Protein 6TJA (pdb70)

B-factor: mean 38.3, std 15.85, range [18.36, 131.69]

Radius of gyration: 24.55 Å; Cα contacts (8 Å, |Δi|>4): 997; chains: 2; bounding box: 53×81×53 Å

Sequence (648 aa):
DLPPIYCPLESAIHPRVHEVEKRAVEWIRRSGMCASEEERAWVIATHSADFFARFAPTAADEDRLLATSLFVYWLFAFDDHRCDNGPLSTRPAQFNALAGRVQRALEAPSAEDNGDRFVPALQDIARRFRSFGTPTQVRRFVHAHRAWLSGVAWQIGNQARGHMPGLDDYLAMRLLSAGGEPTFAMLEIATGAEVPDREMHRPAVRALTEMAIMVAALDNDRHSLTDQNIYSVLMHHRGMSLQEAVEEATKLRDRILLRFLELHDRVRPGAGAELSTYLQGLRHGIRGNAEWGLRDAPLTWAESPSDSSPSPLPGAPSIAWWWDDALLLPPIYCPLESAIHPRVHEVEKRAVEWIRRSGMCASEEERAWVIATHSADFFARFAPTAADEDRLLATSLFVYWLFAFDDTRPAQFNALAGRVQRALEAPSAEDNGDRFVPALQDIARRFRSFGTPTQVRRFVHAHRAWLSGVAWQIGNQARGHMPGLDDYLAMRLLSAGGEPTFAMLEIATGAEVPDREMHRPAVRALTEMAIMVAALDNDRHSLTDQNIYSVLMHHRGMSLQEAVEEATKLRDRILLRFLELHDRVRPGAGAELSTYLQGLRHGIRGNAEWGLRVDAPLTWAESPSDSSPSPLPGAPSIAWWWDDALLG

Solvent-accessible surface area: 24677 Å² total; per-residue (Å²): 144,135,47,66,13,24,2,66,12,77,53,43,64,10,109,103,10,137,76,0,39,153,81,0,28,83,24,1,118,190,22,47,1,12,74,50,101,149,33,49,49,107,0,33,62,18,89,0,0,38,12,0,0,21,3,5,9,123,6,107,57,43,62,39,0,6,0,0,0,0,0,1,0,0,12,50,1,0,50,39,47,41,5,79,97,25,108,29,17,64,132,10,14,48,0,4,3,4,14,7,65,0,6,21,3,2,18,0,56,35,12,120,52,91,82,9,73,0,4,57,3,0,37,37,0,4,130,55,2,90,81,51,9,49,63,5,5,10,24,29,2,0,24,9,0,10,4,2,4,24,0,5,10,3,33,1,0,1,56,50,91,70,67,24,0,24,23,34,29,0,0,4,0,37,2,18,6,26,2,9,13,0,8,3,21,0,5,6,0,0,40,36,24,70,0,42,15,171,16,23,26,82,44,2,0,36,0,0,6,4,0,0,1,0,0,7,2,8,8,41,4,52,105,84,124,149,87,15,21,1,11,20,0,2,76,123,88,137,70,33,56,86,73,98,0,11,87,40,5,28,85,2,13,3,28,0,0,40,9,0,30,96,0,3,85,117,5,123,103,74,17,32,78,70,0,29,53,11,1,102,4,0,31,22,0,0,30,3,4,4,14,39,12,70,131,185,61,134,47,115,60,26,169,76,32,58,28,74,37,105,53,52,10,94,55,1,31,5,0,24,12,0,28,61,70,106,67,37,169,49,74,17,17,2,67,12,79,55,44,62,10,108,110,10,117,59,0,36,139,95,0,35,93,26,1,103,197,18,48,0,8,80,60,101,149,41,54,51,116,0,27,57,14,77,0,0,35,12,0,0,21,5,2,12,122,5,104,56,39,57,43,0,6,0,0,0,0,0,5,0,0,13,54,1,22,99,113,113,146,8,10,72,7,4,1,36,13,6,88,0,6,18,2,3,18,0,56,28,10,122,60,140,64,40,100,28,6,60,2,0,34,39,0,3,131,53,2,85,84,52,11,44,64,18,4,11,28,29,1,1,24,8,0,14,2,2,5,25,0,10,10,4,24,37,0,0,124,41,100,73,72,51,0,24,9,30,28,0,0,5,0,34,2,21,7,22,1,9,11,0,13,2,20,0,4,5,0,0,40,26,25,99,4,45,30,168,28,22,27,71,41,2,0,37,0,0,7,2,0,0,1,0,0,8,1,8,8,43,12,57,86,56,190,112,113,13,24,1,12,25,1,1,72,126,91,113,69,47,58,96,93,100,0,15,102,43,5,30,76,7,12,3,32,0,0,46,12,0,27,94,0,13,92,115,5,90,103,81,14,32,76,68,0,8,50,12,0,76,6,0,32,32,0,0,33,2,7,4,10,32,19,74,95,100,178,66,137,44,110,61,28,168,74,35,62,28,80,32,104,56,57,5,105,42,0,28,2,0,23,13,0,27,63,71,102,63,1,102

Secondary structure (DSSP, 8-state):
--PPPB--S-----TTHHHHHHHHHHHHHHSS--SSHHHHHHHHTT-HHHHHHTTSTT-S-HHHHHHHHHHHHHHHHHIIIIISSSGGGG-HHHHHHHHHHHHHHHH-TT---SS-THHHHHHHHHHHHHHHS-HHHHHHHHHHHHHHHHHHHHHHHHHHHT----HHHHHHHHHHHTSHHHHHTTHHHHH-----HHHHT-HHHHHHHHHHHHHHHHHHHHH-----SHHHHHHHHH---HHHHHHHHHHHHHHHHHHHHHHHHHHTTT--HHHHHHHHHHHHHHHHHHHHHT--PPPP-BSS-S----SPPTT-GGGGGGG-TTT-/-PPPB--S-----TTHHHHHHHHHHHHHHSS--SSHHHHHHHHTT-HHHHHHTTSTT-S-HHHHHHHHHHHHHHHHHH---HHHHHHHHHHHHHHHH-TT---TT-SHHHHHHHHHHHHHHHS-HHHHHHHHHHHHHHHHHHHHHHHHHHHT----HHHHHHHHHHHTSHHHHHTTHHHHH--PPPHHHHT-HHHHHHHHHHHHHHHHHHHT------SHHHHHHHHH---HHHHHHHHHHHHHHHHHHHHHHHHHHTTT--HHHHHHHHHHHHHHHHHHHHHHH--PPPP-BSS-S----SPPTT-GGGGGGG-TTT--

Nearest PDB structures (foldseek):
  6tja-assembly1_A  TM=1.003E+00  e=4.828E-47  Streptomyces sp. CWA1
  6tiv-assembly1_A  TM=1.002E+00  e=1.820E-44  Streptomyces sp. CWA1
  6tja-assembly1_B  TM=9.915E-01  e=2.018E-41  Streptomyces sp. CWA1
  6tjz-assembly1_B  TM=9.871E-01  e=3.786E-41  Streptomyces sp. CWA1
  6thu-assembly1_B  TM=9.904E-01  e=2.735E-40  Streptomyces sp. CWA1

Foldseek 3Di:
DADFAAFPFDWAFAPCLVVLLVVLLVCLVVLLLDPDPVLSVVLSVLSLSRLCRLLARVQVDSLLSNLLSNVSSLVVSCCDDAQCDDPNLQPLVVLVVVLVLQLVLLVDVVRDQPPHSSRSSSSVSSVSLPVQPDPVLSVQLSVLSSQLSVLSSVNSPCLNVLHADAPQNLLSSLLRPVSQSNSLSSLCSSRVLDDDPVLCVPPLNVLLSSLLSSLLSLLVLSLVPSRHHQQVNCCVPVVDDSVVSSLVSLAQSLLSVLLSVVSCVVSQVPDDPSSNSSSSSSSSNSVSSNVSSVPVDDGDHDPDRSYHDLADDPPHPVSRVSSVVVSD/DDFAAFPFDWAFAPCLVVLLVVLLVCLVVQQLDDDPVLSVVLSLLSLSRLQRLLQRVQPDSLLSSLLSNVSSLLVSVVVDALVVLVVVLVLQLVLLVDVPRDCPPPRSRSSSSVSSVSLPVQDDVVLSVQLSVLSSQLSVLLSVLSVCVVVVNQDAPQNLLSSLLRPVSLSNSLSSLCSRNVLDDDPVLCPQVLNVLLSSLLSSLLSLLVLVVPCSCNHQQSNCCVPVVDDSVVRVLVSQQLNLLSVLLNVVSCVVPLPVDDPSSNSSSSSSSSNSCSSNVSVVPSPDDGDHDPDRSHNDLADDPRHVVSRVSSVVVSRD

Structure (mmCIF, N/CA/C/O backbone):
data_6TJA
#
_entry.id   6TJA
#
_cell.length_a   74.754
_cell.length_b   104.928
_cell.length_c   108.694
_cell.angle_alpha   90.000
_cell.angle_beta   90.000
_cell.angle_gamma   90.000
#
_symmetry.space_group_name_H-M   'P 21 21 21'
#
loop_
_entity.id
_entity.type
_entity.pdbx_description
1 polymer SVS_variant_AS1
2 non-polymer DI(HYDROXYETHYL)ETHER
3 water water
#
loop_
_atom_site.group_PDB
_atom_site.id
_atom_site.type_symbol
_atom_site.label_atom_id
_atom_site.label_alt_id
_atom_site.label_comp_id
_atom_site.label_asym_id
_atom_site.label_entity_id
_atom_site.label_seq_id
_atom_site.pdbx_PDB_ins_code
_atom_site.Cartn_x
_atom_site.Cartn_y
_atom_site.Cartn_z
_atom_site.occupancy
_atom_site.B_iso_or_equiv
_atom_site.auth_seq_id
_atom_site.auth_comp_id
_atom_site.auth_asym_id
_atom_site.auth_atom_id
_atom_site.pdbx_PDB_model_num
ATOM 1 N N . ASP A 1 9 ? 24.005 -6.599 -1.281 1.00 82.13 7 ASP A N 1
ATOM 2 C CA . ASP A 1 9 ? 25.446 -7.004 -1.132 1.00 92.62 7 ASP A CA 1
ATOM 3 C C . ASP A 1 9 ? 26.194 -5.950 -0.292 1.00 94.59 7 ASP A C 1
ATOM 4 O O . ASP A 1 9 ? 26.709 -4.972 -0.873 1.00 88.93 7 ASP A O 1
ATOM 9 N N . LEU A 1 10 ? 26.290 -6.192 1.021 1.00 96.64 8 LEU A N 1
ATOM 10 C CA . LEU A 1 10 ? 26.662 -5.215 2.084 1.00 90.20 8 LEU A CA 1
ATOM 11 C C . LEU A 1 10 ? 27.880 -5.746 2.844 1.00 80.07 8 LEU A C 1
ATOM 12 O O . LEU A 1 10 ? 27.748 -6.663 3.656 1.00 70.85 8 LEU A O 1
ATOM 17 N N . PRO A 1 11 ? 29.102 -5.193 2.647 1.00 79.84 9 PRO A N 1
ATOM 18 C CA . PRO A 1 11 ? 30.283 -5.704 3.352 1.00 78.24 9 PRO A CA 1
ATOM 19 C C . PRO A 1 11 ? 30.180 -5.420 4.854 1.00 68.32 9 PRO A C 1
ATOM 20 O O . PRO A 1 11 ? 29.522 -4.459 5.256 1.00 57.80 9 PRO A O 1
ATOM 24 N N . PRO A 1 12 ? 30.803 -6.231 5.744 1.00 63.82 10 PRO A N 1
ATOM 25 C CA . PRO A 1 12 ? 30.743 -5.964 7.182 1.00 62.26 10 PRO A CA 1
ATOM 26 C C . PRO A 1 12 ? 31.559 -4.695 7.494 1.00 50.86 10 PRO A C 1
ATOM 27 O O . PRO A 1 12 ? 32.406 -4.330 6.705 1.00 50.24 10 PRO A O 1
ATOM 31 N N . ILE A 1 13 ? 31.244 -4.029 8.604 1.00 45.43 11 ILE A N 1
ATOM 32 C CA . ILE A 1 13 ? 31.826 -2.716 9.004 1.00 40.79 11 ILE A CA 1
ATOM 33 C C . ILE A 1 13 ? 33.215 -2.939 9.619 1.00 38.19 11 ILE A C 1
ATOM 34 O O . ILE A 1 13 ? 33.322 -3.827 10.509 1.00 38.53 11 ILE A O 1
ATOM 39 N N . TYR A 1 14 ? 34.230 -2.188 9.158 1.00 32.00 12 TYR A N 1
ATOM 40 C CA . TYR A 1 14 ? 35.558 -2.032 9.816 1.00 31.13 12 TYR A CA 1
ATOM 41 C C . TYR A 1 14 ? 35.366 -1.125 11.040 1.00 28.84 12 TYR A C 1
ATOM 42 O O . TYR A 1 14 ? 35.010 0.040 10.873 1.00 28.88 12 TYR A O 1
ATOM 51 N N . CYS A 1 15 ? 35.493 -1.647 12.254 1.00 28.79 13 CYS A N 1
ATOM 52 C CA . CYS A 1 15 ? 35.348 -0.818 13.477 1.00 30.35 13 CYS A CA 1
ATOM 53 C C . CYS A 1 15 ? 36.074 -1.450 14.655 1.00 32.05 13 CYS A C 1
ATOM 54 O O . CYS A 1 15 ? 35.433 -1.897 15.613 1.00 33.74 13 CYS A O 1
ATOM 57 N N . PRO A 1 16 ? 37.387 -1.416 14.619 1.00 32.18 14 PRO A N 1
ATOM 58 C CA . PRO A 1 16 ? 38.167 -1.984 15.703 1.00 34.45 14 PRO A CA 1
ATOM 59 C C . PRO A 1 16 ? 38.268 -1.014 16.861 1.00 32.52 14 PRO A C 1
ATOM 60 O O . PRO A 1 16 ? 39.325 -0.599 17.173 1.00 37.16 14 PRO A O 1
ATOM 64 N N . LEU A 1 17 ? 37.155 -0.691 17.473 1.00 31.80 15 LEU A N 1
ATOM 65 C CA . LEU A 1 17 ? 37.089 0.223 18.566 1.00 30.91 15 LEU A CA 1
ATOM 66 C C . LEU A 1 17 ? 36.368 -0.407 19.756 1.00 31.76 15 LEU A C 1
ATOM 67 O O . LEU A 1 17 ? 35.667 -1.356 19.632 1.00 33.90 15 LEU A O 1
ATOM 72 N N . GLU A 1 18 ? 36.560 0.166 20.910 1.00 31.99 16 GLU A N 1
ATOM 73 C CA . GLU A 1 18 ? 35.984 -0.302 22.144 1.00 31.67 16 GLU A CA 1
ATOM 74 C C . GLU A 1 18 ? 34.466 -0.260 22.214 1.00 30.92 16 GLU A C 1
ATOM 75 O O . GLU A 1 18 ? 33.870 0.764 22.146 1.00 34.41 16 GLU A O 1
ATOM 81 N N . SER A 1 19 ? 33.861 -1.409 22.346 1.00 27.83 17 SER A N 1
ATOM 82 C CA . SER A 1 19 ? 32.393 -1.511 22.477 1.00 29.08 17 SER A CA 1
ATOM 83 C C . SER A 1 19 ? 32.065 -1.641 23.961 1.00 27.24 17 SER A C 1
ATOM 84 O O . SER A 1 19 ? 32.527 -2.593 24.573 1.00 31.10 17 SER A O 1
ATOM 87 N N . ALA A 1 20 ? 31.298 -0.720 24.530 1.00 26.89 18 ALA A N 1
ATOM 88 C CA . ALA A 1 20 ? 30.873 -0.829 25.942 1.00 27.12 18 ALA A CA 1
ATOM 89 C C . ALA A 1 20 ? 29.565 -0.082 26.131 1.00 28.39 18 ALA A C 1
ATOM 90 O O . ALA A 1 20 ? 29.294 0.880 25.364 1.00 28.58 18 ALA A O 1
ATOM 92 N N . ILE A 1 21 ? 28.821 -0.474 27.160 1.00 28.92 19 ILE A N 1
ATOM 93 C CA . ILE A 1 21 ? 27.500 0.126 27.468 1.00 29.34 19 ILE A CA 1
ATOM 94 C C . ILE A 1 21 ? 27.373 0.370 28.971 1.00 31.75 19 ILE A C 1
ATOM 95 O O . ILE A 1 21 ? 27.899 -0.435 29.764 1.00 30.03 19 ILE A O 1
ATOM 100 N N . HIS A 1 22 ? 26.729 1.479 29.333 1.00 30.01 20 HIS A N 1
ATOM 101 C CA . HIS A 1 22 ? 26.589 1.891 30.746 1.00 29.19 20 HIS A CA 1
ATOM 102 C C . HIS A 1 22 ? 25.914 0.768 31.539 1.00 30.78 20 HIS A C 1
ATOM 103 O O . HIS A 1 22 ? 24.891 0.236 31.121 1.00 28.56 20 HIS A O 1
ATOM 110 N N . PRO A 1 23 ? 26.455 0.351 32.708 1.00 31.67 21 PRO A N 1
ATOM 111 C CA . PRO A 1 23 ? 25.802 -0.686 33.517 1.00 29.82 21 PRO A CA 1
ATOM 112 C C . PRO A 1 23 ? 24.386 -0.332 34.000 1.00 32.33 21 PRO A C 1
ATOM 113 O O . PRO A 1 23 ? 23.665 -1.214 34.332 1.00 30.70 21 PRO A O 1
ATOM 117 N N . ARG A 1 24 ? 23.999 0.944 33.996 1.00 33.17 22 ARG A N 1
ATOM 118 C CA . ARG A 1 24 ? 22.651 1.379 34.435 1.00 32.57 22 ARG A CA 1
ATOM 119 C C . ARG A 1 24 ? 21.785 1.735 33.230 1.00 29.67 22 ARG A C 1
ATOM 120 O O . ARG A 1 24 ? 20.808 2.477 33.409 1.00 31.79 22 ARG A O 1
ATOM 128 N N . VAL A 1 25 ? 22.089 1.206 32.046 1.00 31.18 23 VAL A N 1
ATOM 129 C CA . VAL A 1 25 ? 21.339 1.565 30.806 1.00 33.83 23 VAL A CA 1
ATOM 130 C C . VAL A 1 25 ? 19.832 1.350 31.030 1.00 34.61 23 VAL A C 1
ATOM 131 O O . VAL A 1 25 ? 19.065 2.272 30.711 1.00 32.35 23 VAL A O 1
ATOM 135 N N . HIS A 1 26 ? 19.411 0.203 31.578 1.00 37.77 24 HIS A N 1
ATOM 136 C CA . HIS A 1 26 ? 17.970 -0.174 31.728 1.00 38.08 24 HIS A CA 1
ATOM 137 C C . HIS A 1 26 ? 17.281 0.786 32.704 1.00 35.96 24 HIS A C 1
ATOM 138 O O . HIS A 1 26 ? 16.159 1.160 32.444 1.00 38.82 24 HIS A O 1
ATOM 145 N N . GLU A 1 27 ? 17.938 1.189 33.781 1.00 37.61 25 GLU A N 1
ATOM 146 C CA . GLU A 1 27 ? 17.373 2.148 34.763 1.00 39.98 25 GLU A CA 1
ATOM 147 C C . GLU A 1 27 ? 17.159 3.497 34.058 1.00 43.12 25 GLU A C 1
ATOM 148 O O . GLU A 1 27 ? 16.116 4.137 34.299 1.00 47.96 25 GLU A O 1
ATOM 154 N N . VAL A 1 28 ? 18.116 3.927 33.230 1.00 37.38 26 VAL A N 1
ATOM 155 C CA . VAL A 1 28 ? 18.027 5.234 32.520 1.00 36.08 26 VAL A CA 1
ATOM 156 C C . VAL A 1 28 ? 16.941 5.137 31.448 1.00 33.35 26 VAL A C 1
ATOM 157 O O . VAL A 1 28 ? 16.170 6.062 31.345 1.00 31.96 26 VAL A O 1
ATOM 161 N N . GLU A 1 29 ? 16.860 4.042 30.706 1.00 36.99 27 GLU A N 1
ATOM 162 C CA . GLU A 1 29 ? 15.824 3.871 29.654 1.00 41.41 27 GLU A CA 1
ATOM 163 C C . GLU A 1 29 ? 14.419 3.986 30.274 1.00 45.64 27 GLU A C 1
ATOM 164 O O . GLU A 1 29 ? 13.509 4.526 29.610 1.00 39.51 27 GLU A O 1
ATOM 170 N N . LYS A 1 30 ? 14.220 3.488 31.494 1.00 44.45 28 LYS A N 1
ATOM 171 C CA . LYS A 1 30 ? 12.881 3.470 32.132 1.00 45.87 28 LYS A CA 1
ATOM 172 C C . LYS A 1 30 ? 12.482 4.930 32.354 1.00 42.75 28 LYS A C 1
ATOM 173 O O . LYS A 1 30 ? 11.406 5.329 31.913 1.00 42.21 28 LYS A O 1
ATOM 179 N N . ARG A 1 31 ? 13.363 5.704 32.980 1.00 38.02 29 ARG A N 1
ATOM 180 C CA . ARG A 1 31 ? 13.147 7.153 33.223 1.00 38.26 29 ARG A CA 1
ATOM 181 C C . ARG A 1 31 ? 12.920 7.867 31.887 1.00 37.76 29 ARG A C 1
ATOM 182 O O . ARG A 1 31 ? 12.041 8.756 31.842 1.00 38.31 29 ARG A O 1
ATOM 190 N N . ALA A 1 32 ? 13.647 7.474 30.828 1.00 39.54 30 ALA A N 1
ATOM 191 C CA . ALA A 1 32 ? 13.561 8.099 29.485 1.00 40.63 30 ALA A CA 1
ATOM 192 C C . ALA A 1 32 ? 12.165 7.851 28.903 1.00 42.66 30 ALA A C 1
ATOM 193 O O . ALA A 1 32 ? 11.545 8.800 28.405 1.00 43.05 30 ALA A O 1
ATOM 195 N N . VAL A 1 33 ? 11.670 6.645 29.060 1.00 51.55 31 VAL A N 1
ATOM 196 C CA . VAL A 1 33 ? 10.371 6.265 28.595 1.00 47.89 31 VAL A CA 1
ATOM 197 C C . VAL A 1 33 ? 9.306 7.035 29.335 1.00 46.82 31 VAL A C 1
ATOM 198 O O . VAL A 1 33 ? 8.360 7.441 28.736 1.00 43.35 31 VAL A O 1
ATOM 202 N N . GLU A 1 34 ? 9.466 7.265 30.622 1.00 46.41 32 GLU A N 1
ATOM 203 C CA . GLU A 1 34 ? 8.455 8.039 31.303 1.00 49.42 32 GLU A CA 1
ATOM 204 C C . GLU A 1 34 ? 8.480 9.494 30.912 1.00 45.31 32 GLU A C 1
ATOM 205 O O . GLU A 1 34 ? 7.460 10.072 30.726 1.00 49.23 32 GLU A O 1
ATOM 211 N N . TRP A 1 35 ? 9.652 10.075 30.775 1.00 44.23 33 TRP A N 1
ATOM 212 C CA . TRP A 1 35 ? 9.787 11.493 30.319 1.00 40.07 33 TRP A CA 1
ATOM 213 C C . TRP A 1 35 ? 9.088 11.683 28.971 1.00 41.76 33 TRP A C 1
ATOM 214 O O . TRP A 1 35 ? 8.412 12.729 28.803 1.00 40.45 33 TRP A O 1
ATOM 225 N N . ILE A 1 36 ? 9.299 10.733 28.055 1.00 38.73 34 ILE A N 1
ATOM 226 C CA . ILE A 1 36 ? 8.768 10.759 26.663 1.00 45.59 34 ILE A CA 1
ATOM 227 C C . ILE A 1 36 ? 7.243 10.856 26.727 1.00 48.78 34 ILE A C 1
ATOM 228 O O . ILE A 1 36 ? 6.707 11.715 26.015 1.00 48.55 34 ILE A O 1
ATOM 233 N N . ARG A 1 37 ? 6.591 10.011 27.539 1.00 53.34 35 ARG A N 1
ATOM 234 C CA . ARG A 1 37 ? 5.108 9.957 27.707 1.00 58.12 35 ARG A CA 1
ATOM 235 C C . ARG A 1 37 ? 4.593 11.305 28.244 1.00 56.57 35 ARG A C 1
ATOM 236 O O . ARG A 1 37 ? 3.556 11.776 27.744 1.00 58.88 35 ARG A O 1
ATOM 244 N N . ARG A 1 38 ? 5.325 11.947 29.154 1.00 50.59 36 ARG A N 1
ATOM 245 C CA . ARG A 1 38 ? 4.930 13.237 29.773 1.00 55.57 36 ARG A CA 1
ATOM 246 C C . ARG A 1 38 ? 5.380 14.446 28.935 1.00 54.00 36 ARG A C 1
ATOM 247 O O . ARG A 1 38 ? 4.943 15.560 29.252 1.00 52.96 36 ARG A O 1
ATOM 255 N N . SER A 1 39 ? 6.252 14.271 27.936 1.00 55.65 37 SER A N 1
ATOM 256 C CA . SER A 1 39 ? 7.032 15.387 27.325 1.00 52.02 37 SER A CA 1
ATOM 257 C C . SER A 1 39 ? 6.107 16.349 26.570 1.00 54.49 37 SER A C 1
ATOM 258 O O . SER A 1 39 ? 6.474 17.560 26.477 1.00 49.49 37 SER A O 1
ATOM 261 N N . GLY A 1 40 ? 5.002 15.821 26.020 1.00 48.36 38 GLY A N 1
ATOM 262 C CA . GLY A 1 40 ? 4.133 16.537 25.067 1.00 45.89 38 GLY A CA 1
ATOM 263 C C . GLY A 1 40 ? 4.742 16.517 23.681 1.00 45.52 38 GLY A C 1
ATOM 264 O O . GLY A 1 40 ? 4.167 17.090 22.767 1.00 43.65 38 GLY A O 1
ATOM 265 N N . MET A 1 41 ? 5.895 15.873 23.526 1.00 49.14 39 MET A N 1
ATOM 266 C CA . MET A 1 41 ? 6.657 15.820 22.255 1.00 48.50 39 MET A CA 1
ATOM 267 C C . MET A 1 41 ? 5.884 14.984 21.229 1.00 48.35 39 MET A C 1
ATOM 268 O O . MET A 1 41 ? 6.048 15.201 20.017 1.00 46.95 39 MET A O 1
ATOM 273 N N . CYS A 1 42 ? 5.069 14.045 21.701 1.00 53.90 40 CYS A N 1
ATOM 274 C CA . CYS A 1 42 ? 4.349 13.061 20.854 1.00 57.63 40 CYS A CA 1
ATOM 275 C C . CYS A 1 42 ? 2.843 13.381 20.829 1.00 64.29 40 CYS A C 1
ATOM 276 O O . CYS A 1 42 ? 2.225 13.512 21.930 1.00 52.92 40 CYS A O 1
ATOM 279 N N . ALA A 1 43 ? 2.290 13.505 19.612 1.00 71.71 41 ALA A N 1
ATOM 280 C CA . ALA A 1 43 ? 0.868 13.802 19.309 1.00 74.31 41 ALA A CA 1
ATOM 281 C C . ALA A 1 43 ? -0.025 12.572 19.561 1.00 75.91 41 ALA A C 1
ATOM 282 O O . ALA A 1 43 ? -1.133 12.765 20.111 1.00 77.32 41 ALA A O 1
ATOM 284 N N . SER A 1 44 ? 0.431 11.366 19.180 1.00 70.79 42 SER A N 1
ATOM 285 C CA . SER A 1 44 ? -0.338 10.089 19.235 1.00 67.62 42 SER A CA 1
ATOM 286 C C . SER A 1 44 ? 0.477 8.962 19.902 1.00 67.66 42 SER A C 1
ATOM 287 O O . SER A 1 44 ? 1.701 9.108 20.045 1.00 69.79 42 SER A O 1
ATOM 290 N N . GLU A 1 45 ? -0.182 7.865 20.287 1.00 64.89 43 GLU A N 1
ATOM 291 C CA . GLU A 1 45 ? 0.453 6.640 20.848 1.00 66.30 43 GLU A CA 1
ATOM 292 C C . GLU A 1 45 ? 1.402 6.012 19.811 1.00 56.95 43 GLU A C 1
ATOM 293 O O . GLU A 1 45 ? 2.478 5.553 20.211 1.00 48.53 43 GLU A O 1
ATOM 299 N N . GLU A 1 46 ? 1.039 5.994 18.529 1.00 56.14 44 GLU A N 1
ATOM 300 C CA . GLU A 1 46 ? 1.907 5.449 17.450 1.00 64.49 44 GLU A CA 1
ATOM 301 C C . GLU A 1 46 ? 3.269 6.176 17.442 1.00 62.42 44 GLU A C 1
ATOM 302 O O . GLU A 1 46 ? 4.285 5.503 17.196 1.00 54.52 44 GLU A O 1
ATOM 308 N N . GLU A 1 47 ? 3.293 7.494 17.687 1.00 62.01 45 GLU A N 1
ATOM 309 C CA . GLU A 1 47 ? 4.525 8.334 17.716 1.00 64.87 45 GLU A CA 1
ATOM 310 C C . GLU A 1 47 ? 5.370 8.009 18.957 1.00 57.32 45 GLU A C 1
ATOM 311 O O . GLU A 1 47 ? 6.563 7.754 18.784 1.00 53.29 45 GLU A O 1
ATOM 317 N N . ARG A 1 48 ? 4.773 8.035 20.153 1.00 55.03 46 ARG A N 1
ATOM 318 C CA . ARG A 1 48 ? 5.405 7.597 21.428 1.00 54.88 46 ARG A CA 1
ATOM 319 C C . ARG A 1 48 ? 6.130 6.259 21.220 1.00 51.45 46 ARG A C 1
ATOM 320 O O . ARG A 1 48 ? 7.300 6.150 21.587 1.00 53.58 46 ARG A O 1
ATOM 328 N N . ALA A 1 49 ? 5.463 5.258 20.662 1.00 47.14 47 ALA A N 1
ATOM 329 C CA . ALA A 1 49 ? 6.052 3.918 20.463 1.00 47.50 47 ALA A CA 1
ATOM 330 C C . ALA A 1 49 ? 7.202 4.015 19.451 1.00 44.72 47 ALA A C 1
ATOM 331 O O . ALA A 1 49 ? 8.221 3.320 19.648 1.00 44.43 47 ALA A O 1
ATOM 333 N N . TRP A 1 50 ? 7.047 4.827 18.402 1.00 43.52 48 TRP A N 1
ATOM 334 C CA . TRP A 1 50 ? 8.126 5.051 17.398 1.00 47.73 48 TRP A CA 1
ATOM 335 C C . TRP A 1 50 ? 9.373 5.597 18.116 1.00 45.22 48 TRP A C 1
ATOM 336 O O . TRP A 1 50 ? 10.466 5.028 17.928 1.00 40.26 48 TRP A O 1
ATOM 347 N N . VAL A 1 51 ? 9.207 6.620 18.957 1.00 40.91 49 VAL A N 1
ATOM 348 C CA . VAL A 1 51 ? 10.348 7.292 19.642 1.00 44.07 49 VAL A CA 1
ATOM 349 C C . VAL A 1 51 ? 10.988 6.313 20.648 1.00 43.76 49 VAL A C 1
ATOM 350 O O . VAL A 1 51 ? 12.228 6.176 20.653 1.00 39.27 49 VAL A O 1
ATOM 354 N N . ILE A 1 52 ? 10.178 5.626 21.457 1.00 46.62 50 ILE A N 1
ATOM 355 C CA . ILE A 1 52 ? 10.650 4.590 22.429 1.00 43.35 50 ILE A CA 1
ATOM 356 C C . ILE A 1 52 ? 11.507 3.557 21.672 1.00 40.28 50 ILE A C 1
ATOM 357 O O . ILE A 1 52 ? 12.627 3.244 22.116 1.00 39.35 50 ILE A O 1
ATOM 362 N N . ALA A 1 53 ? 11.027 3.115 20.519 1.00 37.28 51 ALA A N 1
ATOM 363 C CA . ALA A 1 53 ? 11.624 2.046 19.694 1.00 37.25 51 ALA A CA 1
ATOM 364 C C . ALA A 1 53 ? 12.943 2.500 19.052 1.00 37.65 51 ALA A C 1
ATOM 365 O O . ALA A 1 53 ? 13.658 1.634 18.520 1.00 33.39 51 ALA A O 1
ATOM 367 N N . THR A 1 54 ? 13.291 3.794 19.055 1.00 40.78 52 THR A N 1
ATOM 368 C CA . THR A 1 54 ? 14.677 4.206 18.680 1.00 39.20 52 THR A CA 1
ATOM 369 C C . THR A 1 54 ? 15.689 3.575 19.653 1.00 36.34 52 THR A C 1
ATOM 370 O O . THR A 1 54 ? 16.804 3.333 19.197 1.00 38.70 52 THR A O 1
ATOM 374 N N . HIS A 1 55 ? 15.298 3.291 20.904 1.00 32.63 53 HIS A N 1
ATOM 375 C CA . HIS A 1 55 ? 16.185 2.865 22.019 1.00 35.86 53 HIS A CA 1
ATOM 376 C C . HIS A 1 55 ? 17.345 3.849 22.112 1.00 34.46 53 HIS A C 1
ATOM 377 O O . HIS A 1 55 ? 18.501 3.425 22.002 1.00 34.04 53 HIS A O 1
ATOM 384 N N . SER A 1 56 ? 17.047 5.133 22.266 1.00 31.57 54 SER A N 1
ATOM 385 C CA . SER A 1 56 ? 18.104 6.161 22.268 1.00 29.60 54 SER A CA 1
ATOM 386 C C . SER A 1 56 ? 18.911 6.071 23.569 1.00 29.21 54 SER A C 1
ATOM 387 O O . SER A 1 56 ? 20.066 6.496 23.562 1.00 29.46 54 SER A O 1
ATOM 390 N N . ALA A 1 57 ? 18.369 5.493 24.640 1.00 29.98 55 ALA A N 1
ATOM 391 C CA . ALA A 1 57 ? 19.106 5.337 25.919 1.00 31.07 55 ALA A CA 1
ATOM 392 C C . ALA A 1 57 ? 20.178 4.262 25.733 1.00 28.50 55 ALA A C 1
ATOM 393 O O . ALA A 1 57 ? 21.310 4.486 26.123 1.00 31.26 55 ALA A O 1
ATOM 395 N N . ASP A 1 58 ? 19.863 3.202 25.009 1.00 31.69 56 ASP A N 1
ATOM 396 C CA . ASP A 1 58 ? 20.849 2.166 24.610 1.00 34.87 56 ASP A CA 1
ATOM 397 C C . ASP A 1 58 ? 21.952 2.852 23.789 1.00 33.49 56 ASP A C 1
ATOM 398 O O . ASP A 1 58 ? 23.148 2.605 24.029 1.00 26.94 56 ASP A O 1
ATOM 403 N N . PHE A 1 59 ? 21.543 3.671 22.821 1.00 31.46 57 PHE A N 1
ATOM 404 C CA . PHE A 1 59 ? 22.455 4.407 21.914 1.00 28.05 57 PHE A CA 1
ATOM 405 C C . PHE A 1 59 ? 23.450 5.208 22.763 1.00 25.51 57 PHE A C 1
ATOM 406 O O . PHE A 1 59 ? 24.635 4.956 22.624 1.00 23.25 57 PHE A O 1
ATOM 414 N N . PHE A 1 60 ? 23.013 6.147 23.601 1.00 25.21 58 PHE A N 1
ATOM 415 C CA . PHE A 1 60 ? 23.958 7.103 24.215 1.00 24.79 58 PHE A CA 1
ATOM 416 C C . PHE A 1 60 ? 24.659 6.484 25.433 1.00 26.73 58 PHE A C 1
ATOM 417 O O . PHE A 1 60 ? 25.743 6.979 25.761 1.00 26.20 58 PHE A O 1
ATOM 425 N N . ALA A 1 61 ? 24.105 5.417 26.023 1.00 24.55 59 ALA A N 1
ATOM 426 C CA . ALA A 1 61 ? 24.748 4.616 27.087 1.00 26.17 59 ALA A CA 1
ATOM 427 C C . ALA A 1 61 ? 26.036 3.969 26.556 1.00 25.64 59 ALA A C 1
ATOM 428 O O . ALA A 1 61 ? 26.917 3.585 27.363 1.00 26.33 59 ALA A O 1
ATOM 430 N N . ARG A 1 62 ? 26.128 3.810 25.239 1.00 26.09 60 ARG A N 1
ATOM 431 C CA . ARG A 1 62 ? 27.343 3.348 24.524 1.00 27.27 60 ARG A CA 1
ATOM 432 C C . ARG A 1 62 ? 28.350 4.485 24.288 1.00 28.44 60 ARG A C 1
ATOM 433 O O . ARG A 1 62 ? 29.545 4.176 24.102 1.00 30.02 60 ARG A O 1
ATOM 441 N N . PHE A 1 63 ? 27.917 5.725 24.318 1.00 27.91 61 PHE A N 1
ATOM 442 C CA . PHE A 1 63 ? 28.802 6.858 24.137 1.00 27.13 61 PHE A CA 1
ATOM 443 C C . PHE A 1 63 ? 29.483 7.226 25.439 1.00 27.45 61 PHE A C 1
ATOM 444 O O . PHE A 1 63 ? 30.596 7.600 25.441 1.00 30.45 61 PHE A O 1
ATOM 452 N N . ALA A 1 64 ? 28.783 7.066 26.546 1.00 27.38 62 ALA A N 1
ATOM 453 C CA . ALA A 1 64 ? 29.294 7.412 27.855 1.00 25.51 62 ALA A CA 1
ATOM 454 C C . ALA A 1 64 ? 29.041 6.268 28.829 1.00 25.53 62 ALA A C 1
ATOM 455 O O . ALA A 1 64 ? 28.269 6.379 29.738 1.00 23.53 62 ALA A O 1
ATOM 457 N N . PRO A 1 65 ? 29.721 5.166 28.624 1.00 25.20 63 PRO A N 1
ATOM 458 C CA . PRO A 1 65 ? 29.438 4.001 29.438 1.00 25.60 63 PRO A CA 1
ATOM 459 C C . PRO A 1 65 ? 29.927 3.996 30.886 1.00 27.12 63 PRO A C 1
ATOM 460 O O . PRO A 1 65 ? 29.638 3.059 31.525 1.00 25.17 63 PRO A O 1
ATOM 464 N N . THR A 1 66 ? 30.657 4.993 31.362 1.00 23.99 64 THR A N 1
ATOM 465 C CA . THR A 1 66 ? 31.102 5.042 32.778 1.00 27.51 64 THR A CA 1
ATOM 466 C C . THR A 1 66 ? 30.633 6.342 33.430 1.00 28.91 64 THR A C 1
ATOM 467 O O . THR A 1 66 ? 31.117 6.646 34.524 1.00 31.44 64 THR A O 1
ATOM 471 N N . ALA A 1 67 ? 29.682 7.044 32.806 1.00 27.92 65 ALA A N 1
ATOM 472 C CA . ALA A 1 67 ? 29.044 8.261 33.356 1.00 30.89 65 ALA A CA 1
ATOM 473 C C . ALA A 1 67 ? 28.674 8.008 34.820 1.00 32.02 65 ALA A C 1
ATOM 474 O O . ALA A 1 67 ? 27.870 7.069 35.076 1.00 29.71 65 ALA A O 1
ATOM 476 N N . ALA A 1 68 ? 29.230 8.806 35.737 1.00 32.99 66 ALA A N 1
ATOM 477 C CA . ALA A 1 68 ? 29.138 8.572 37.199 1.00 34.42 66 ALA A CA 1
ATOM 478 C C . ALA A 1 68 ? 27.735 8.944 37.682 1.00 35.76 66 ALA A C 1
ATOM 479 O O . ALA A 1 68 ? 27.226 8.268 38.592 1.00 40.80 66 ALA A O 1
ATOM 481 N N . ASP A 1 69 ? 27.118 9.939 37.059 1.00 37.38 67 ASP A N 1
ATOM 482 C CA . ASP A 1 69 ? 25.808 10.475 37.394 1.00 35.74 67 ASP A CA 1
ATOM 483 C C . ASP A 1 69 ? 24.737 10.105 36.391 1.00 37.39 67 ASP A C 1
ATOM 484 O O . ASP A 1 69 ? 24.723 10.589 35.299 1.00 32.36 67 ASP A O 1
ATOM 489 N N . GLU A 1 70 ? 23.805 9.296 36.839 1.00 37.87 68 GLU A N 1
ATOM 490 C CA . GLU A 1 70 ? 22.714 8.833 36.036 1.00 40.65 68 GLU A CA 1
ATOM 491 C C . GLU A 1 70 ? 21.830 9.925 35.487 1.00 36.28 68 GLU A C 1
ATOM 492 O O . GLU A 1 70 ? 21.213 9.765 34.478 1.00 32.10 68 GLU A O 1
ATOM 498 N N . ASP A 1 71 ? 21.743 11.019 36.195 1.00 32.92 69 ASP A N 1
ATOM 499 C CA . ASP A 1 71 ? 20.925 12.079 35.714 1.00 36.98 69 ASP A CA 1
ATOM 500 C C . ASP A 1 71 ? 21.565 12.730 34.517 1.00 35.61 69 ASP A C 1
ATOM 501 O O . ASP A 1 71 ? 20.894 13.248 33.695 1.00 34.29 69 ASP A O 1
ATOM 506 N N . ARG A 1 72 ? 22.874 12.707 34.439 1.00 32.78 70 ARG A N 1
ATOM 507 C CA . ARG A 1 72 ? 23.586 13.320 33.283 1.00 31.37 70 ARG A CA 1
ATOM 508 C C . ARG A 1 72 ? 23.401 12.429 32.057 1.00 29.81 70 ARG A C 1
ATOM 509 O O . ARG A 1 72 ? 23.170 12.972 30.978 1.00 28.06 70 ARG A O 1
ATOM 517 N N . LEU A 1 73 ? 23.467 11.105 32.228 1.00 29.29 71 LEU A N 1
ATOM 518 C CA . LEU A 1 73 ? 23.264 10.151 31.115 1.00 29.43 71 LEU A CA 1
ATOM 519 C C . LEU A 1 73 ? 21.803 10.229 30.684 1.00 31.57 71 LEU A C 1
ATOM 520 O O . LEU A 1 73 ? 21.531 10.045 29.480 1.00 31.63 71 LEU A O 1
ATOM 525 N N . LEU A 1 74 ? 20.887 10.463 31.631 1.00 31.11 72 LEU A N 1
ATOM 526 C CA . LEU A 1 74 ? 19.452 10.584 31.284 1.00 31.82 72 LEU A CA 1
ATOM 527 C C . LEU A 1 74 ? 19.259 11.821 30.405 1.00 26.48 72 LEU A C 1
ATOM 528 O O . LEU A 1 74 ? 18.648 11.688 29.348 1.00 27.39 72 LEU A O 1
ATOM 533 N N . ALA A 1 75 ? 19.739 12.978 30.847 1.00 25.45 73 ALA A N 1
ATOM 534 C CA . ALA A 1 75 ? 19.493 14.267 30.165 1.00 26.97 73 ALA A CA 1
ATOM 535 C C . ALA A 1 75 ? 20.036 14.190 28.729 1.00 28.08 73 ALA A C 1
ATOM 536 O O . ALA A 1 75 ? 19.297 14.518 27.780 1.00 27.65 73 ALA A O 1
ATOM 538 N N . THR A 1 76 ? 21.264 13.709 28.556 1.00 27.83 74 THR A N 1
ATOM 539 C CA . THR A 1 76 ? 21.890 13.589 27.212 1.00 28.26 74 THR A CA 1
ATOM 540 C C . THR A 1 76 ? 21.109 12.543 26.404 1.00 27.79 74 THR A C 1
ATOM 541 O O . THR A 1 76 ? 20.810 12.829 25.244 1.00 26.96 74 THR A O 1
ATOM 545 N N . SER A 1 77 ? 20.709 11.414 27.005 1.00 26.78 75 SER A N 1
ATOM 546 C CA . SER A 1 77 ? 19.867 10.399 26.309 1.00 28.78 75 SER A CA 1
ATOM 547 C C . SER A 1 77 ? 18.548 11.025 25.823 1.00 28.91 75 SER A C 1
ATOM 548 O O . SER A 1 77 ? 18.152 10.752 24.705 1.00 27.22 75 SER A O 1
ATOM 551 N N . LEU A 1 78 ? 17.889 11.862 26.620 1.00 29.27 76 LEU A N 1
ATOM 552 C CA . LEU A 1 78 ? 16.631 12.549 26.194 1.00 29.62 76 LEU A CA 1
ATOM 553 C C . LEU A 1 78 ? 16.853 13.317 24.886 1.00 29.69 76 LEU A C 1
ATOM 554 O O . LEU A 1 78 ? 16.017 13.204 23.963 1.00 28.03 76 LEU A O 1
ATOM 559 N N . PHE A 1 79 ? 17.932 14.088 24.783 1.00 28.60 77 PHE A N 1
ATOM 560 C CA . PHE A 1 79 ? 18.187 14.864 23.546 1.00 27.85 77 PHE A CA 1
ATOM 561 C C . PHE A 1 79 ? 18.332 13.907 22.373 1.00 26.58 77 PHE A C 1
ATOM 562 O O . PHE A 1 79 ? 18.044 14.323 21.263 1.00 27.17 77 PHE A O 1
ATOM 570 N N . VAL A 1 80 ? 18.826 12.689 22.576 1.00 30.04 78 VAL A N 1
ATOM 571 C CA . VAL A 1 80 ? 18.961 11.755 21.416 1.00 29.07 78 VAL A CA 1
ATOM 572 C C . VAL A 1 80 ? 17.556 11.333 20.966 1.00 29.79 78 VAL A C 1
ATOM 573 O O . VAL A 1 80 ? 17.360 11.247 19.716 1.00 25.65 78 VAL A O 1
ATOM 577 N N . TYR A 1 81 ? 16.623 11.105 21.909 1.00 25.20 79 TYR A N 1
ATOM 578 C CA . TYR A 1 81 ? 15.196 10.811 21.579 1.00 27.15 79 TYR A CA 1
ATOM 579 C C . TYR A 1 81 ? 14.617 11.999 20.792 1.00 27.87 79 TYR A C 1
ATOM 580 O O . TYR A 1 81 ? 14.009 11.833 19.688 1.00 28.98 79 TYR A O 1
ATOM 589 N N . TRP A 1 82 ? 14.767 13.177 21.379 1.00 25.46 80 TRP A N 1
ATOM 590 C CA . TRP A 1 82 ? 14.288 14.459 20.822 1.00 27.54 80 TRP A CA 1
ATOM 591 C C . TRP A 1 82 ? 14.781 14.599 19.394 1.00 28.05 80 TRP A C 1
ATOM 592 O O . TRP A 1 82 ? 13.978 14.918 18.546 1.00 29.91 80 TRP A O 1
ATOM 603 N N . LEU A 1 83 ? 16.071 14.375 19.174 1.00 30.98 81 LEU A N 1
ATOM 604 C CA . LEU A 1 83 ? 16.718 14.531 17.860 1.00 33.12 81 LEU A CA 1
ATOM 605 C C . LEU A 1 83 ? 16.061 13.580 16.869 1.00 33.94 81 LEU A C 1
ATOM 606 O O . LEU A 1 83 ? 15.711 14.048 15.779 1.00 34.22 81 LEU A O 1
ATOM 611 N N . PHE A 1 84 ? 15.904 12.303 17.202 1.00 35.30 82 PHE A N 1
ATOM 612 C CA . PHE A 1 84 ? 15.289 11.330 16.257 1.00 39.49 82 PHE A CA 1
ATOM 613 C C . PHE A 1 84 ? 13.865 11.799 15.930 1.00 36.25 82 PHE A C 1
ATOM 614 O O . PHE A 1 84 ? 13.466 11.808 14.762 1.00 30.27 82 PHE A O 1
ATOM 622 N N . ALA A 1 85 ? 13.135 12.237 16.949 1.00 34.78 83 ALA A N 1
ATOM 623 C CA . ALA A 1 85 ? 11.729 12.663 16.827 1.00 33.55 83 ALA A CA 1
ATOM 624 C C . ALA A 1 85 ? 11.651 13.942 15.965 1.00 36.86 83 ALA A C 1
ATOM 625 O O . ALA A 1 85 ? 10.823 14.003 15.022 1.00 36.47 83 ALA A O 1
ATOM 627 N N . PHE A 1 86 ? 12.493 14.934 16.236 1.00 35.06 84 PHE A N 1
ATOM 628 C CA . PHE A 1 86 ? 12.503 16.213 15.482 1.00 34.08 84 PHE A CA 1
ATOM 629 C C . PHE A 1 86 ? 12.949 15.941 14.038 1.00 36.10 84 PHE A C 1
ATOM 630 O O . PHE A 1 86 ? 12.334 16.442 13.082 1.00 36.35 84 PHE A O 1
ATOM 638 N N . ASP A 1 87 ? 13.983 15.129 13.857 1.00 36.01 85 ASP A N 1
ATOM 639 C CA . ASP A 1 87 ? 14.444 14.778 12.499 1.00 37.81 85 ASP A CA 1
ATOM 640 C C . ASP A 1 87 ? 13.255 14.199 11.723 1.00 39.84 85 ASP A C 1
ATOM 641 O O . ASP A 1 87 ? 12.984 14.698 10.626 1.00 38.37 85 ASP A O 1
ATOM 646 N N . ASP A 1 88 ? 12.537 13.224 12.293 1.00 41.49 86 ASP A N 1
ATOM 647 C CA . ASP A 1 88 ? 11.531 12.404 11.558 1.00 46.20 86 ASP A CA 1
ATOM 648 C C . ASP A 1 88 ? 10.224 13.187 11.298 1.00 47.99 86 ASP A C 1
ATOM 649 O O . ASP A 1 88 ? 9.613 12.917 10.263 1.00 47.26 86 ASP A O 1
ATOM 654 N N . HIS A 1 89 ? 9.844 14.119 12.151 1.00 48.05 87 HIS A N 1
ATOM 655 C CA . HIS A 1 89 ? 8.635 14.884 11.968 1.00 48.43 87 HIS A CA 1
ATOM 656 C C . HIS A 1 89 ? 8.801 16.274 11.362 1.00 46.30 87 HIS A C 1
ATOM 657 O O . HIS A 1 89 ? 7.860 16.810 10.870 1.00 45.24 87 HIS A O 1
ATOM 664 N N . ARG A 1 90 ? 9.979 16.863 11.410 1.00 40.75 88 ARG A N 1
ATOM 665 C CA . ARG A 1 90 ? 10.143 18.219 10.920 1.00 39.58 88 ARG A CA 1
ATOM 666 C C . ARG A 1 90 ? 11.235 18.461 9.941 1.00 38.26 88 ARG A C 1
ATOM 667 O O . ARG A 1 90 ? 11.273 19.471 9.329 1.00 45.39 88 ARG A O 1
ATOM 675 N N . CYS A 1 91 ? 12.125 17.524 9.805 1.00 40.20 89 CYS A N 1
ATOM 676 C CA . CYS A 1 91 ? 13.337 17.685 8.971 1.00 37.07 89 CYS A CA 1
ATOM 677 C C . CYS A 1 91 ? 13.198 16.789 7.749 1.00 37.45 89 CYS A C 1
ATOM 678 O O . CYS A 1 91 ? 13.346 17.296 6.647 1.00 39.15 89 CYS A O 1
ATOM 681 N N . ASP A 1 92 ? 12.882 15.510 7.947 1.00 45.30 90 ASP A N 1
ATOM 682 C CA . ASP A 1 92 ? 13.020 14.449 6.907 1.00 48.12 90 ASP A CA 1
ATOM 683 C C . ASP A 1 92 ? 11.684 14.186 6.175 1.00 46.61 90 ASP A C 1
ATOM 684 O O . ASP A 1 92 ? 11.767 13.766 5.023 1.00 43.41 90 ASP A O 1
ATOM 689 N N . ASN A 1 93 ? 10.539 14.363 6.810 1.00 49.19 91 ASN A N 1
ATOM 690 C CA . ASN A 1 93 ? 9.306 13.921 6.207 1.00 52.84 91 ASN A CA 1
ATOM 691 C C . ASN A 1 93 ? 8.097 14.776 5.970 1.00 62.52 91 ASN A C 1
ATOM 692 O O . ASN A 1 93 ? 7.413 14.565 4.959 1.00 76.63 91 ASN A O 1
ATOM 697 N N . GLY A 1 94 ? 7.821 15.751 6.819 1.00 60.09 92 GLY A N 1
ATOM 698 C CA . GLY A 1 94 ? 6.607 16.542 6.685 1.00 51.76 92 GLY A CA 1
ATOM 699 C C . GLY A 1 94 ? 6.611 17.646 5.657 1.00 47.71 92 GLY A C 1
ATOM 700 O O . GLY A 1 94 ? 7.399 17.657 4.770 1.00 42.52 92 GLY A O 1
ATOM 701 N N . PRO A 1 95 ? 5.703 18.604 5.778 1.00 50.72 93 PRO A N 1
ATOM 702 C CA . PRO A 1 95 ? 5.664 19.681 4.794 1.00 47.95 93 PRO A CA 1
ATOM 703 C C . PRO A 1 95 ? 6.971 20.472 4.714 1.00 53.91 93 PRO A C 1
ATOM 704 O O . PRO A 1 95 ? 7.314 20.866 3.636 1.00 53.96 93 PRO A O 1
ATOM 708 N N . LEU A 1 96 ? 7.673 20.693 5.815 1.00 49.32 94 LEU A N 1
ATOM 709 C CA . LEU A 1 96 ? 8.911 21.429 5.808 1.00 47.61 94 LEU A CA 1
ATOM 710 C C . LEU A 1 96 ? 10.144 20.848 5.139 1.00 41.27 94 LEU A C 1
ATOM 711 O O . LEU A 1 96 ? 11.063 21.584 4.867 1.00 35.25 94 LEU A O 1
ATOM 716 N N . SER A 1 97 ? 10.126 19.557 4.847 1.00 35.10 95 SER A N 1
ATOM 717 C CA . SER A 1 97 ? 11.277 18.797 4.277 1.00 36.53 95 SER A CA 1
ATOM 718 C C . SER A 1 97 ? 11.618 19.231 2.847 1.00 35.18 95 SER A C 1
ATOM 719 O O . SER A 1 97 ? 12.635 18.761 2.324 1.00 35.66 95 SER A O 1
ATOM 722 N N . THR A 1 98 ? 10.795 20.059 2.209 1.00 31.75 96 THR A N 1
ATOM 723 C CA . THR A 1 98 ? 11.083 20.586 0.854 1.00 32.90 96 THR A CA 1
ATOM 724 C C . THR A 1 98 ? 10.705 22.058 0.829 1.00 31.62 96 THR A C 1
ATOM 725 O O . THR A 1 98 ? 10.479 22.591 -0.277 1.00 28.80 96 THR A O 1
ATOM 729 N N . ARG A 1 99 ? 10.634 22.676 2.011 1.00 32.45 97 ARG A N 1
ATOM 730 C CA . ARG A 1 99 ? 10.181 24.084 2.186 1.00 31.79 97 ARG A CA 1
ATOM 731 C C . ARG A 1 99 ? 11.243 24.817 3.004 1.00 28.83 97 ARG A C 1
ATOM 732 O O . ARG A 1 99 ? 11.044 25.133 4.185 1.00 25.74 97 ARG A O 1
ATOM 740 N N . PRO A 1 100 ? 12.409 25.111 2.379 1.00 26.46 98 PRO A N 1
ATOM 741 C CA . PRO A 1 100 ? 13.530 25.710 3.085 1.00 27.82 98 PRO A CA 1
ATOM 742 C C . PRO A 1 100 ? 13.124 27.015 3.767 1.00 27.97 98 PRO A C 1
ATOM 743 O O . PRO A 1 100 ? 13.577 27.226 4.881 1.00 29.97 98 PRO A O 1
ATOM 747 N N . ALA A 1 101 ? 12.311 27.846 3.108 1.00 29.71 99 ALA A N 1
ATOM 748 C CA . ALA A 1 101 ? 11.921 29.182 3.642 1.00 27.97 99 ALA A CA 1
ATOM 749 C C . ALA A 1 101 ? 11.225 29.010 5.000 1.00 26.31 99 ALA A C 1
ATOM 750 O O . ALA A 1 101 ? 11.606 29.689 5.945 1.00 26.72 99 ALA A O 1
ATOM 752 N N . GLN A 1 102 ? 10.303 28.070 5.119 1.00 25.74 100 GLN A N 1
ATOM 753 C CA . GLN A 1 102 ? 9.612 27.804 6.401 1.00 26.39 100 GLN A CA 1
ATOM 754 C C . GLN A 1 102 ? 10.571 27.119 7.364 1.00 27.80 100 GLN A C 1
ATOM 755 O O . GLN A 1 102 ? 10.504 27.427 8.544 1.00 28.55 100 GLN A O 1
ATOM 761 N N . PHE A 1 103 ? 11.466 26.252 6.887 1.00 30.26 101 PHE A N 1
ATOM 762 C CA . PHE A 1 103 ? 12.416 25.558 7.787 1.00 28.23 101 PHE A CA 1
ATOM 763 C C . PHE A 1 103 ? 13.387 26.562 8.423 1.00 26.52 101 PHE A C 1
ATOM 764 O O . PHE A 1 103 ? 13.657 26.463 9.628 1.00 25.73 101 PHE A O 1
ATOM 772 N N . ASN A 1 104 ? 13.873 27.523 7.651 1.00 25.87 102 ASN A N 1
ATOM 773 C CA . ASN A 1 104 ? 14.835 28.523 8.156 1.00 27.16 102 ASN A CA 1
ATOM 774 C C . ASN A 1 104 ? 14.210 29.223 9.374 1.00 29.48 102 ASN A C 1
ATOM 775 O O . ASN A 1 104 ? 14.945 29.531 10.317 1.00 27.84 102 ASN A O 1
ATOM 780 N N . ALA A 1 105 ? 12.904 29.463 9.368 1.00 26.99 103 ALA A N 1
ATOM 781 C CA . ALA A 1 105 ? 12.217 30.156 10.473 1.00 28.64 103 ALA A CA 1
ATOM 782 C C . ALA A 1 105 ? 12.099 29.197 11.660 1.00 29.22 103 ALA A C 1
ATOM 783 O O . ALA A 1 105 ? 12.407 29.617 12.809 1.00 25.86 103 ALA A O 1
ATOM 785 N N . LEU A 1 106 ? 11.693 27.953 11.419 1.00 26.93 104 LEU A N 1
ATOM 786 C CA . LEU A 1 106 ? 11.654 26.942 12.508 1.00 30.67 104 LEU A CA 1
ATOM 787 C C . LEU A 1 106 ? 13.045 26.796 13.143 1.00 26.97 104 LEU A C 1
ATOM 788 O O . LEU A 1 106 ? 13.134 26.815 14.364 1.00 25.66 104 LEU A O 1
ATOM 793 N N . ALA A 1 107 ? 1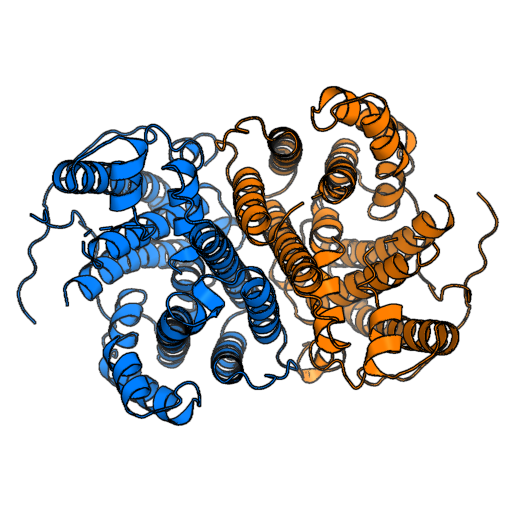4.099 26.626 12.344 1.00 29.07 105 ALA A N 1
ATOM 794 C CA . ALA A 1 107 ? 15.488 26.440 12.833 1.00 25.88 105 ALA A CA 1
ATOM 795 C C . ALA A 1 107 ? 15.840 27.609 13.753 1.00 27.85 105 ALA A C 1
ATOM 796 O O . ALA A 1 107 ? 16.509 27.407 14.799 1.00 25.49 105 ALA A O 1
ATOM 798 N N . GLY A 1 108 ? 15.391 28.795 13.377 1.00 25.64 106 GLY A N 1
ATOM 799 C CA . GLY A 1 108 ? 15.654 30.016 14.154 1.00 27.99 106 GLY A CA 1
ATOM 800 C C . GLY A 1 108 ? 14.881 30.010 15.453 1.00 25.02 106 GLY A C 1
ATOM 801 O O . GLY A 1 108 ? 15.486 30.338 16.486 1.00 25.44 106 GLY A O 1
ATOM 802 N N . ARG A 1 109 ? 13.603 29.641 15.415 1.00 27.56 107 ARG A N 1
ATOM 803 C CA . ARG A 1 109 ? 12.728 29.623 16.626 1.00 31.38 107 ARG A CA 1
ATOM 804 C C . ARG A 1 109 ? 13.243 28.544 17.595 1.00 30.74 107 ARG A C 1
ATOM 805 O O . ARG A 1 109 ? 13.386 28.844 18.768 1.00 30.72 107 ARG A O 1
ATOM 813 N N . VAL A 1 110 ? 13.560 27.340 17.117 1.00 29.85 108 VAL A N 1
ATOM 814 C CA . VAL A 1 110 ? 14.028 26.225 17.991 1.00 29.64 108 VAL A CA 1
ATOM 815 C C . VAL A 1 110 ? 15.391 26.596 18.604 1.00 30.01 108 VAL A C 1
ATOM 816 O O . VAL A 1 110 ? 15.561 26.457 19.838 1.00 26.51 108 VAL A O 1
ATOM 820 N N . GLN A 1 111 ? 16.323 27.067 17.778 1.00 25.92 109 GLN A N 1
ATOM 821 C CA . GLN A 1 111 ? 17.658 27.452 18.272 1.00 26.93 109 GLN A CA 1
ATOM 822 C C . GLN A 1 111 ? 17.480 28.528 19.374 1.00 26.46 109 GLN A C 1
ATOM 823 O O . GLN A 1 111 ? 18.048 28.355 20.452 1.00 24.06 109 GLN A O 1
ATOM 829 N N . ARG A 1 112 ? 16.646 29.542 19.167 1.00 26.77 110 ARG A N 1
ATOM 830 C CA . ARG A 1 112 ? 16.443 30.624 20.160 1.00 26.77 110 ARG A CA 1
ATOM 831 C C . ARG A 1 112 ? 15.901 30.047 21.476 1.00 26.32 110 ARG A C 1
ATOM 832 O O . ARG A 1 112 ? 16.434 30.412 22.532 1.00 25.71 110 ARG A O 1
ATOM 840 N N . ALA A 1 113 ? 14.937 29.136 21.415 1.00 28.41 111 ALA A N 1
ATOM 841 C CA . ALA A 1 113 ? 14.350 28.433 22.585 1.00 28.24 111 ALA A CA 1
ATOM 842 C C . ALA A 1 113 ? 15.431 27.716 23.397 1.00 30.21 111 ALA A C 1
ATOM 843 O O . ALA A 1 113 ? 15.320 27.684 24.653 1.00 28.70 111 ALA A O 1
ATOM 845 N N . LEU A 1 114 ? 16.422 27.135 22.711 1.00 29.45 112 LEU A N 1
ATOM 846 C CA . LEU A 1 114 ? 17.550 26.402 23.350 1.00 30.19 112 LEU A CA 1
ATOM 847 C C . LEU A 1 114 ? 18.421 27.388 24.143 1.00 30.73 112 LEU A C 1
ATOM 848 O O . LEU A 1 114 ? 18.918 26.986 25.188 1.00 29.50 112 LEU A O 1
ATOM 853 N N . GLU A 1 115 ? 18.579 28.619 23.646 1.00 28.30 113 GLU A N 1
ATOM 854 C CA . GLU A 1 115 ? 19.498 29.643 24.198 1.00 31.10 113 GLU A CA 1
ATOM 855 C C . GLU A 1 115 ? 18.781 30.570 25.190 1.00 31.31 113 GLU A C 1
ATOM 856 O O . GLU A 1 115 ? 19.475 31.166 26.003 1.00 34.81 113 GLU A O 1
ATOM 862 N N . ALA A 1 116 ? 17.476 30.661 25.109 1.00 30.62 114 ALA A N 1
ATOM 863 C CA . ALA A 1 116 ? 16.694 31.533 25.945 1.00 34.50 114 ALA A CA 1
ATOM 864 C C . ALA A 1 116 ? 15.548 30.815 26.602 1.00 34.42 114 ALA A C 1
ATOM 865 O O . ALA A 1 116 ? 14.613 30.479 25.970 1.00 38.43 114 ALA A O 1
ATOM 867 N N . PRO A 1 117 ? 15.633 30.603 27.895 1.00 38.97 115 PRO A N 1
ATOM 868 C CA . PRO A 1 117 ? 14.626 29.924 28.703 1.00 40.78 115 PRO A CA 1
ATOM 869 C C . PRO A 1 117 ? 13.308 30.660 28.766 1.00 37.95 115 PRO A C 1
ATOM 870 O O . PRO A 1 117 ? 12.320 30.031 28.969 1.00 36.30 115 PRO A O 1
ATOM 874 N N . SER A 1 118 ? 13.318 31.963 28.571 1.00 36.58 116 SER A N 1
ATOM 875 C CA . SER A 1 118 ? 12.075 32.785 28.588 1.00 37.57 116 SER A CA 1
ATOM 876 C C . SER A 1 118 ? 11.291 32.614 27.275 1.00 38.18 116 SER A C 1
ATOM 877 O O . SER A 1 118 ? 10.097 32.963 27.232 1.00 39.59 116 SER A O 1
ATOM 880 N N . ALA A 1 119 ? 11.921 32.058 26.247 1.00 38.62 117 ALA A N 1
ATOM 881 C CA . ALA A 1 119 ? 11.292 31.802 24.937 1.00 41.49 117 ALA A CA 1
ATOM 882 C C . ALA A 1 119 ? 9.991 31.012 25.140 1.00 43.63 117 ALA A C 1
ATOM 883 O O . ALA A 1 119 ? 9.976 30.101 26.019 1.00 39.20 117 ALA A O 1
ATOM 885 N N . GLU A 1 120 ? 8.992 31.342 24.336 1.00 42.89 118 GLU A N 1
ATOM 886 C CA . GLU A 1 120 ? 7.693 30.719 24.311 1.00 49.81 118 GLU A CA 1
ATOM 887 C C . GLU A 1 120 ? 7.606 29.823 23.095 1.00 47.30 118 GLU A C 1
ATOM 888 O O . GLU A 1 120 ? 8.251 30.063 22.133 1.00 54.08 118 GLU A O 1
ATOM 894 N N . ASP A 1 121 ? 6.857 28.750 23.181 1.00 47.64 119 ASP A N 1
ATOM 895 C CA . ASP A 1 121 ? 6.750 27.772 22.123 1.00 47.47 119 ASP A CA 1
ATOM 896 C C . ASP A 1 121 ? 6.111 28.078 20.793 1.00 53.90 119 ASP A C 1
ATOM 897 O O . ASP A 1 121 ? 6.540 27.560 19.793 1.00 54.44 119 ASP A O 1
ATOM 902 N N . ASN A 1 122 ? 5.057 28.880 20.821 1.00 61.47 120 ASN A N 1
ATOM 903 C CA . ASN A 1 122 ? 4.204 29.200 19.692 1.00 62.48 120 ASN A CA 1
ATOM 904 C C . ASN A 1 122 ? 3.657 28.007 18.876 1.00 55.84 120 ASN A C 1
ATOM 905 O O . ASN A 1 122 ? 3.878 27.879 17.696 1.00 54.99 120 ASN A O 1
ATOM 910 N N . GLY A 1 123 ? 2.933 27.145 19.569 1.00 54.18 121 GLY A N 1
ATOM 911 C CA . GLY A 1 123 ? 2.248 25.997 19.012 1.00 58.71 121 GLY A CA 1
ATOM 912 C C . GLY A 1 123 ? 3.183 24.871 18.614 1.00 54.31 121 GLY A C 1
ATOM 913 O O . GLY A 1 123 ? 2.777 23.957 17.896 1.00 54.48 121 GLY A O 1
ATOM 914 N N . ASP A 1 124 ? 4.433 24.922 19.071 1.00 51.89 122 ASP A N 1
ATOM 915 C CA . ASP A 1 124 ? 5.363 23.884 18.728 1.00 44.34 122 ASP A CA 1
ATOM 916 C C . ASP A 1 124 ? 5.590 22.897 19.843 1.00 41.57 122 ASP A C 1
ATOM 917 O O . ASP A 1 124 ? 6.123 23.245 20.854 1.00 40.27 122 ASP A O 1
ATOM 922 N N . ARG A 1 125 ? 5.262 21.640 19.626 1.00 43.43 123 ARG A N 1
ATOM 923 C CA . ARG A 1 125 ? 5.327 20.672 20.753 1.00 45.11 123 ARG A CA 1
ATOM 924 C C . ARG A 1 125 ? 6.778 20.200 20.969 1.00 42.32 123 ARG A C 1
ATOM 925 O O . ARG A 1 125 ? 7.074 19.663 22.068 1.00 41.69 123 ARG A O 1
ATOM 933 N N . PHE A 1 126 ? 7.668 20.389 19.983 1.00 36.26 124 PHE A N 1
ATOM 934 C CA . PHE A 1 126 ? 9.098 20.030 20.127 1.00 33.52 124 PHE A CA 1
ATOM 935 C C . PHE A 1 126 ? 9.783 21.014 21.080 1.00 33.54 124 PHE A C 1
ATOM 936 O O . PHE A 1 126 ? 10.756 20.607 21.712 1.00 32.65 124 PHE A O 1
ATOM 944 N N . VAL A 1 127 ? 9.282 22.251 21.204 1.00 29.64 125 VAL A N 1
ATOM 945 C CA . VAL A 1 127 ? 10.055 23.340 21.871 1.00 31.10 125 VAL A CA 1
ATOM 946 C C . VAL A 1 127 ? 10.075 23.123 23.385 1.00 32.36 125 VAL A C 1
ATOM 947 O O . VAL A 1 127 ? 11.165 23.120 23.948 1.00 32.15 125 VAL A O 1
ATOM 951 N N . PRO A 1 128 ? 8.940 22.935 24.100 1.00 32.75 126 PRO A N 1
ATOM 952 C CA . PRO A 1 128 ? 8.979 22.757 25.554 1.00 36.09 126 PRO A CA 1
ATOM 953 C C . PRO A 1 128 ? 9.853 21.559 25.973 1.00 33.82 126 PRO A C 1
ATOM 954 O O . PRO A 1 128 ? 10.631 21.701 26.895 1.00 33.57 126 PRO A O 1
ATOM 958 N N . ALA A 1 129 ? 9.766 20.446 25.248 1.00 31.70 127 ALA A N 1
ATOM 959 C CA . ALA A 1 129 ? 10.637 19.260 25.433 1.00 33.85 127 ALA A CA 1
ATOM 960 C C . ALA A 1 129 ? 12.132 19.650 25.373 1.00 35.16 127 ALA A C 1
ATOM 961 O O . ALA A 1 129 ? 12.894 19.254 26.304 1.00 31.38 127 ALA A O 1
ATOM 963 N N . LEU A 1 130 ? 12.544 20.389 24.329 1.00 30.46 128 LEU A N 1
ATOM 964 C CA . LEU A 1 130 ? 13.948 20.841 24.164 1.00 27.91 128 LEU A CA 1
ATOM 965 C C . LEU A 1 130 ? 14.316 21.718 25.350 1.00 26.78 128 LEU A C 1
ATOM 966 O O . LEU A 1 130 ? 15.462 21.639 25.804 1.00 28.26 128 LEU A O 1
ATOM 971 N N . GLN A 1 131 ? 13.394 22.560 25.812 1.00 28.86 129 GLN A N 1
ATOM 972 C CA . GLN A 1 131 ? 13.692 23.543 26.888 1.00 29.15 129 GLN A CA 1
ATOM 973 C C . GLN A 1 131 ? 13.923 22.810 28.215 1.00 28.31 129 GLN A C 1
ATOM 974 O O . GLN A 1 131 ? 14.719 23.326 29.037 1.00 30.84 129 GLN A O 1
ATOM 980 N N . ASP A 1 132 ? 13.235 21.688 28.420 1.00 29.01 130 ASP A N 1
ATOM 981 C CA . ASP A 1 132 ? 13.378 20.827 29.616 1.00 32.36 130 ASP A CA 1
ATOM 982 C C . ASP A 1 132 ? 14.771 20.191 29.584 1.00 32.40 130 ASP A C 1
ATOM 983 O O . ASP A 1 132 ? 15.499 20.273 30.585 1.00 30.31 130 ASP A O 1
ATOM 988 N N . ILE A 1 133 ? 15.141 19.619 28.433 1.00 32.32 131 ILE A N 1
ATOM 989 C CA . ILE A 1 133 ? 16.507 19.086 28.211 1.00 29.00 131 ILE A CA 1
ATOM 990 C C . ILE A 1 133 ? 17.487 20.208 28.526 1.00 27.62 131 ILE A C 1
ATOM 991 O O . ILE A 1 133 ? 18.377 19.970 29.329 1.00 26.49 131 ILE A O 1
ATOM 996 N N . ALA A 1 134 ? 17.310 21.392 27.941 1.00 28.30 132 ALA A N 1
ATOM 997 C CA . ALA A 1 134 ? 18.238 22.531 28.142 1.00 29.32 132 ALA A CA 1
ATOM 998 C C . ALA A 1 134 ? 18.356 22.867 29.632 1.00 28.94 132 ALA A C 1
ATOM 999 O O . ALA A 1 134 ? 19.476 23.161 30.069 1.00 29.88 132 ALA A O 1
ATOM 1001 N N . ARG A 1 135 ? 17.239 22.855 30.367 1.00 32.88 133 ARG A N 1
ATOM 1002 C CA . ARG A 1 135 ? 17.198 23.205 31.811 1.00 35.60 133 ARG A CA 1
ATOM 1003 C C . ARG A 1 135 ? 18.069 22.182 32.558 1.00 31.80 133 ARG A C 1
ATOM 1004 O O . ARG A 1 135 ? 18.934 22.581 33.384 1.00 30.96 133 ARG A O 1
ATOM 1012 N N . ARG A 1 136 ? 17.904 20.906 32.222 1.00 30.27 134 ARG A N 1
ATOM 1013 C CA . ARG A 1 136 ? 18.760 19.827 32.772 1.00 32.93 134 ARG A CA 1
ATOM 1014 C C . ARG A 1 136 ? 20.236 20.161 32.511 1.00 30.29 134 ARG A C 1
ATOM 1015 O O . ARG A 1 136 ? 21.027 20.100 33.461 1.00 30.13 134 ARG A O 1
ATOM 1023 N N . PHE A 1 137 ? 20.609 20.504 31.277 1.00 27.63 135 PHE A N 1
ATOM 1024 C CA . PHE A 1 137 ? 22.028 20.723 30.889 1.00 25.67 135 PHE A CA 1
ATOM 1025 C C . PHE A 1 137 ? 22.583 21.864 31.722 1.00 26.05 135 PHE A C 1
ATOM 1026 O O . PHE A 1 137 ? 23.726 21.770 32.127 1.00 30.76 135 PHE A O 1
ATOM 1034 N N . ARG A 1 138 ? 21.785 22.892 31.985 1.00 27.15 136 ARG A N 1
ATOM 1035 C CA . ARG A 1 138 ? 22.239 24.080 32.754 1.00 30.30 136 ARG A CA 1
ATOM 1036 C C . ARG A 1 138 ? 22.307 23.743 34.251 1.00 30.96 136 ARG A C 1
ATOM 1037 O O . ARG A 1 138 ? 23.060 24.410 34.928 1.00 29.10 136 ARG A O 1
ATOM 1045 N N . SER A 1 139 ? 21.546 22.760 34.737 1.00 35.95 137 SER A N 1
ATOM 1046 C CA . SER A 1 139 ? 21.522 22.369 36.178 1.00 43.39 137 SER A CA 1
ATOM 1047 C C . SER A 1 139 ? 22.877 21.776 36.583 1.00 45.26 137 SER A C 1
ATOM 1048 O O . SER A 1 139 ? 23.279 22.050 37.708 1.00 45.35 137 SER A O 1
ATOM 1051 N N . PHE A 1 140 ? 23.595 21.065 35.701 1.00 46.95 138 PHE A N 1
ATOM 1052 C CA . PHE A 1 140 ? 24.865 20.400 36.112 1.00 45.84 138 PHE A CA 1
ATOM 1053 C C . PHE A 1 140 ? 26.028 20.586 35.127 1.00 41.62 138 PHE A C 1
ATOM 1054 O O . PHE A 1 140 ? 27.154 20.271 35.538 1.00 40.13 138 PHE A O 1
ATOM 1062 N N . GLY A 1 141 ? 25.821 21.081 33.909 1.00 37.30 139 GLY A N 1
ATOM 1063 C CA . GLY A 1 141 ? 26.949 21.427 33.025 1.00 32.75 139 GLY A CA 1
ATOM 1064 C C . GLY A 1 141 ? 27.429 22.837 33.312 1.00 31.92 139 GLY A C 1
ATOM 1065 O O . GLY A 1 141 ? 26.618 23.644 33.784 1.00 31.63 139 GLY A O 1
ATOM 1066 N N . THR A 1 142 ? 28.676 23.174 32.994 1.00 30.46 140 THR A N 1
ATOM 1067 C CA . THR A 1 142 ? 29.123 24.592 33.058 1.00 31.45 140 THR A CA 1
ATOM 1068 C C . THR A 1 142 ? 28.518 25.398 31.893 1.00 31.28 140 THR A C 1
ATOM 1069 O O . THR A 1 142 ? 28.164 24.865 30.833 1.00 29.59 140 THR A O 1
ATOM 1073 N N . PRO A 1 143 ? 28.322 26.722 32.085 1.00 27.15 141 PRO A N 1
ATOM 1074 C CA . PRO A 1 143 ? 27.945 27.604 30.985 1.00 26.19 141 PRO A CA 1
ATOM 1075 C C . PRO A 1 143 ? 28.815 27.352 29.734 1.00 27.41 141 PRO A C 1
ATOM 1076 O O . PRO A 1 143 ? 28.279 27.385 28.642 1.00 24.42 141 PRO A O 1
ATOM 1080 N N . THR A 1 144 ? 30.111 27.077 29.909 1.00 27.07 142 THR A N 1
ATOM 1081 C CA . THR A 1 144 ? 31.038 26.760 28.791 1.00 28.87 142 THR A CA 1
ATOM 1082 C C . THR A 1 144 ? 30.541 25.517 28.050 1.00 28.54 142 THR A C 1
ATOM 1083 O O . THR A 1 144 ? 30.444 25.555 26.821 1.00 27.09 142 THR A O 1
ATOM 1087 N N . GLN A 1 145 ? 30.213 24.450 28.769 1.00 28.09 143 GLN A N 1
ATOM 1088 C CA . GLN A 1 145 ? 29.805 23.179 28.119 1.00 29.03 143 GLN A CA 1
ATOM 1089 C C . GLN A 1 145 ? 28.449 23.380 27.442 1.00 27.75 143 GLN A C 1
ATOM 1090 O O . GLN A 1 145 ? 28.277 22.867 26.323 1.00 24.91 143 GLN A O 1
ATOM 1096 N N . VAL A 1 146 ? 27.532 24.094 28.097 1.00 26.92 144 VAL A N 1
ATOM 1097 C CA . VAL A 1 146 ? 26.205 24.440 27.510 1.00 26.32 144 VAL A CA 1
ATOM 1098 C C . VAL A 1 146 ? 26.424 25.204 26.186 1.00 27.23 144 VAL A C 1
ATOM 1099 O O . VAL A 1 146 ? 25.757 24.858 25.194 1.00 26.22 144 VAL A O 1
ATOM 1103 N N . ARG A 1 147 ? 27.367 26.139 26.118 1.00 27.72 145 ARG A N 1
ATOM 1104 C CA . ARG A 1 147 ? 27.572 26.912 24.873 1.00 28.85 145 ARG A CA 1
ATOM 1105 C C . ARG A 1 147 ? 28.153 25.992 23.803 1.00 26.73 145 ARG A C 1
ATOM 1106 O O . ARG A 1 147 ? 27.775 26.144 22.644 1.00 28.91 145 ARG A O 1
ATOM 1114 N N . ARG A 1 148 ? 29.042 25.081 24.176 1.00 26.14 146 ARG A N 1
ATOM 1115 C CA . ARG A 1 148 ? 29.595 24.092 23.227 1.00 27.08 146 ARG A CA 1
ATOM 1116 C C . ARG A 1 148 ? 28.415 23.320 22.629 1.00 26.06 146 ARG A C 1
ATOM 1117 O O . ARG A 1 148 ? 28.425 23.141 21.398 1.00 23.94 146 ARG A O 1
ATOM 1125 N N . PHE A 1 149 ? 27.408 22.966 23.441 1.00 24.23 147 PHE A N 1
ATOM 1126 C CA . PHE A 1 149 ? 26.236 22.176 22.970 1.00 25.52 147 PHE A CA 1
ATOM 1127 C C . PHE A 1 149 ? 25.355 23.042 22.045 1.00 25.95 147 PHE A C 1
ATOM 1128 O O . PHE A 1 149 ? 24.971 22.583 20.927 1.00 23.08 147 PHE A O 1
ATOM 1136 N N . VAL A 1 150 ? 25.080 24.272 22.491 1.00 22.98 148 VAL A N 1
ATOM 1137 C CA . VAL A 1 150 ? 24.232 25.249 21.767 1.00 24.70 148 VAL A CA 1
ATOM 1138 C C . VAL A 1 150 ? 24.817 25.429 20.363 1.00 23.02 148 VAL A C 1
ATOM 1139 O O . VAL A 1 150 ? 24.047 25.448 19.387 1.00 23.60 148 VAL A O 1
ATOM 1143 N N . HIS A 1 151 ? 26.127 25.606 20.265 1.00 22.51 149 HIS A N 1
ATOM 1144 C CA . HIS A 1 151 ? 26.817 25.916 18.984 1.00 23.18 149 HIS A CA 1
ATOM 1145 C C . HIS A 1 151 ? 26.804 24.674 18.075 1.00 22.69 149 HIS A C 1
ATOM 1146 O O . HIS A 1 151 ? 26.696 24.827 16.856 1.00 23.36 149 HIS A O 1
ATOM 1153 N N . ALA A 1 152 ? 26.959 23.488 18.644 1.00 21.72 150 ALA A N 1
ATOM 1154 C CA . ALA A 1 152 ? 26.912 22.205 17.906 1.00 23.99 150 ALA A CA 1
ATOM 1155 C C . ALA A 1 152 ? 25.508 22.042 17.307 1.00 24.40 150 ALA A C 1
ATOM 1156 O O . ALA A 1 152 ? 25.400 21.611 16.119 1.00 23.18 150 ALA A O 1
ATOM 1158 N N . HIS A 1 153 ? 24.510 22.429 18.086 1.00 21.68 151 HIS A N 1
ATOM 1159 C CA . HIS A 1 153 ? 23.120 22.397 17.739 1.00 24.89 151 HIS A CA 1
ATOM 1160 C C . HIS A 1 153 ? 22.773 23.283 16.550 1.00 24.69 151 HIS A C 1
ATOM 1161 O O . HIS A 1 153 ? 22.089 22.868 15.680 1.00 25.21 151 HIS A O 1
ATOM 1168 N N . ARG A 1 154 ? 23.266 24.504 16.537 1.00 25.10 152 ARG A N 1
ATOM 1169 C CA . ARG A 1 154 ? 23.026 25.366 15.424 1.00 24.24 152 ARG A CA 1
ATOM 1170 C C . ARG A 1 154 ? 23.741 24.812 14.207 1.00 25.91 152 ARG A C 1
ATOM 1171 O O . ARG A 1 154 ? 23.244 24.910 13.151 1.00 26.08 152 ARG A O 1
ATOM 1179 N N . ALA A 1 155 ? 24.895 24.207 14.399 1.00 24.19 153 ALA A N 1
ATOM 1180 C CA . ALA A 1 155 ? 25.673 23.642 13.272 1.00 24.92 153 ALA A CA 1
ATOM 1181 C C . ALA A 1 155 ? 24.840 22.542 12.593 1.00 26.48 153 ALA A C 1
ATOM 1182 O O . ALA A 1 155 ? 24.730 22.584 11.358 1.00 24.19 153 ALA A O 1
ATOM 1184 N N . TRP A 1 156 ? 24.194 21.667 13.388 1.00 23.78 154 TRP A N 1
ATOM 1185 C CA . TRP A 1 156 ? 23.332 20.573 12.877 1.00 24.14 154 TRP A CA 1
ATOM 1186 C C . TRP A 1 156 ? 22.124 21.151 12.123 1.00 24.71 154 TRP A C 1
ATOM 1187 O O . TRP A 1 156 ? 21.824 20.672 10.987 1.00 23.34 154 TRP A O 1
ATOM 1198 N N . LEU A 1 157 ? 21.447 22.153 12.689 1.00 23.87 155 LEU A N 1
ATOM 1199 C CA . LEU A 1 157 ? 20.300 22.806 12.021 1.00 22.76 155 LEU A CA 1
ATOM 1200 C C . LEU A 1 157 ? 20.729 23.413 10.676 1.00 23.06 155 LEU A C 1
ATOM 1201 O O . LEU A 1 157 ? 19.957 23.220 9.749 1.00 22.67 155 LEU A O 1
ATOM 1206 N N . SER A 1 158 ? 21.886 24.080 10.567 1.00 23.97 156 SER A N 1
ATOM 1207 C CA . SER A 1 158 ? 22.439 24.624 9.289 1.00 26.40 156 SER A CA 1
ATOM 1208 C C . SER A 1 158 ? 22.662 23.519 8.254 1.00 24.70 156 SER A C 1
ATOM 1209 O O . SER A 1 158 ? 22.553 23.791 7.063 1.00 24.33 156 SER A O 1
ATOM 1212 N N . GLY A 1 159 ? 23.076 22.340 8.685 1.00 23.45 157 GLY A N 1
ATOM 1213 C CA . GLY A 1 159 ? 23.234 21.199 7.769 1.00 22.73 157 GLY A CA 1
ATOM 1214 C C . GLY A 1 159 ? 21.886 20.781 7.224 1.00 23.39 157 GLY A C 1
ATOM 1215 O O . GLY A 1 159 ? 21.800 20.527 6.013 1.00 25.74 157 GLY A O 1
ATOM 1216 N N . VAL A 1 160 ? 20.881 20.671 8.103 1.00 25.69 158 VAL A N 1
ATOM 1217 C CA . VAL A 1 160 ? 19.498 20.254 7.739 1.00 28.70 158 VAL A CA 1
ATOM 1218 C C . VAL A 1 160 ? 18.929 21.291 6.758 1.00 27.46 158 VAL A C 1
ATOM 1219 O O . VAL A 1 160 ? 18.343 20.876 5.767 1.00 30.35 158 VAL A O 1
ATOM 1223 N N . ALA A 1 161 ? 19.110 22.574 7.031 1.00 23.41 159 ALA A N 1
ATOM 1224 C CA . ALA A 1 161 ? 18.632 23.687 6.185 1.00 23.92 159 ALA A CA 1
ATOM 1225 C C . ALA A 1 161 ? 19.233 23.554 4.786 1.00 22.57 159 ALA A C 1
ATOM 1226 O O . ALA A 1 161 ? 18.479 23.684 3.830 1.00 24.43 159 ALA A O 1
ATOM 1228 N N . TRP A 1 162 ? 20.535 23.281 4.690 1.00 22.97 160 TRP A N 1
ATOM 1229 C CA . TRP A 1 162 ? 21.268 22.983 3.427 1.00 25.87 160 TRP A CA 1
ATOM 1230 C C . TRP A 1 162 ? 20.631 21.777 2.726 1.00 26.22 160 TRP A C 1
ATOM 1231 O O . TRP A 1 162 ? 20.283 21.868 1.529 1.00 21.77 160 TRP A O 1
ATOM 1242 N N . GLN A 1 163 ? 20.486 20.678 3.455 1.00 28.31 161 GLN A N 1
ATOM 1243 C CA . GLN A 1 163 ? 19.874 19.442 2.918 1.00 30.86 161 GLN A CA 1
ATOM 1244 C C . GLN A 1 163 ? 18.485 19.731 2.325 1.00 28.04 161 GLN A C 1
ATOM 1245 O O . GLN A 1 163 ? 18.266 19.372 1.156 1.00 28.70 161 GLN A O 1
ATOM 1251 N N . ILE A 1 164 ? 17.578 20.314 3.103 1.00 25.35 162 ILE A N 1
ATOM 1252 C CA . ILE A 1 164 ? 16.183 20.665 2.696 1.00 26.61 162 ILE A CA 1
ATOM 1253 C C . ILE A 1 164 ? 16.200 21.591 1.459 1.00 28.33 162 ILE A C 1
ATOM 1254 O O . ILE A 1 164 ? 15.318 21.438 0.578 1.00 26.37 162 ILE A O 1
ATOM 1259 N N . GLY A 1 165 ? 17.140 22.547 1.414 1.00 27.13 163 GLY A N 1
ATOM 1260 C CA . GLY A 1 165 ? 17.383 23.425 0.261 1.00 27.86 163 GLY A CA 1
ATOM 1261 C C . GLY A 1 165 ? 17.683 22.594 -0.976 1.00 30.05 163 GLY A C 1
ATOM 1262 O O . GLY A 1 165 ? 17.055 22.869 -2.040 1.00 29.62 163 GLY A O 1
ATOM 1263 N N . ASN A 1 166 ? 18.586 21.612 -0.848 1.00 29.29 164 ASN A N 1
ATOM 1264 C CA . ASN A 1 166 ? 18.970 20.697 -1.962 1.00 30.96 164 ASN A CA 1
ATOM 1265 C C . ASN A 1 166 ? 17.730 19.930 -2.448 1.00 30.17 164 ASN A C 1
ATOM 1266 O O . ASN A 1 166 ? 17.509 19.873 -3.686 1.00 29.82 164 ASN A O 1
ATOM 1271 N N . GLN A 1 167 ? 16.917 19.442 -1.510 1.00 28.84 165 GLN A N 1
ATOM 1272 C CA . GLN A 1 167 ? 15.700 18.630 -1.785 1.00 34.50 165 GLN A CA 1
ATOM 1273 C C . GLN A 1 167 ? 14.672 19.463 -2.555 1.00 31.68 165 GLN A C 1
ATOM 1274 O O . GLN A 1 167 ? 14.221 18.987 -3.581 1.00 32.66 165 GLN A O 1
ATOM 1280 N N . ALA A 1 168 ? 14.341 20.670 -2.095 1.00 30.15 166 ALA A N 1
ATOM 1281 C CA . ALA A 1 168 ? 13.354 21.541 -2.765 1.00 30.55 166 ALA A CA 1
ATOM 1282 C C . ALA A 1 168 ? 13.753 21.658 -4.238 1.00 32.70 166 ALA A C 1
ATOM 1283 O O . ALA A 1 168 ? 12.841 21.588 -5.086 1.00 38.18 166 ALA A O 1
ATOM 1285 N N . ARG A 1 169 ? 15.057 21.811 -4.518 1.00 33.40 167 ARG A N 1
ATOM 1286 C CA . ARG A 1 169 ? 15.596 22.046 -5.889 1.00 35.42 167 ARG A CA 1
ATOM 1287 C C . ARG A 1 169 ? 15.800 20.723 -6.652 1.00 34.65 167 ARG A C 1
ATOM 1288 O O . ARG A 1 169 ? 16.066 20.796 -7.836 1.00 33.43 167 ARG A O 1
ATOM 1296 N N . GLY A 1 170 ? 15.761 19.559 -5.994 1.00 36.03 168 GLY A N 1
ATOM 1297 C CA . GLY A 1 170 ? 16.190 18.281 -6.605 1.00 34.54 168 GLY A CA 1
ATOM 1298 C C . GLY A 1 170 ? 17.650 18.343 -7.008 1.00 37.91 168 GLY A C 1
ATOM 1299 O O . GLY A 1 170 ? 18.021 17.747 -8.042 1.00 38.12 168 GLY A O 1
ATOM 1300 N N . HIS A 1 171 ? 18.461 19.074 -6.235 1.00 36.84 169 HIS A N 1
ATOM 1301 C CA . HIS A 1 171 ? 19.926 19.162 -6.453 1.00 33.51 169 HIS A CA 1
ATOM 1302 C C . HIS A 1 171 ? 20.637 18.057 -5.672 1.00 32.85 169 HIS A C 1
ATOM 1303 O O . HIS A 1 171 ? 20.499 17.997 -4.431 1.00 34.19 169 HIS A O 1
ATOM 1310 N N . MET A 1 172 ? 21.423 17.257 -6.379 1.00 29.52 170 MET A N 1
ATOM 1311 C CA . MET A 1 172 ? 22.254 16.186 -5.798 1.00 31.74 170 MET A CA 1
ATOM 1312 C C . MET A 1 172 ? 23.664 16.754 -5.605 1.00 28.72 170 MET A C 1
ATOM 1313 O O . MET A 1 172 ? 24.391 16.963 -6.569 1.00 30.95 170 MET A O 1
ATOM 1318 N N . PRO A 1 173 ? 24.106 17.017 -4.348 1.00 27.19 171 PRO A N 1
ATOM 1319 C CA . PRO A 1 173 ? 25.402 17.654 -4.123 1.00 23.42 171 PRO A CA 1
ATOM 1320 C C . PRO A 1 173 ? 26.497 16.710 -4.635 1.00 23.47 171 PRO A C 1
ATOM 1321 O O . PRO A 1 173 ? 26.263 15.504 -4.673 1.00 23.48 171 PRO A O 1
ATOM 1325 N N . GLY A 1 174 ? 27.617 17.268 -5.096 1.00 23.27 172 GLY A N 1
ATOM 1326 C CA . GLY A 1 174 ? 28.854 16.514 -5.351 1.00 24.09 172 GLY A CA 1
ATOM 1327 C C . GLY A 1 174 ? 29.429 15.958 -4.048 1.00 26.84 172 GLY A C 1
ATOM 1328 O O . GLY A 1 174 ? 28.844 16.208 -2.950 1.00 26.40 172 GLY A O 1
ATOM 1329 N N . LEU A 1 175 ? 30.513 15.193 -4.136 1.00 25.66 173 LEU A N 1
ATOM 1330 C CA . LEU A 1 175 ? 31.118 14.557 -2.947 1.00 26.88 173 LEU A CA 1
ATOM 1331 C C . LEU A 1 175 ? 31.508 15.614 -1.902 1.00 25.58 173 LEU A C 1
ATOM 1332 O O . LEU A 1 175 ? 31.227 15.417 -0.700 1.00 29.52 173 LEU A O 1
ATOM 1337 N N . ASP A 1 176 ? 32.165 16.681 -2.326 1.00 23.70 174 ASP A N 1
ATOM 1338 C CA . ASP A 1 176 ? 32.713 17.710 -1.405 1.00 25.57 174 ASP A CA 1
ATOM 1339 C C . ASP A 1 176 ? 31.581 18.349 -0.593 1.00 24.78 174 ASP A C 1
ATOM 1340 O O . ASP A 1 176 ? 31.728 18.389 0.648 1.00 26.37 174 ASP A O 1
ATOM 1345 N N . ASP A 1 177 ? 30.546 18.863 -1.261 1.00 24.44 175 ASP A N 1
ATOM 1346 C CA . ASP A 1 177 ? 29.344 19.479 -0.627 1.00 25.78 175 ASP A CA 1
ATOM 1347 C C . ASP A 1 177 ? 28.593 18.442 0.241 1.00 26.65 175 ASP A C 1
ATOM 1348 O O . ASP A 1 177 ? 28.142 18.823 1.344 1.00 27.78 175 ASP A O 1
ATOM 1353 N N . TYR A 1 178 ? 28.414 17.203 -0.235 1.00 22.69 176 TYR A N 1
ATOM 1354 C CA . TYR A 1 178 ? 27.687 16.153 0.502 1.00 23.47 176 TYR A CA 1
ATOM 1355 C C . TYR A 1 178 ? 28.367 15.880 1.855 1.00 24.49 176 TYR A C 1
ATOM 1356 O O . TYR A 1 178 ? 27.624 15.766 2.867 1.00 23.41 176 TYR A O 1
ATOM 1365 N N . LEU A 1 179 ? 29.686 15.712 1.871 1.00 23.44 177 LEU A N 1
ATOM 1366 C CA . LEU A 1 179 ? 30.443 15.390 3.111 1.00 25.68 177 LEU A CA 1
ATOM 1367 C C . LEU A 1 179 ? 30.399 16.610 4.032 1.00 26.64 177 LEU A C 1
ATOM 1368 O O . LEU A 1 179 ? 30.126 16.433 5.237 1.00 20.68 177 LEU A O 1
ATOM 1373 N N . ALA A 1 180 ? 30.580 17.812 3.482 1.00 24.18 178 ALA A N 1
ATOM 1374 C CA . ALA A 1 180 ? 30.453 19.059 4.278 1.00 26.51 178 ALA A CA 1
ATOM 1375 C C . ALA A 1 180 ? 29.054 19.126 4.908 1.00 25.25 178 ALA A C 1
ATOM 1376 O O . ALA A 1 180 ? 28.942 19.407 6.110 1.00 25.77 178 ALA A O 1
ATOM 1378 N N . MET A 1 181 ? 28.013 18.854 4.123 1.00 24.64 179 MET A N 1
ATOM 1379 C CA . MET A 1 181 ? 26.604 19.021 4.535 1.00 23.75 179 MET A CA 1
ATOM 1380 C C . MET A 1 181 ? 26.266 17.976 5.609 1.00 23.96 179 MET A C 1
ATOM 1381 O O . MET A 1 181 ? 25.707 18.319 6.666 1.00 27.12 179 MET A O 1
ATOM 1386 N N . ARG A 1 182 ? 26.605 16.737 5.326 1.00 22.76 180 ARG A N 1
ATOM 1387 C CA . ARG A 1 182 ? 26.234 15.552 6.111 1.00 25.00 180 ARG A CA 1
ATOM 1388 C C . ARG A 1 182 ? 27.011 15.541 7.433 1.00 24.62 180 ARG A C 1
ATOM 1389 O O . ARG A 1 182 ? 26.499 15.011 8.426 1.00 28.31 180 ARG A O 1
ATOM 1397 N N . LEU A 1 183 ? 28.205 16.114 7.448 1.00 25.37 181 LEU A N 1
ATOM 1398 C CA . LEU A 1 183 ? 28.981 16.332 8.684 1.00 28.11 181 LEU A CA 1
ATOM 1399 C C . LEU A 1 183 ? 28.053 17.031 9.679 1.00 26.46 181 LEU A C 1
ATOM 1400 O O . LEU A 1 183 ? 28.103 16.720 10.853 1.00 28.01 181 LEU A O 1
ATOM 1405 N N . LEU A 1 184 ? 27.194 17.909 9.184 1.00 22.88 182 LEU A N 1
ATOM 1406 C CA . LEU A 1 184 ? 26.272 18.711 10.014 1.00 22.30 182 LEU A CA 1
ATOM 1407 C C . LEU A 1 184 ? 24.901 18.030 10.157 1.00 22.35 182 LEU A C 1
ATOM 1408 O O . LEU A 1 184 ? 24.389 17.985 11.289 1.00 21.15 182 LEU A O 1
ATOM 1413 N N . SER A 1 185 ? 24.278 17.613 9.041 1.00 23.29 183 SER A N 1
ATOM 1414 C CA . SER A 1 185 ? 22.831 17.282 8.941 1.00 23.53 183 SER A CA 1
ATOM 1415 C C . SER A 1 185 ? 22.515 15.959 9.644 1.00 25.91 183 SER A C 1
ATOM 1416 O O . SER A 1 185 ? 21.348 15.743 10.018 1.00 26.63 183 SER A O 1
ATOM 1419 N N . ALA A 1 186 ? 23.504 15.092 9.822 1.00 29.40 184 ALA A N 1
ATOM 1420 C CA . ALA A 1 186 ? 23.296 13.774 10.475 1.00 31.17 184 ALA A CA 1
ATOM 1421 C C . ALA A 1 186 ? 23.252 13.895 12.002 1.00 27.57 184 ALA A C 1
ATOM 1422 O O . ALA A 1 186 ? 22.952 12.901 12.584 1.00 31.75 184 ALA A O 1
ATOM 1424 N N . GLY A 1 187 ? 23.487 15.056 12.625 1.00 28.18 185 GLY A N 1
ATOM 1425 C CA . GLY A 1 187 ? 23.273 15.253 14.078 1.00 28.74 185 GLY A CA 1
ATOM 1426 C C . GLY A 1 187 ? 24.434 14.838 14.998 1.00 29.51 185 GLY A C 1
ATOM 1427 O O . GLY A 1 187 ? 24.223 14.780 16.259 1.00 26.36 185 GLY A O 1
ATOM 1428 N N . GLY A 1 188 ? 25.624 14.630 14.428 1.00 27.05 186 GLY A N 1
ATOM 1429 C CA . GLY A 1 188 ? 26.827 14.171 15.132 1.00 27.35 186 GLY A CA 1
ATOM 1430 C C . GLY A 1 188 ? 27.449 15.275 15.972 1.00 28.85 186 GLY A C 1
ATOM 1431 O O . GLY A 1 188 ? 28.060 14.934 16.981 1.00 24.02 186 GLY A O 1
ATOM 1432 N N . GLU A 1 189 ? 27.359 16.542 15.551 1.00 24.49 187 GLU A N 1
ATOM 1433 C CA . GLU A 1 189 ? 27.977 17.655 16.312 1.00 26.29 187 GLU A CA 1
ATOM 1434 C C . GLU A 1 189 ? 27.363 17.720 17.699 1.00 25.05 187 GLU A C 1
ATOM 1435 O O . GLU A 1 189 ? 28.099 17.635 18.672 1.00 27.76 187 GLU A O 1
ATOM 1441 N N . PRO A 1 190 ? 26.036 17.938 17.840 1.00 24.82 188 PRO A N 1
ATOM 1442 C CA . PRO A 1 190 ? 25.411 18.018 19.158 1.00 23.42 188 PRO A CA 1
ATOM 1443 C C . PRO A 1 190 ? 25.402 16.679 19.910 1.00 23.80 188 PRO A C 1
ATOM 1444 O O . PRO A 1 190 ? 25.392 16.730 21.107 1.00 25.85 188 PRO A O 1
ATOM 1448 N N . THR A 1 191 ? 25.416 15.532 19.217 1.00 23.20 189 THR A N 1
ATOM 1449 C CA . THR A 1 191 ? 25.545 14.197 19.857 1.00 25.28 189 THR A CA 1
ATOM 1450 C C . THR A 1 191 ? 26.889 14.096 20.612 1.00 26.32 189 THR A C 1
ATOM 1451 O O . THR A 1 191 ? 26.904 13.751 21.829 1.00 27.17 189 THR A O 1
ATOM 1455 N N . PHE A 1 192 ? 27.988 14.388 19.926 1.00 25.96 190 PHE A N 1
ATOM 1456 C CA . PHE A 1 192 ? 29.363 14.268 20.454 1.00 26.25 190 PHE A CA 1
ATOM 1457 C C . PHE A 1 192 ? 29.611 15.371 21.494 1.00 26.82 190 PHE A C 1
ATOM 1458 O O . PHE A 1 192 ? 30.360 15.136 22.485 1.00 24.15 190 PHE A O 1
ATOM 1466 N N . ALA A 1 193 ? 28.966 16.526 21.333 1.00 25.96 191 ALA A N 1
ATOM 1467 C CA . ALA A 1 193 ? 29.149 17.683 22.245 1.00 28.34 191 ALA A CA 1
ATOM 1468 C C . ALA A 1 193 ? 28.456 17.393 23.585 1.00 27.45 191 ALA A C 1
ATOM 1469 O O . ALA A 1 193 ? 28.652 18.186 24.483 1.00 29.86 191 ALA A O 1
ATOM 1471 N N . MET A 1 194 ? 27.643 16.336 23.702 1.00 26.50 192 MET A N 1
ATOM 1472 C CA . MET A 1 194 ? 27.035 15.917 24.997 1.00 26.70 192 MET A CA 1
ATOM 1473 C C . MET A 1 194 ? 27.944 14.961 25.791 1.00 25.91 192 MET A C 1
ATOM 1474 O O . MET A 1 194 ? 27.579 14.664 26.928 1.00 28.18 192 MET A O 1
ATOM 1479 N N . LEU A 1 195 ? 29.073 14.508 25.278 1.00 25.73 193 LEU A N 1
ATOM 1480 C CA . LEU A 1 195 ? 29.963 13.616 26.012 1.00 24.15 193 LEU A CA 1
ATOM 1481 C C . LEU A 1 195 ? 30.418 14.186 27.351 1.00 27.57 193 LEU A C 1
ATOM 1482 O O . LEU A 1 195 ? 30.308 13.564 28.342 1.00 28.60 193 LEU A O 1
ATOM 1487 N N . GLU A 1 196 ? 30.898 15.404 27.318 1.00 29.65 194 GLU A N 1
ATOM 1488 C CA . GLU A 1 196 ? 31.367 16.156 28.441 1.00 32.79 194 GLU A CA 1
ATOM 1489 C C . GLU A 1 196 ? 30.312 16.327 29.502 1.00 30.68 194 GLU A C 1
ATOM 1490 O O . GLU A 1 196 ? 30.585 16.317 30.655 1.00 31.49 194 GLU A O 1
ATOM 1496 N N . ILE A 1 197 ? 29.106 16.558 29.044 1.00 28.83 195 ILE A N 1
ATOM 1497 C CA . ILE A 1 197 ? 27.905 16.783 29.895 1.00 28.81 195 ILE A CA 1
ATOM 1498 C C . ILE A 1 197 ? 27.548 15.459 30.584 1.00 28.42 195 ILE A C 1
ATOM 1499 O O . ILE A 1 197 ? 27.244 15.483 31.781 1.00 27.82 195 ILE A O 1
ATOM 1504 N N . ALA A 1 198 ? 27.568 14.347 29.899 1.00 26.65 196 ALA A N 1
ATOM 1505 C CA . ALA A 1 198 ? 27.208 13.100 30.516 1.00 29.06 196 ALA A CA 1
ATOM 1506 C C . ALA A 1 198 ? 28.205 12.673 31.587 1.00 32.03 196 ALA A C 1
ATOM 1507 O O . ALA A 1 198 ? 27.871 12.294 32.656 1.00 28.73 196 ALA A O 1
ATOM 1509 N N . THR A 1 199 ? 29.444 12.851 31.220 1.00 30.56 197 THR A N 1
ATOM 1510 C CA . THR A 1 199 ? 30.643 12.490 31.903 1.00 29.82 197 THR A CA 1
ATOM 1511 C C . THR A 1 199 ? 31.103 13.414 33.044 1.00 31.95 197 THR A C 1
ATOM 1512 O O . THR A 1 199 ? 31.618 12.970 34.000 1.00 32.64 197 THR A O 1
ATOM 1516 N N . GLY A 1 200 ? 30.881 14.705 32.924 1.00 33.42 198 GLY A N 1
ATOM 1517 C CA . GLY A 1 200 ? 31.295 15.657 33.918 1.00 36.32 198 GLY A CA 1
ATOM 1518 C C . GLY A 1 200 ? 32.719 16.133 33.801 1.00 37.75 198 GLY A C 1
ATOM 1519 O O . GLY A 1 200 ? 33.128 17.023 34.465 1.00 41.12 198 GLY A O 1
ATOM 1520 N N . ALA A 1 201 ? 33.469 15.506 32.931 1.00 40.89 199 ALA A N 1
ATOM 1521 C CA . ALA A 1 201 ? 34.894 15.807 32.698 1.00 43.45 199 ALA A CA 1
ATOM 1522 C C . ALA A 1 201 ? 35.005 17.061 31.796 1.00 37.77 199 ALA A C 1
ATOM 1523 O O . ALA A 1 201 ? 35.136 16.879 30.588 1.00 44.54 199 ALA A O 1
ATOM 1525 N N . GLU A 1 202 ? 34.996 18.281 32.359 1.00 37.44 200 GLU A N 1
ATOM 1526 C CA . GLU A 1 202 ? 35.121 19.558 31.582 1.00 38.19 200 GLU A CA 1
ATOM 1527 C C . GLU A 1 202 ? 36.484 19.674 30.861 1.00 33.89 200 GLU A C 1
ATOM 1528 O O . GLU A 1 202 ? 37.528 19.885 31.531 1.00 37.65 200 GLU A O 1
ATOM 1534 N N . VAL A 1 203 ? 36.496 19.641 29.523 1.00 29.45 201 VAL A N 1
ATOM 1535 C CA . VAL A 1 203 ? 37.760 19.776 28.729 1.00 28.75 201 VAL A CA 1
ATOM 1536 C C . VAL A 1 203 ? 38.108 21.260 28.642 1.00 28.05 201 VAL A C 1
ATOM 1537 O O . VAL A 1 203 ? 37.283 22.043 28.189 1.00 27.22 201 VAL A O 1
ATOM 1541 N N . PRO A 1 204 ? 39.299 21.661 29.032 1.00 27.45 202 PRO A N 1
ATOM 1542 C CA . PRO A 1 204 ? 39.663 23.066 28.922 1.00 29.28 202 PRO A CA 1
ATOM 1543 C C . PRO A 1 204 ? 39.669 23.563 27.477 1.00 27.30 202 PRO A C 1
ATOM 1544 O O . PRO A 1 204 ? 39.999 22.832 26.608 1.00 31.75 202 PRO A O 1
ATOM 1548 N N . ASP A 1 205 ? 39.275 24.797 27.253 1.00 30.28 203 ASP A N 1
ATOM 1549 C CA . ASP A 1 205 ? 39.242 25.416 25.920 1.00 32.80 203 ASP A CA 1
ATOM 1550 C C . ASP A 1 205 ? 40.501 25.148 25.081 1.00 34.77 203 ASP A C 1
ATOM 1551 O O . ASP A 1 205 ? 40.411 24.766 23.970 1.00 37.39 203 ASP A O 1
ATOM 1556 N N . ARG A 1 206 ? 41.663 25.361 25.656 1.00 34.58 204 ARG A N 1
ATOM 1557 C CA . ARG A 1 206 ? 42.910 25.177 24.987 1.00 40.41 204 ARG A CA 1
ATOM 1558 C C . ARG A 1 206 ? 43.130 23.766 24.480 1.00 33.07 204 ARG A C 1
ATOM 1559 O O . ARG A 1 206 ? 43.817 23.564 23.543 1.00 31.68 204 ARG A O 1
ATOM 1567 N N . GLU A 1 207 ? 42.488 22.808 25.087 1.00 32.71 205 GLU A N 1
ATOM 1568 C CA . GLU A 1 207 ? 42.587 21.396 24.647 1.00 32.87 205 GLU A CA 1
ATOM 1569 C C . GLU A 1 207 ? 41.437 21.138 23.686 1.00 28.49 205 GLU A C 1
ATOM 1570 O O . GLU A 1 207 ? 41.664 20.532 22.659 1.00 29.35 205 GLU A O 1
ATOM 1576 N N . MET A 1 208 ? 40.247 21.560 24.023 1.00 30.42 206 MET A N 1
ATOM 1577 C CA . MET A 1 208 ? 39.110 21.317 23.183 1.00 31.54 206 MET A CA 1
ATOM 1578 C C . MET A 1 208 ? 39.212 21.926 21.809 1.00 29.49 206 MET A C 1
ATOM 1579 O O . MET A 1 208 ? 38.845 21.302 20.877 1.00 26.19 206 MET A O 1
ATOM 1584 N N . HIS A 1 209 ? 39.741 23.134 21.722 1.00 28.43 207 HIS A N 1
ATOM 1585 C CA . HIS A 1 209 ? 39.842 23.852 20.465 1.00 28.71 207 HIS A CA 1
ATOM 1586 C C . HIS A 1 209 ? 41.070 23.640 19.581 1.00 25.92 207 HIS A C 1
ATOM 1587 O O . HIS A 1 209 ? 41.164 24.209 18.563 1.00 25.21 207 HIS A O 1
ATOM 1594 N N . ARG A 1 210 ? 42.016 22.874 20.075 1.00 26.67 208 ARG A N 1
ATOM 1595 C CA . ARG A 1 210 ? 43.177 22.360 19.309 1.00 27.20 208 ARG A CA 1
ATOM 1596 C C . ARG A 1 210 ? 42.690 21.827 17.961 1.00 25.57 208 ARG A C 1
ATOM 1597 O O . ARG A 1 210 ? 41.805 20.959 17.903 1.00 24.38 208 ARG A O 1
ATOM 1605 N N . PRO A 1 211 ? 43.238 22.357 16.842 1.00 22.34 209 PRO A N 1
ATOM 1606 C CA . PRO A 1 211 ? 42.899 21.846 15.514 1.00 23.82 209 PRO A CA 1
ATOM 1607 C C . PRO A 1 211 ? 42.864 20.301 15.469 1.00 23.35 209 PRO A C 1
ATOM 1608 O O . PRO A 1 211 ? 41.927 19.766 14.905 1.00 24.69 209 PRO A O 1
ATOM 1612 N N . ALA A 1 212 ? 43.796 19.623 16.147 1.00 21.87 210 ALA A N 1
ATOM 1613 C CA . ALA A 1 212 ? 43.932 18.152 16.128 1.00 22.96 210 ALA A CA 1
ATOM 1614 C C . ALA A 1 212 ? 42.682 17.496 16.703 1.00 23.24 210 ALA A C 1
ATOM 1615 O O . ALA A 1 212 ? 42.222 16.533 16.140 1.00 26.20 210 ALA A O 1
ATOM 1617 N N . VAL A 1 213 ? 42.154 18.048 17.788 1.00 25.67 211 VAL A N 1
ATOM 1618 C CA . VAL A 1 213 ? 40.970 17.531 18.517 1.00 25.07 211 VAL A CA 1
ATOM 1619 C C . VAL A 1 213 ? 39.704 17.874 17.724 1.00 25.63 211 VAL A C 1
ATOM 1620 O O . VAL A 1 213 ? 38.776 17.050 17.675 1.00 23.45 211 VAL A O 1
ATOM 1624 N N . ARG A 1 214 ? 39.647 19.074 17.158 1.00 24.54 212 ARG A N 1
ATOM 1625 C CA . ARG A 1 214 ? 38.567 19.450 16.230 1.00 22.93 212 ARG A CA 1
ATOM 1626 C C . ARG A 1 214 ? 38.520 18.425 15.085 1.00 23.20 212 ARG A C 1
ATOM 1627 O O . ARG A 1 214 ? 37.412 17.950 14.718 1.00 24.74 212 ARG A O 1
ATOM 1635 N N . ALA A 1 215 ? 39.659 18.094 14.488 1.00 22.52 213 ALA A N 1
ATOM 1636 C CA . ALA A 1 215 ? 39.710 17.142 13.349 1.00 23.41 213 ALA A CA 1
ATOM 1637 C C . ALA A 1 215 ? 39.303 15.739 13.812 1.00 23.87 213 ALA A C 1
ATOM 1638 O O . ALA A 1 215 ? 38.583 15.050 13.072 1.00 25.42 213 ALA A O 1
ATOM 1640 N N . LEU A 1 216 ? 39.707 15.319 15.000 1.00 23.20 214 LEU A N 1
ATOM 1641 C CA . LEU A 1 216 ? 39.320 13.969 15.514 1.00 24.21 214 LEU A CA 1
ATOM 1642 C C . LEU A 1 216 ? 37.810 13.967 15.700 1.00 22.80 214 LEU A C 1
ATOM 1643 O O . LEU A 1 216 ? 37.194 12.961 15.418 1.00 23.53 214 LEU A O 1
ATOM 1648 N N . THR A 1 217 ? 37.239 15.089 16.131 1.00 22.22 215 THR A N 1
ATOM 1649 C CA . THR A 1 217 ? 35.790 15.198 16.391 1.00 22.47 215 THR A CA 1
ATOM 1650 C C . THR A 1 217 ? 35.048 15.113 15.042 1.00 24.43 215 THR A C 1
ATOM 1651 O O . THR A 1 217 ? 34.074 14.313 14.908 1.00 24.26 215 THR A O 1
ATOM 1655 N N . GLU A 1 218 ? 35.489 15.903 14.063 1.00 24.26 216 GLU A N 1
ATOM 1656 C CA . GLU A 1 218 ? 34.888 15.883 12.712 1.00 22.73 216 GLU A CA 1
ATOM 1657 C C . GLU A 1 218 ? 34.982 14.459 12.146 1.00 22.40 216 GLU A C 1
ATOM 1658 O O . GLU A 1 218 ? 33.987 13.980 11.604 1.00 20.31 216 GLU A O 1
ATOM 1664 N N . MET A 1 219 ? 36.103 13.770 12.345 1.00 22.70 217 MET A N 1
ATOM 1665 C CA . MET A 1 219 ? 36.308 12.440 11.741 1.00 24.35 217 MET A CA 1
ATOM 1666 C C . MET A 1 219 ? 35.345 11.472 12.404 1.00 24.56 217 MET A C 1
ATOM 1667 O O . MET A 1 219 ? 34.704 10.654 11.678 1.00 24.92 217 MET A O 1
ATOM 1672 N N . ALA A 1 220 ? 35.225 11.565 13.724 1.00 22.47 218 ALA A N 1
ATOM 1673 C CA . ALA A 1 220 ? 34.304 10.697 14.471 1.00 22.16 218 ALA A CA 1
ATOM 1674 C C . ALA A 1 220 ? 32.908 10.904 13.894 1.00 23.06 218 ALA A C 1
ATOM 1675 O O . ALA A 1 220 ? 32.187 9.905 13.668 1.00 22.48 218 ALA A O 1
ATOM 1677 N N . ILE A 1 221 ? 32.536 12.172 13.679 1.00 25.27 219 ILE A N 1
ATOM 1678 C CA . ILE A 1 221 ? 31.184 12.577 13.202 1.00 23.58 219 ILE A CA 1
ATOM 1679 C C . ILE A 1 221 ? 30.974 12.048 11.785 1.00 21.98 219 ILE A C 1
ATOM 1680 O O . ILE A 1 221 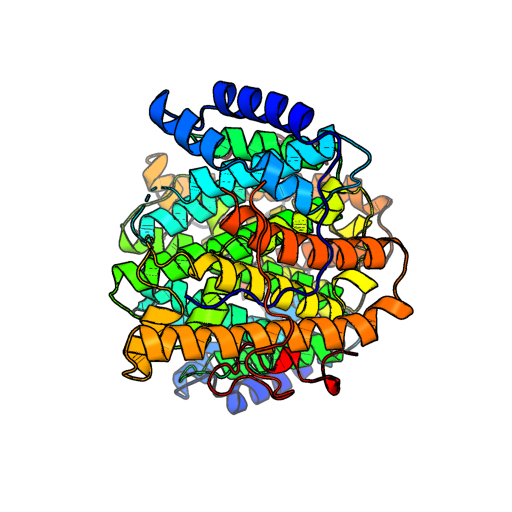? 29.899 11.515 11.526 1.00 21.51 219 ILE A O 1
ATOM 1685 N N . MET A 1 222 ? 31.986 12.138 10.931 1.00 24.52 220 MET A N 1
ATOM 1686 C CA . MET A 1 222 ? 31.898 11.777 9.503 1.00 23.58 220 MET A CA 1
ATOM 1687 C C . MET A 1 222 ? 31.771 10.262 9.385 1.00 25.07 220 MET A C 1
ATOM 1688 O O . MET A 1 222 ? 30.992 9.815 8.554 1.00 27.59 220 MET A O 1
ATOM 1693 N N . VAL A 1 223 ? 32.461 9.484 10.216 1.00 26.80 221 VAL A N 1
ATOM 1694 C CA . VAL A 1 223 ? 32.356 7.998 10.164 1.00 25.74 221 VAL A CA 1
ATOM 1695 C C . VAL A 1 223 ? 30.952 7.603 10.626 1.00 26.93 221 VAL A C 1
ATOM 1696 O O . VAL A 1 223 ? 30.322 6.788 9.920 1.00 26.23 221 VAL A O 1
ATOM 1700 N N . ALA A 1 224 ? 30.466 8.188 11.729 1.00 26.41 222 ALA A N 1
ATOM 1701 C CA . ALA A 1 224 ? 29.114 7.923 12.282 1.00 27.50 222 ALA A CA 1
ATOM 1702 C C . ALA A 1 224 ? 28.046 8.268 11.239 1.00 26.48 222 ALA A C 1
ATOM 1703 O O . ALA A 1 224 ? 27.068 7.510 11.122 1.00 27.48 222 ALA A O 1
ATOM 1705 N N . ALA A 1 225 ? 28.186 9.414 10.574 1.00 24.69 223 ALA A N 1
ATOM 1706 C CA . ALA A 1 225 ? 27.294 9.856 9.479 1.00 25.39 223 ALA A CA 1
ATOM 1707 C C . ALA A 1 225 ? 27.259 8.804 8.363 1.00 23.96 223 ALA A C 1
ATOM 1708 O O . ALA A 1 225 ? 26.195 8.480 7.886 1.00 27.24 223 ALA A O 1
ATOM 1710 N N . LEU A 1 226 ? 28.404 8.338 7.906 1.00 26.63 224 LEU A N 1
ATOM 1711 C CA . LEU A 1 226 ? 28.501 7.401 6.754 1.00 25.77 224 LEU A CA 1
ATOM 1712 C C . LEU A 1 226 ? 28.057 6.012 7.221 1.00 28.58 224 LEU A C 1
ATOM 1713 O O . LEU A 1 226 ? 27.488 5.265 6.419 1.00 28.86 224 LEU A O 1
ATOM 1718 N N . ASP A 1 227 ? 28.296 5.668 8.487 1.00 29.17 225 ASP A N 1
ATOM 1719 C CA . ASP A 1 227 ? 27.694 4.445 9.080 1.00 31.63 225 ASP A CA 1
ATOM 1720 C C . ASP A 1 227 ? 26.170 4.615 9.063 1.00 30.10 225 ASP A C 1
ATOM 1721 O O . ASP A 1 227 ? 25.490 3.657 8.688 1.00 29.54 225 ASP A O 1
ATOM 1726 N N . ASN A 1 228 ? 25.639 5.800 9.372 1.00 31.56 226 ASN A N 1
ATOM 1727 C CA . ASN A 1 228 ? 24.171 6.036 9.308 1.00 32.30 226 ASN A CA 1
ATOM 1728 C C . ASN A 1 228 ? 23.692 5.945 7.842 1.00 34.06 226 ASN A C 1
ATOM 1729 O O . ASN A 1 228 ? 22.633 5.336 7.632 1.00 32.67 226 ASN A O 1
ATOM 1734 N N . ASP A 1 229 ? 24.432 6.433 6.833 1.00 34.01 227 ASP A N 1
ATOM 1735 C CA . ASP A 1 229 ? 23.977 6.277 5.420 1.00 32.93 227 ASP A CA 1
ATOM 1736 C C . ASP A 1 229 ? 23.882 4.777 5.083 1.00 34.18 227 ASP A C 1
ATOM 1737 O O . ASP A 1 229 ? 23.016 4.397 4.283 1.00 34.30 227 ASP A O 1
ATOM 1742 N N . ARG A 1 230 ? 24.783 3.961 5.620 1.00 35.51 228 ARG A N 1
ATOM 1743 C CA . ARG A 1 230 ? 24.832 2.504 5.350 1.00 40.01 228 ARG A CA 1
ATOM 1744 C C . ARG A 1 230 ? 23.564 1.879 5.945 1.00 46.35 228 ARG A C 1
ATOM 1745 O O . ARG A 1 230 ? 22.829 1.223 5.181 1.00 45.71 228 ARG A O 1
ATOM 1753 N N . HIS A 1 231 ? 23.292 2.144 7.231 1.00 50.28 229 HIS A N 1
ATOM 1754 C CA . HIS A 1 231 ? 22.102 1.677 8.002 1.00 54.90 229 HIS A CA 1
ATOM 1755 C C . HIS A 1 231 ? 20.821 1.900 7.176 1.00 50.79 229 HIS A C 1
ATOM 1756 O O . HIS A 1 231 ? 19.980 0.991 7.176 1.00 51.35 229 HIS A O 1
ATOM 1763 N N . SER A 1 232 ? 20.697 3.028 6.465 1.00 49.53 230 SER A N 1
ATOM 1764 C CA . SER A 1 232 ? 19.558 3.367 5.560 1.00 54.72 230 SER A CA 1
ATOM 1765 C C . SER A 1 232 ? 19.763 2.797 4.151 1.00 52.97 230 SER A C 1
ATOM 1766 O O . SER A 1 232 ? 19.794 3.602 3.210 1.00 71.78 230 SER A O 1
ATOM 1769 N N . LEU A 1 233 ? 19.904 1.488 3.969 1.00 63.25 231 LEU A N 1
ATOM 1770 C CA . LEU A 1 233 ? 20.135 0.902 2.614 1.00 62.66 231 LEU A CA 1
ATOM 1771 C C . LEU A 1 233 ? 19.840 -0.604 2.626 1.00 63.22 231 LEU A C 1
ATOM 1772 O O . LEU A 1 233 ? 18.733 -0.959 3.058 1.00 70.77 231 LEU A O 1
ATOM 1777 N N . THR A 1 242 ? 17.708 9.905 -5.842 1.00 55.12 240 THR A N 1
ATOM 1778 C CA . THR A 1 242 ? 16.808 11.015 -5.396 1.00 62.88 240 THR A CA 1
ATOM 1779 C C . THR A 1 242 ? 17.163 11.481 -3.969 1.00 56.86 240 THR A C 1
ATOM 1780 O O . THR A 1 242 ? 17.287 12.705 -3.757 1.00 50.29 240 THR A O 1
ATOM 1784 N N . ASP A 1 243 ? 17.239 10.541 -3.018 1.00 52.55 241 ASP A N 1
ATOM 1785 C CA . ASP A 1 243 ? 17.587 10.789 -1.595 1.00 49.74 241 ASP A CA 1
ATOM 1786 C C . ASP A 1 243 ? 19.062 11.231 -1.524 1.00 42.18 241 ASP A C 1
ATOM 1787 O O . ASP A 1 243 ? 19.902 10.705 -2.278 1.00 39.91 241 ASP A O 1
ATOM 1792 N N . GLN A 1 244 ? 19.375 12.218 -0.691 1.00 34.32 242 GLN A N 1
ATOM 1793 C CA . GLN A 1 244 ? 20.771 12.710 -0.552 1.00 36.10 242 GLN A CA 1
ATOM 1794 C C . GLN A 1 244 ? 21.468 11.782 0.449 1.00 30.92 242 GLN A C 1
ATOM 1795 O O . GLN A 1 244 ? 21.174 11.892 1.629 1.00 30.73 242 GLN A O 1
ATOM 1801 N N . ASN A 1 245 ? 22.248 10.829 -0.046 1.00 27.25 243 ASN A N 1
ATOM 1802 C CA . ASN A 1 245 ? 23.069 9.903 0.776 1.00 29.72 243 ASN A CA 1
ATOM 1803 C C . ASN A 1 245 ? 24.322 9.636 -0.060 1.00 27.80 243 ASN A C 1
ATOM 1804 O O . ASN A 1 245 ? 24.307 9.974 -1.260 1.00 29.40 243 ASN A O 1
ATOM 1809 N N . ILE A 1 246 ? 25.357 9.056 0.530 1.00 28.97 244 ILE A N 1
ATOM 1810 C CA . ILE A 1 246 ? 26.680 8.861 -0.141 1.00 29.36 244 ILE A CA 1
ATOM 1811 C C . ILE A 1 246 ? 26.490 8.061 -1.434 1.00 28.85 244 ILE A C 1
ATOM 1812 O O . ILE A 1 246 ? 27.134 8.392 -2.473 1.00 27.65 244 ILE A O 1
ATOM 1817 N N . TYR A 1 247 ? 25.604 7.071 -1.389 1.00 28.94 245 TYR A N 1
ATOM 1818 C CA . TYR A 1 247 ? 25.351 6.146 -2.526 1.00 30.46 245 TYR A CA 1
ATOM 1819 C C . TYR A 1 247 ? 24.771 6.929 -3.708 1.00 27.67 245 TYR A C 1
ATOM 1820 O O . TYR A 1 247 ? 25.363 6.850 -4.783 1.00 27.41 245 TYR A O 1
ATOM 1829 N N . SER A 1 248 ? 23.716 7.715 -3.512 1.00 28.55 246 SER A N 1
ATOM 1830 C CA . SER A 1 248 ? 23.083 8.493 -4.613 1.00 31.36 246 SER A CA 1
ATOM 1831 C C . SER A 1 248 ? 24.100 9.498 -5.150 1.00 32.75 246 SER A C 1
ATOM 1832 O O . SER A 1 248 ? 24.049 9.773 -6.349 1.00 31.63 246 SER A O 1
ATOM 1835 N N . VAL A 1 249 ? 24.961 10.050 -4.279 1.00 29.58 247 VAL A N 1
ATOM 1836 C CA . VAL A 1 249 ? 25.955 11.081 -4.684 1.00 28.59 247 VAL A CA 1
ATOM 1837 C C . VAL A 1 249 ? 26.967 10.437 -5.638 1.00 27.43 247 VAL A C 1
ATOM 1838 O O . VAL A 1 249 ? 27.218 11.025 -6.697 1.00 26.68 247 VAL A O 1
ATOM 1842 N N . LEU A 1 250 ? 27.538 9.289 -5.281 1.00 28.23 248 LEU A N 1
ATOM 1843 C CA . LEU A 1 250 ? 28.541 8.592 -6.130 1.00 29.19 248 LEU A CA 1
ATOM 1844 C C . LEU A 1 250 ? 27.882 8.078 -7.420 1.00 33.26 248 LEU A C 1
ATOM 1845 O O . LEU A 1 250 ? 28.520 8.194 -8.492 1.00 33.57 248 LEU A O 1
ATOM 1850 N N . MET A 1 251 ? 26.663 7.545 -7.352 1.00 33.84 249 MET A N 1
ATOM 1851 C CA . MET A 1 251 ? 25.930 7.070 -8.558 1.00 36.41 249 MET A CA 1
ATOM 1852 C C . MET A 1 251 ? 25.743 8.231 -9.537 1.00 37.51 249 MET A C 1
ATOM 1853 O O . MET A 1 251 ? 26.085 8.042 -10.719 1.00 35.65 249 MET A O 1
ATOM 1858 N N . HIS A 1 252 ? 25.291 9.393 -9.059 1.00 33.61 250 HIS A N 1
ATOM 1859 C CA . HIS A 1 252 ? 25.038 10.588 -9.903 1.00 32.54 250 HIS A CA 1
ATOM 1860 C C . HIS A 1 252 ? 26.360 11.173 -10.414 1.00 34.05 250 HIS A C 1
ATOM 1861 O O . HIS A 1 252 ? 26.444 11.427 -11.625 1.00 34.04 250 HIS A O 1
ATOM 1868 N N . HIS A 1 253 ? 27.364 11.405 -9.550 1.00 32.97 251 HIS A N 1
ATOM 1869 C CA . HIS A 1 253 ? 28.546 12.234 -9.919 1.00 34.35 251 HIS A CA 1
ATOM 1870 C C . HIS A 1 253 ? 29.658 11.392 -10.580 1.00 38.83 251 HIS A C 1
ATOM 1871 O O . HIS A 1 253 ? 30.414 11.973 -11.368 1.00 35.23 251 HIS A O 1
ATOM 1878 N N . ARG A 1 254 ? 29.726 10.082 -10.330 1.00 38.26 252 ARG A N 1
ATOM 1879 C CA . ARG A 1 254 ? 30.764 9.197 -10.917 1.00 40.26 252 ARG A CA 1
ATOM 1880 C C . ARG A 1 254 ? 30.121 8.187 -11.884 1.00 39.43 252 ARG A C 1
ATOM 1881 O O . ARG A 1 254 ? 30.843 7.316 -12.362 1.00 46.63 252 ARG A O 1
ATOM 1889 N N . GLY A 1 255 ? 28.818 8.283 -12.169 1.00 42.43 253 GLY A N 1
ATOM 1890 C CA . GLY A 1 255 ? 28.088 7.298 -12.996 1.00 43.35 253 GLY A CA 1
ATOM 1891 C C . GLY A 1 255 ? 28.337 5.858 -12.549 1.00 47.78 253 GLY A C 1
ATOM 1892 O O . GLY A 1 255 ? 28.513 4.976 -13.405 1.00 46.09 253 GLY A O 1
ATOM 1893 N N . MET A 1 256 ? 28.323 5.598 -11.245 1.00 44.62 254 MET A N 1
ATOM 1894 C CA . MET A 1 256 ? 28.518 4.228 -10.714 1.00 42.88 254 MET A CA 1
ATOM 1895 C C . MET A 1 256 ? 27.165 3.517 -10.609 1.00 40.68 254 MET A C 1
ATOM 1896 O O . MET A 1 256 ? 26.152 4.186 -10.334 1.00 35.90 254 MET A O 1
ATOM 1901 N N . SER A 1 257 ? 27.176 2.189 -10.759 1.00 38.74 255 SER A N 1
ATOM 1902 C CA . SER A 1 257 ? 26.112 1.293 -10.256 1.00 36.96 255 SER A CA 1
ATOM 1903 C C . SER A 1 257 ? 26.017 1.454 -8.731 1.00 38.49 255 SER A C 1
ATOM 1904 O O . SER A 1 257 ? 26.972 1.998 -8.100 1.00 30.35 255 SER A O 1
ATOM 1907 N N . LEU A 1 258 ? 24.878 1.050 -8.170 1.00 35.50 256 LEU A N 1
ATOM 1908 C CA . LEU A 1 258 ? 24.677 1.009 -6.716 1.00 39.36 256 LEU A CA 1
ATOM 1909 C C . LEU A 1 258 ? 25.803 0.161 -6.131 1.00 39.78 256 LEU A C 1
ATOM 1910 O O . LEU A 1 258 ? 26.446 0.625 -5.177 1.00 37.12 256 LEU A O 1
ATOM 1915 N N . GLN A 1 259 ? 26.075 -1.006 -6.719 1.00 42.39 257 GLN A N 1
ATOM 1916 C CA . GLN A 1 259 ? 27.103 -1.938 -6.184 1.00 42.85 257 GLN A CA 1
ATOM 1917 C C . GLN A 1 259 ? 28.474 -1.255 -6.163 1.00 40.85 257 GLN A C 1
ATOM 1918 O O . GLN A 1 259 ? 29.137 -1.386 -5.138 1.00 35.46 257 GLN A O 1
ATOM 1924 N N . GLU A 1 260 ? 28.892 -0.582 -7.246 1.00 36.78 258 GLU A N 1
ATOM 1925 C CA . GLU A 1 260 ? 30.190 0.160 -7.294 1.00 36.83 258 GLU A CA 1
ATOM 1926 C C . GLU A 1 260 ? 30.186 1.288 -6.238 1.00 34.78 258 GLU A C 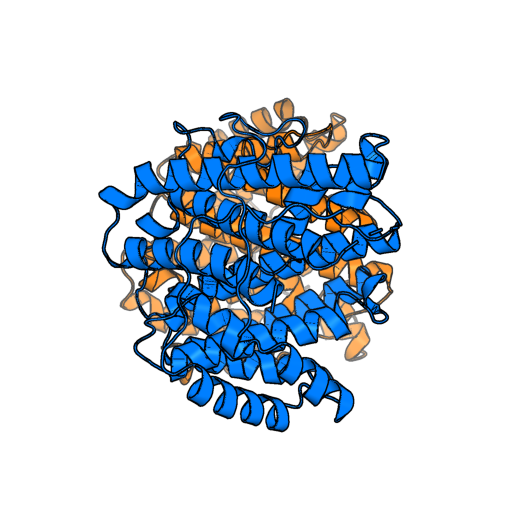1
ATOM 1927 O O . GLU A 1 260 ? 31.172 1.417 -5.508 1.00 34.12 258 GLU A O 1
ATOM 1933 N N . ALA A 1 261 ? 29.102 2.052 -6.120 1.00 33.00 259 ALA A N 1
ATOM 1934 C CA . ALA A 1 261 ? 28.949 3.128 -5.112 1.00 36.59 259 ALA A CA 1
ATOM 1935 C C . ALA A 1 261 ? 29.072 2.535 -3.699 1.00 35.00 259 ALA A C 1
ATOM 1936 O O . ALA A 1 261 ? 29.792 3.143 -2.884 1.00 38.89 259 ALA A O 1
ATOM 1938 N N . VAL A 1 262 ? 28.441 1.397 -3.409 1.00 33.87 260 VAL A N 1
ATOM 1939 C CA . VAL A 1 262 ? 28.513 0.770 -2.047 1.00 35.52 260 VAL A CA 1
ATOM 1940 C C . VAL A 1 262 ? 29.990 0.486 -1.707 1.00 34.83 260 VAL A C 1
ATOM 1941 O O . VAL A 1 262 ? 30.408 0.748 -0.550 1.00 31.78 260 VAL A O 1
ATOM 1945 N N . GLU A 1 263 ? 30.748 -0.038 -2.673 1.00 34.67 261 GLU A N 1
ATOM 1946 C CA . GLU A 1 263 ? 32.191 -0.367 -2.534 1.00 35.92 261 GLU A CA 1
ATOM 1947 C C . GLU A 1 263 ? 33.022 0.917 -2.413 1.00 31.21 261 GLU A C 1
ATOM 1948 O O . GLU A 1 263 ? 33.892 0.960 -1.542 1.00 28.91 261 GLU A O 1
ATOM 1954 N N . GLU A 1 264 ? 32.806 1.898 -3.290 1.00 27.45 262 GLU A N 1
ATOM 1955 C CA . GLU A 1 264 ? 33.491 3.205 -3.200 1.00 29.15 262 GLU A CA 1
ATOM 1956 C C . GLU A 1 264 ? 33.216 3.829 -1.823 1.00 28.10 262 GLU A C 1
ATOM 1957 O O . GLU A 1 264 ? 34.157 4.360 -1.194 1.00 30.50 262 GLU A O 1
ATOM 1963 N N . ALA A 1 265 ? 31.980 3.777 -1.353 1.00 26.43 263 ALA A N 1
ATOM 1964 C CA . ALA A 1 265 ? 31.589 4.429 -0.084 1.00 29.59 263 ALA A CA 1
ATOM 1965 C C . ALA A 1 265 ? 32.348 3.786 1.080 1.00 29.69 263 ALA A C 1
ATOM 1966 O O . ALA A 1 265 ? 32.800 4.536 1.977 1.00 25.61 263 ALA A O 1
ATOM 1968 N N . THR A 1 266 ? 32.464 2.453 1.093 1.00 29.17 264 THR A N 1
ATOM 1969 C CA . THR A 1 266 ? 33.105 1.715 2.205 1.00 30.98 264 THR A CA 1
ATOM 1970 C C . THR A 1 266 ? 34.580 2.114 2.224 1.00 30.88 264 THR A C 1
ATOM 1971 O O . THR A 1 266 ? 35.150 2.315 3.345 1.00 25.49 264 THR A O 1
ATOM 1975 N N . LYS A 1 267 ? 35.146 2.251 1.041 1.00 29.34 265 LYS A N 1
ATOM 1976 C CA . LYS A 1 267 ? 36.510 2.639 0.870 1.00 30.78 265 LYS A CA 1
ATOM 1977 C C . LYS A 1 267 ? 36.813 4.003 1.464 1.00 28.26 265 LYS A C 1
ATOM 1978 O O . LYS A 1 267 ? 37.671 4.137 2.263 1.00 25.61 265 LYS A O 1
ATOM 1984 N N . LEU A 1 268 ? 36.072 5.005 1.075 1.00 28.61 266 LEU A N 1
ATOM 1985 C CA . LEU A 1 268 ? 36.332 6.306 1.591 1.00 31.19 266 LEU A CA 1
ATOM 1986 C C . LEU A 1 268 ? 36.047 6.461 3.096 1.00 28.27 266 LEU A C 1
ATOM 1987 O O . LEU A 1 268 ? 36.730 7.158 3.755 1.00 27.73 266 LEU A O 1
ATOM 1992 N N . ARG A 1 269 ? 35.069 5.748 3.602 1.00 26.92 267 ARG A N 1
ATOM 1993 C CA . ARG A 1 269 ? 34.662 5.771 5.036 1.00 28.45 267 ARG A CA 1
ATOM 1994 C C . ARG A 1 269 ? 35.799 5.145 5.844 1.00 27.13 267 ARG A C 1
ATOM 1995 O O . ARG A 1 269 ? 36.224 5.730 6.859 1.00 29.87 267 ARG A O 1
ATOM 2003 N N . ASP A 1 270 ? 36.320 4.024 5.353 1.00 26.20 268 ASP A N 1
ATOM 2004 C CA . ASP A 1 270 ? 37.441 3.295 5.981 1.00 27.43 268 ASP A CA 1
ATOM 2005 C C . ASP A 1 270 ? 38.706 4.171 5.958 1.00 28.74 268 ASP A C 1
ATOM 2006 O O . ASP A 1 270 ? 39.427 4.206 6.957 1.00 26.57 268 ASP A O 1
ATOM 2011 N N . ARG A 1 271 ? 38.949 4.896 4.873 1.00 29.85 269 ARG A N 1
ATOM 2012 C CA . ARG A 1 271 ? 40.112 5.804 4.795 1.00 30.90 269 ARG A CA 1
ATOM 2013 C C . ARG A 1 271 ? 39.992 6.836 5.932 1.00 28.79 269 ARG A C 1
ATOM 2014 O O . ARG A 1 271 ? 40.998 7.094 6.606 1.00 27.34 269 ARG A O 1
ATOM 2022 N N . ILE A 1 272 ? 38.800 7.394 6.168 1.00 27.25 270 ILE A N 1
ATOM 2023 C CA . ILE A 1 272 ? 38.586 8.445 7.202 1.00 25.78 270 ILE A CA 1
ATOM 2024 C C . ILE A 1 272 ? 38.782 7.817 8.591 1.00 26.55 270 ILE A C 1
ATOM 2025 O O . ILE A 1 272 ? 39.435 8.454 9.431 1.00 25.21 270 ILE A O 1
ATOM 2030 N N . LEU A 1 273 ? 38.292 6.600 8.830 1.00 28.65 271 LEU A N 1
ATOM 2031 C CA . LEU A 1 273 ? 38.489 5.948 10.153 1.00 28.66 271 LEU A CA 1
ATOM 2032 C C . LEU A 1 273 ? 39.981 5.678 10.394 1.00 29.21 271 LEU A C 1
ATOM 2033 O O . LEU A 1 273 ? 40.429 5.925 11.493 1.00 26.04 271 LEU A O 1
ATOM 2038 N N . LEU A 1 274 ? 40.734 5.255 9.386 1.00 32.39 272 LEU A N 1
ATOM 2039 C CA . LEU A 1 274 ? 42.209 5.058 9.500 1.00 34.98 272 LEU A CA 1
ATOM 2040 C C . LEU A 1 274 ? 42.921 6.372 9.859 1.00 31.35 272 LEU A C 1
ATOM 2041 O O . LEU A 1 274 ? 43.826 6.352 10.710 1.00 29.80 272 LEU A O 1
ATOM 2046 N N . ARG A 1 275 ? 42.565 7.480 9.220 1.00 25.80 273 ARG A N 1
ATOM 2047 C CA . ARG A 1 275 ? 43.183 8.758 9.597 1.00 27.38 273 ARG A CA 1
ATOM 2048 C C . ARG A 1 275 ? 42.770 9.090 11.042 1.00 24.99 273 ARG A C 1
ATOM 2049 O O . ARG A 1 275 ? 43.629 9.500 11.799 1.00 24.27 273 ARG A O 1
ATOM 2057 N N . PHE A 1 276 ? 41.545 8.832 11.430 1.00 24.99 274 PHE A N 1
ATOM 2058 C CA . PHE A 1 276 ? 41.137 9.088 12.790 1.00 25.98 274 PHE A CA 1
ATOM 2059 C C . PHE A 1 276 ? 41.983 8.276 13.789 1.00 25.78 274 PHE A C 1
ATOM 2060 O O . PHE A 1 276 ? 42.416 8.791 14.745 1.00 25.28 274 PHE A O 1
ATOM 2068 N N . LEU A 1 277 ? 42.217 7.012 13.516 1.00 26.10 275 LEU A N 1
ATOM 2069 C CA . LEU A 1 277 ? 43.003 6.179 14.383 1.00 29.95 275 LEU A CA 1
ATOM 2070 C C . LEU A 1 277 ? 44.443 6.653 14.456 1.00 30.40 275 LEU A C 1
ATOM 2071 O O . LEU A 1 277 ? 45.031 6.665 15.503 1.00 26.48 275 LEU A O 1
ATOM 2076 N N . GLU A 1 278 ? 44.977 7.031 13.314 1.00 28.73 276 GLU A N 1
ATOM 2077 C CA . GLU A 1 278 ? 46.320 7.531 13.239 1.00 30.99 276 GLU A CA 1
ATOM 2078 C C . GLU A 1 278 ? 46.460 8.825 14.034 1.00 28.13 276 GLU A C 1
ATOM 2079 O O . GLU A 1 278 ? 47.292 8.902 14.879 1.00 28.47 276 GLU A O 1
ATOM 2085 N N . LEU A 1 279 ? 45.604 9.806 13.809 1.00 28.20 277 LEU A N 1
ATOM 2086 C CA . LEU A 1 279 ? 45.704 11.080 14.587 1.00 26.64 277 LEU A CA 1
ATOM 2087 C C . LEU A 1 279 ? 45.456 10.808 16.081 1.00 27.47 277 LEU A C 1
ATOM 2088 O O . LEU A 1 279 ? 46.082 11.444 16.940 1.00 29.69 277 LEU A O 1
ATOM 2093 N N . HIS A 1 280 ? 44.551 9.896 16.403 1.00 29.13 278 HIS A N 1
ATOM 2094 C CA . HIS A 1 280 ? 44.194 9.596 17.810 1.00 31.60 278 HIS A CA 1
ATOM 2095 C C . HIS A 1 280 ? 45.460 9.121 18.535 1.00 30.10 278 HIS A C 1
ATOM 2096 O O . HIS A 1 280 ? 45.729 9.600 19.647 1.00 27.12 278 HIS A O 1
ATOM 2103 N N . ASP A 1 281 ? 46.231 8.243 17.900 1.00 31.02 279 ASP A N 1
ATOM 2104 C CA . ASP A 1 281 ? 47.430 7.603 18.506 1.00 34.07 279 ASP A CA 1
ATOM 2105 C C . ASP A 1 281 ? 48.517 8.661 18.730 1.00 35.59 279 ASP A C 1
ATOM 2106 O O . ASP A 1 281 ? 49.285 8.502 19.672 1.00 37.90 279 ASP A O 1
ATOM 2111 N N . ARG A 1 282 ? 48.545 9.737 17.943 1.00 38.16 280 ARG A N 1
ATOM 2112 C CA . ARG A 1 282 ? 49.557 10.821 18.081 1.00 34.95 280 ARG A CA 1
ATOM 2113 C C . ARG A 1 282 ? 49.137 11.763 19.217 1.00 34.20 280 ARG A C 1
ATOM 2114 O O . ARG A 1 282 ? 49.998 12.256 19.950 1.00 36.33 280 ARG A O 1
ATOM 2122 N N . VAL A 1 283 ? 47.843 11.967 19.409 1.00 30.43 281 VAL A N 1
ATOM 2123 C CA . VAL A 1 283 ? 47.294 12.979 20.359 1.00 27.80 281 VAL A CA 1
ATOM 2124 C C . VAL A 1 283 ? 47.127 12.357 21.749 1.00 26.39 281 VAL A C 1
ATOM 2125 O O . VAL A 1 283 ? 47.288 13.081 22.742 1.00 27.71 281 VAL A O 1
ATOM 2129 N N . ARG A 1 284 ? 46.757 11.086 21.826 1.00 28.85 282 ARG A N 1
ATOM 2130 C CA . ARG A 1 284 ? 46.278 10.482 23.100 1.00 32.82 282 ARG A CA 1
ATOM 2131 C C . ARG A 1 284 ? 47.395 10.492 24.153 1.00 31.55 282 ARG A C 1
ATOM 2132 O O . ARG A 1 284 ? 47.136 10.836 25.289 1.00 29.71 282 ARG A O 1
ATOM 2140 N N . PRO A 1 285 ? 48.647 10.109 23.840 1.00 32.54 283 PRO A N 1
ATOM 2141 C CA . PRO A 1 285 ? 49.697 9.987 24.862 1.00 33.41 283 PRO A CA 1
ATOM 2142 C C . PRO A 1 285 ? 49.890 11.239 25.726 1.00 33.55 283 PRO A C 1
ATOM 2143 O O . PRO A 1 285 ? 50.002 11.093 26.926 1.00 33.63 283 PRO A O 1
ATOM 2147 N N . GLY A 1 286 ? 49.820 12.424 25.113 1.00 36.28 284 GLY A N 1
ATOM 2148 C CA . GLY A 1 286 ? 50.033 13.721 25.788 1.00 35.94 284 GLY A CA 1
ATOM 2149 C C . GLY A 1 286 ? 48.770 14.288 26.422 1.00 35.88 284 GLY A C 1
ATOM 2150 O O . GLY A 1 286 ? 48.886 15.189 27.253 1.00 37.76 284 GLY A O 1
ATOM 2151 N N . ALA A 1 287 ? 47.594 13.786 26.049 1.00 34.30 285 ALA A N 1
ATOM 2152 C CA . ALA A 1 287 ? 46.286 14.279 26.533 1.00 34.70 285 ALA A CA 1
ATOM 2153 C C . ALA A 1 287 ? 46.210 14.255 28.068 1.00 34.12 285 ALA A C 1
ATOM 2154 O O . ALA A 1 287 ? 46.548 13.211 28.687 1.00 32.28 285 ALA A O 1
ATOM 2156 N N . GLY A 1 288 ? 45.703 15.331 28.660 1.00 30.94 286 GLY A N 1
ATOM 2157 C CA . GLY A 1 288 ? 45.276 15.306 30.074 1.00 32.99 286 GLY A CA 1
ATOM 2158 C C . GLY A 1 288 ? 44.037 14.444 30.269 1.00 33.46 286 GLY A C 1
ATOM 2159 O O . GLY A 1 288 ? 43.483 13.960 29.271 1.00 34.27 286 GLY A O 1
ATOM 2160 N N . ALA A 1 289 ? 43.600 14.289 31.518 1.00 31.59 287 ALA A N 1
ATOM 2161 C CA . ALA A 1 289 ? 42.585 13.307 31.973 1.00 34.08 287 ALA A CA 1
ATOM 2162 C C . ALA A 1 289 ? 41.214 13.593 31.317 1.00 31.91 287 ALA A C 1
ATOM 2163 O O . ALA A 1 289 ? 40.522 12.644 30.895 1.00 30.84 287 ALA A O 1
ATOM 2165 N N . GLU A 1 290 ? 40.801 14.854 31.274 1.00 33.48 288 GLU A N 1
ATOM 2166 C CA . GLU A 1 290 ? 39.494 15.265 30.699 1.00 32.73 288 GLU A CA 1
ATOM 2167 C C . GLU A 1 290 ? 39.513 15.052 29.180 1.00 30.93 288 GLU A C 1
ATOM 2168 O O . GLU A 1 290 ? 38.532 14.477 28.662 1.00 28.21 288 GLU A O 1
ATOM 2174 N N . LEU A 1 291 ? 40.596 15.424 28.490 1.00 30.81 289 LEU A N 1
ATOM 2175 C CA . LEU A 1 291 ? 40.669 15.286 27.004 1.00 29.40 289 LEU A CA 1
ATOM 2176 C C . LEU A 1 291 ? 40.727 13.799 26.683 1.00 30.36 289 LEU A C 1
ATOM 2177 O O . LEU A 1 291 ? 40.075 13.391 25.711 1.00 30.40 289 LEU A O 1
ATOM 2182 N N . SER A 1 292 ? 41.439 13.018 27.503 1.00 26.40 290 SER A N 1
ATOM 2183 C CA . SER A 1 292 ? 41.533 11.549 27.345 1.00 29.86 290 SER A CA 1
ATOM 2184 C C . SER A 1 292 ? 40.135 10.940 27.390 1.00 27.28 290 SER A C 1
ATOM 2185 O O . SER A 1 292 ? 39.834 10.155 26.518 1.00 29.62 290 SER A O 1
ATOM 2188 N N . THR A 1 293 ? 39.331 11.318 28.378 1.00 28.98 291 THR A N 1
ATOM 2189 C CA . THR A 1 293 ? 37.943 10.837 28.559 1.00 28.72 291 THR A CA 1
ATOM 2190 C C . THR A 1 293 ? 37.117 11.170 27.305 1.00 27.09 291 THR A C 1
ATOM 2191 O O . THR A 1 293 ? 36.424 10.273 26.783 1.00 26.76 291 THR A O 1
ATOM 2195 N N . TYR A 1 294 ? 37.135 12.434 26.887 1.00 25.71 292 TYR A N 1
ATOM 2196 C CA . TYR A 1 294 ? 36.485 12.937 25.647 1.00 27.12 292 TYR A CA 1
ATOM 2197 C C . TYR A 1 294 ? 36.903 12.032 24.473 1.00 25.66 292 TYR A C 1
ATOM 2198 O O . TYR A 1 294 ? 36.011 11.470 23.832 1.00 21.85 292 TYR A O 1
ATOM 2207 N N . LEU A 1 295 ? 38.205 11.876 24.246 1.00 26.26 293 LEU A N 1
ATOM 2208 C CA . LEU A 1 295 ? 38.713 11.032 23.169 1.00 28.22 293 LEU A CA 1
ATOM 2209 C C . LEU A 1 295 ? 38.113 9.629 23.224 1.00 28.49 293 LEU A C 1
ATOM 2210 O O . LEU A 1 295 ? 37.664 9.102 22.206 1.00 28.58 293 LEU A O 1
ATOM 2215 N N . GLN A 1 296 ? 38.122 9.026 24.411 1.00 29.58 294 GLN A N 1
ATOM 2216 C CA . GLN A 1 296 ? 37.564 7.690 24.602 1.00 32.98 294 GLN A CA 1
ATOM 2217 C C . GLN A 1 296 ? 36.119 7.699 24.128 1.00 28.90 294 GLN A C 1
ATOM 2218 O O . GLN A 1 296 ? 35.652 6.766 23.475 1.00 24.81 294 GLN A O 1
ATOM 2224 N N . GLY A 1 297 ? 35.421 8.775 24.471 1.00 26.70 295 GLY A N 1
ATOM 2225 C CA . GLY A 1 297 ? 34.019 8.982 24.069 1.00 26.73 295 GLY A CA 1
ATOM 2226 C C . GLY A 1 297 ? 33.847 8.969 22.555 1.00 25.00 295 GLY A C 1
ATOM 2227 O O . GLY A 1 297 ? 32.925 8.296 22.051 1.00 22.32 295 GLY A O 1
ATOM 2228 N N . LEU A 1 298 ? 34.692 9.695 21.832 1.00 24.27 296 LEU A N 1
ATOM 2229 C CA . LEU A 1 298 ? 34.640 9.669 20.343 1.00 24.33 296 LEU A CA 1
ATOM 2230 C C . LEU A 1 298 ? 34.739 8.206 19.882 1.00 24.44 296 LEU A C 1
ATOM 2231 O O . LEU A 1 298 ? 33.932 7.786 19.035 1.00 23.08 296 LEU A O 1
ATOM 2236 N N . ARG A 1 299 ? 35.689 7.448 20.434 1.00 23.15 297 ARG A N 1
ATOM 2237 C CA . ARG A 1 299 ? 35.919 6.044 20.029 1.00 24.81 297 ARG A CA 1
ATOM 2238 C C . ARG A 1 299 ? 34.662 5.234 20.360 1.00 26.80 297 ARG A C 1
ATOM 2239 O O . ARG A 1 299 ? 34.154 4.550 19.445 1.00 25.94 297 ARG A O 1
ATOM 2247 N N . HIS A 1 300 ? 34.165 5.340 21.603 1.00 26.66 298 HIS A N 1
ATOM 2248 C CA . HIS A 1 300 ? 32.954 4.626 22.093 1.00 27.38 298 HIS A CA 1
ATOM 2249 C C . HIS A 1 300 ? 31.761 4.992 21.214 1.00 27.27 298 HIS A C 1
ATOM 2250 O O . HIS A 1 300 ? 30.949 4.105 20.940 1.00 27.22 298 HIS A O 1
ATOM 2257 N N . GLY A 1 301 ? 31.640 6.279 20.868 1.00 27.10 299 GLY A N 1
ATOM 2258 C CA . GLY A 1 301 ? 30.581 6.831 19.997 1.00 26.54 299 GLY A CA 1
ATOM 2259 C C . GLY A 1 301 ? 30.608 6.212 18.607 1.00 24.88 299 GLY A C 1
ATOM 2260 O O . GLY A 1 301 ? 29.583 5.733 18.211 1.00 23.87 299 GLY A O 1
ATOM 2261 N N . ILE A 1 302 ? 31.756 6.206 17.909 1.00 26.35 300 ILE A N 1
ATOM 2262 C CA . ILE A 1 302 ? 31.882 5.652 16.531 1.00 26.73 300 ILE A CA 1
ATOM 2263 C C . ILE A 1 302 ? 31.391 4.201 16.563 1.00 28.80 300 ILE A C 1
ATOM 2264 O O . ILE A 1 302 ? 30.484 3.864 15.808 1.00 29.30 300 ILE A O 1
ATOM 2269 N N . ARG A 1 303 ? 31.982 3.388 17.430 1.00 30.71 301 ARG A N 1
ATOM 2270 C CA . ARG A 1 303 ? 31.630 1.954 17.615 1.00 29.63 301 ARG A CA 1
ATOM 2271 C C . ARG A 1 303 ? 30.160 1.798 18.014 1.00 26.12 301 ARG A C 1
ATOM 2272 O O . ARG A 1 303 ? 29.456 0.965 17.411 1.00 25.93 301 ARG A O 1
ATOM 2280 N N . GLY A 1 304 ? 29.717 2.548 19.011 1.00 26.26 302 GLY A N 1
ATOM 2281 C CA . GLY A 1 304 ? 28.334 2.477 19.524 1.00 27.43 302 GLY A CA 1
ATOM 2282 C C . GLY A 1 304 ? 27.324 2.857 18.457 1.00 31.43 302 GLY A C 1
ATOM 2283 O O . GLY A 1 304 ? 26.292 2.151 18.303 1.00 33.25 302 GLY A O 1
ATOM 2284 N N . ASN A 1 305 ? 27.564 3.957 17.743 1.00 30.14 303 ASN A N 1
ATOM 2285 C CA . ASN A 1 305 ? 26.745 4.305 16.560 1.00 27.67 303 ASN A CA 1
ATOM 2286 C C . ASN A 1 305 ? 26.655 3.113 15.602 1.00 28.18 303 ASN A C 1
ATOM 2287 O O . ASN A 1 305 ? 25.523 2.746 15.188 1.00 28.78 303 ASN A O 1
ATOM 2292 N N . ALA A 1 306 ? 27.777 2.514 15.232 1.00 28.36 304 ALA A N 1
ATOM 2293 C CA . ALA A 1 306 ? 27.780 1.385 14.264 1.00 31.29 304 ALA A CA 1
ATOM 2294 C C . ALA A 1 306 ? 27.008 0.190 14.845 1.00 32.37 304 ALA A C 1
ATOM 2295 O O . ALA A 1 306 ? 26.171 -0.407 14.136 1.00 38.26 304 ALA A O 1
ATOM 2297 N N . GLU A 1 307 ? 27.244 -0.120 16.115 1.00 32.50 305 GLU A N 1
ATOM 2298 C CA . GLU A 1 307 ? 26.743 -1.357 16.775 1.00 36.05 305 GLU A CA 1
ATOM 2299 C C . GLU A 1 307 ? 25.241 -1.187 17.010 1.00 33.92 305 GLU A C 1
ATOM 2300 O O . GLU A 1 307 ? 24.479 -2.078 16.629 1.00 34.93 305 GLU A O 1
ATOM 2306 N N . TRP A 1 308 ? 24.822 -0.073 17.605 1.00 36.16 306 TRP A N 1
ATOM 2307 C CA . TRP A 1 308 ? 23.378 0.234 17.815 1.00 39.85 306 TRP A CA 1
ATOM 2308 C C . TRP A 1 308 ? 22.637 0.109 16.473 1.00 38.34 306 TRP A C 1
ATOM 2309 O O . TRP A 1 308 ? 21.554 -0.489 16.468 1.00 37.94 306 TRP A O 1
ATOM 2320 N N . GLY A 1 309 ? 23.227 0.616 15.385 1.00 38.60 307 GLY A N 1
ATOM 2321 C CA . GLY A 1 309 ? 22.749 0.443 13.998 1.00 41.09 307 GLY A CA 1
ATOM 2322 C C . GLY A 1 309 ? 22.422 -1.005 13.638 1.00 44.21 307 GLY A C 1
ATOM 2323 O O . GLY A 1 309 ? 21.331 -1.237 13.099 1.00 47.37 307 GLY A O 1
ATOM 2324 N N . LEU A 1 310 ? 23.308 -1.961 13.933 1.00 45.63 308 LEU A N 1
ATOM 2325 C CA . LEU A 1 310 ? 23.111 -3.392 13.564 1.00 48.70 308 LEU A CA 1
ATOM 2326 C C . LEU A 1 310 ? 22.154 -4.141 14.524 1.00 54.25 308 LEU A C 1
ATOM 2327 O O . LEU A 1 310 ? 21.931 -5.334 14.262 1.00 63.65 308 LEU A O 1
ATOM 2332 N N . ARG A 1 311 ? 21.589 -3.495 15.560 1.00 58.90 309 ARG A N 1
ATOM 2333 C CA . ARG A 1 311 ? 20.612 -4.081 16.533 1.00 62.08 309 ARG A CA 1
ATOM 2334 C C . ARG A 1 311 ? 19.363 -3.186 16.686 1.00 61.34 309 ARG A C 1
ATOM 2335 O O . ARG A 1 311 ? 18.514 -3.143 15.756 1.00 67.40 309 ARG A O 1
ATOM 2343 N N . ASP A 1 327 ? 21.459 -9.033 21.214 1.00 101.17 325 ASP A N 1
ATOM 2344 C CA . ASP A 1 327 ? 21.720 -10.421 21.688 1.00 107.17 325 ASP A CA 1
ATOM 2345 C C . ASP A 1 327 ? 22.743 -11.094 20.755 1.00 109.94 325 ASP A C 1
ATOM 2346 O O . ASP A 1 327 ? 23.877 -11.361 21.222 1.00 99.60 325 ASP A O 1
ATOM 2351 N N . ALA A 1 328 ? 22.358 -11.312 19.485 1.00 114.60 326 ALA A N 1
ATOM 2352 C CA . ALA A 1 328 ? 23.043 -12.143 18.457 1.00 105.72 326 ALA A CA 1
ATOM 2353 C C . ALA A 1 328 ? 24.500 -11.715 18.254 1.00 96.07 326 ALA A C 1
ATOM 2354 O O . ALA A 1 328 ? 24.837 -10.534 18.371 1.00 82.14 326 ALA A O 1
ATOM 2356 N N . PRO A 1 329 ? 25.420 -12.668 17.956 1.00 93.85 327 PRO A N 1
ATOM 2357 C CA . PRO A 1 329 ? 26.775 -12.319 17.522 1.00 85.49 327 PRO A CA 1
ATOM 2358 C C . PRO A 1 329 ? 26.749 -11.432 16.265 1.00 75.51 327 PRO A C 1
ATOM 2359 O O . PRO A 1 329 ? 26.022 -11.751 15.335 1.00 70.95 327 PRO A O 1
ATOM 2363 N N . LEU A 1 330 ? 27.495 -10.321 16.303 1.00 66.89 328 LEU A N 1
ATOM 2364 C CA . LEU A 1 330 ? 27.794 -9.442 15.142 1.00 58.26 328 LEU A CA 1
ATOM 2365 C C . LEU A 1 330 ? 29.138 -9.861 14.538 1.00 57.20 328 LEU A C 1
ATOM 2366 O O . LEU A 1 330 ? 30.061 -10.222 15.317 1.00 58.66 328 LEU A O 1
ATOM 2371 N N . THR A 1 331 ? 29.239 -9.808 13.207 1.00 54.60 329 THR A N 1
ATOM 2372 C CA . THR A 1 331 ? 30.508 -9.925 12.438 1.00 60.43 329 THR A CA 1
ATOM 2373 C C . THR A 1 331 ? 31.005 -8.512 12.090 1.00 49.55 329 THR A C 1
ATOM 2374 O O . THR A 1 331 ? 30.212 -7.682 11.629 1.00 45.90 329 THR A O 1
ATOM 2378 N N . TRP A 1 332 ? 32.288 -8.270 12.315 1.00 46.61 330 TRP A N 1
ATOM 2379 C CA . TRP A 1 332 ? 33.025 -7.060 11.879 1.00 45.66 330 TRP A CA 1
ATOM 2380 C C . TRP A 1 332 ? 34.119 -7.428 10.878 1.00 46.42 330 TRP A C 1
ATOM 2381 O O . TRP A 1 332 ? 34.691 -8.512 11.036 1.00 42.69 330 TRP A O 1
ATOM 2392 N N . ALA A 1 333 ? 34.428 -6.509 9.948 1.00 46.15 331 ALA A N 1
ATOM 2393 C CA . ALA A 1 333 ? 35.605 -6.568 9.048 1.00 44.83 331 ALA A CA 1
ATOM 2394 C C . ALA A 1 333 ? 36.858 -6.449 9.907 1.00 44.06 331 ALA A C 1
ATOM 2395 O O . ALA A 1 333 ? 36.885 -5.552 10.759 1.00 46.42 331 ALA A O 1
ATOM 2397 N N . GLU A 1 334 ? 37.861 -7.276 9.632 1.00 44.75 332 GLU A N 1
ATOM 2398 C CA . GLU A 1 334 ? 39.141 -7.320 10.373 1.00 51.93 332 GLU A CA 1
ATOM 2399 C C . GLU A 1 334 ? 40.111 -6.284 9.788 1.00 47.74 332 GLU A C 1
ATOM 2400 O O . GLU A 1 334 ? 40.942 -5.755 10.557 1.00 49.33 332 GLU A O 1
ATOM 2406 N N . SER A 1 335 ? 40.005 -5.988 8.492 1.00 43.62 333 SER A N 1
ATOM 2407 C CA . SER A 1 335 ? 40.881 -5.029 7.759 1.00 42.01 333 SER A CA 1
ATOM 2408 C C . SER A 1 335 ? 40.040 -3.925 7.134 1.00 38.46 333 SER A C 1
ATOM 2409 O O . SER A 1 335 ? 38.884 -4.159 6.776 1.00 35.33 333 SER A O 1
ATOM 2412 N N . PRO A 1 336 ? 40.610 -2.711 6.927 1.00 40.39 334 PRO A N 1
ATOM 2413 C CA . PRO A 1 336 ? 39.958 -1.672 6.123 1.00 39.17 334 PRO A CA 1
ATOM 2414 C C . PRO A 1 336 ? 39.962 -2.048 4.629 1.00 35.14 334 PRO A C 1
ATOM 2415 O O . PRO A 1 336 ? 40.811 -2.772 4.218 1.00 38.79 334 PRO A O 1
ATOM 2419 N N . SER A 1 337 ? 38.998 -1.557 3.863 1.00 36.18 335 SER A N 1
ATOM 2420 C CA . SER A 1 337 ? 38.842 -1.855 2.418 1.00 39.15 335 SER A CA 1
ATOM 2421 C C . SER A 1 337 ? 39.785 -0.957 1.603 1.00 41.04 335 SER A C 1
ATOM 2422 O O . SER A 1 337 ? 39.972 -1.196 0.423 1.00 41.15 335 SER A O 1
ATOM 2425 N N . ASP A 1 338 ? 40.374 0.049 2.238 1.00 43.75 336 ASP A N 1
ATOM 2426 C CA . ASP A 1 338 ? 41.292 1.002 1.579 1.00 46.29 336 ASP A CA 1
ATOM 2427 C C . ASP A 1 338 ? 42.223 1.524 2.670 1.00 43.26 336 ASP A C 1
ATOM 2428 O O . ASP A 1 338 ? 41.693 1.940 3.715 1.00 44.42 336 ASP A O 1
ATOM 2433 N N . SER A 1 339 ? 43.512 1.535 2.425 1.00 42.00 337 SER A N 1
ATOM 2434 C CA . SER A 1 339 ? 44.464 1.957 3.408 1.00 45.32 337 SER A CA 1
ATOM 2435 C C . SER A 1 339 ? 45.233 3.193 3.070 1.00 42.97 337 SER A C 1
ATOM 2436 O O . SER A 1 339 ? 46.165 3.489 3.736 1.00 45.39 337 SER A O 1
ATOM 2439 N N . SER A 1 340 ? 44.850 3.920 2.046 1.00 42.19 338 SER A N 1
ATOM 2440 C CA . SER A 1 340 ? 45.576 5.122 1.703 1.00 42.43 338 SER A CA 1
ATOM 2441 C C . SER A 1 340 ? 45.594 6.112 2.823 1.00 43.05 338 SER A C 1
ATOM 2442 O O . SER A 1 340 ? 44.606 6.369 3.418 1.00 41.76 338 SER A O 1
ATOM 2445 N N . PRO A 1 341 ? 46.750 6.680 3.076 1.00 43.64 339 PRO A N 1
ATOM 2446 C CA . PRO A 1 341 ? 47.035 7.656 4.107 1.00 45.94 339 PRO A CA 1
ATOM 2447 C C . PRO A 1 341 ? 46.959 9.118 3.649 1.00 45.32 339 PRO A C 1
ATOM 2448 O O . PRO A 1 341 ? 47.452 9.968 4.321 1.00 40.16 339 PRO A O 1
ATOM 2452 N N . SER A 1 342 ? 46.383 9.394 2.511 1.00 41.83 340 SER A N 1
ATOM 2453 C CA . SER A 1 342 ? 46.292 10.763 2.096 1.00 42.79 340 SER A CA 1
ATOM 2454 C C . SER A 1 342 ? 44.853 11.231 2.058 1.00 37.21 340 SER A C 1
ATOM 2455 O O . SER A 1 342 ? 43.962 10.430 2.154 1.00 35.27 340 SER A O 1
ATOM 2458 N N . PRO A 1 343 ? 44.630 12.502 1.807 1.00 32.61 341 PRO A N 1
ATOM 2459 C CA . PRO A 1 343 ? 43.272 12.974 1.664 1.00 31.12 341 PRO A CA 1
ATOM 2460 C C . PRO A 1 343 ? 42.497 12.286 0.538 1.00 30.90 341 PRO A C 1
ATOM 2461 O O . PRO A 1 343 ? 42.993 11.864 -0.462 1.00 27.15 341 PRO A O 1
ATOM 2465 N N . LEU A 1 344 ? 41.218 12.204 0.754 1.00 30.49 342 LEU A N 1
ATOM 2466 C CA . LEU A 1 344 ? 40.298 11.660 -0.186 1.00 34.14 342 LEU A CA 1
ATOM 2467 C C . LEU A 1 344 ? 40.153 12.490 -1.454 1.00 31.42 342 LEU A C 1
ATOM 2468 O O . LEU A 1 344 ? 39.922 13.651 -1.376 1.00 25.85 342 LEU A O 1
ATOM 2473 N N . PRO A 1 345 ? 40.319 11.865 -2.613 1.00 28.91 343 PRO A N 1
ATOM 2474 C CA . PRO A 1 345 ? 40.053 12.515 -3.885 1.00 27.97 343 PRO A CA 1
ATOM 2475 C C . PRO A 1 345 ? 38.665 13.146 -3.971 1.00 25.62 343 PRO A C 1
ATOM 2476 O O . PRO A 1 345 ? 37.684 12.500 -3.612 1.00 30.38 343 PRO A O 1
ATOM 2480 N N . GLY A 1 346 ? 38.625 14.391 -4.432 1.00 22.14 344 GLY A N 1
ATOM 2481 C CA . GLY A 1 346 ? 37.384 15.097 -4.762 1.00 25.12 344 GLY A CA 1
ATOM 2482 C C . GLY A 1 346 ? 36.709 15.708 -3.552 1.00 25.35 344 GLY A C 1
ATOM 2483 O O . GLY A 1 346 ? 35.594 16.146 -3.717 1.00 30.61 344 GLY A O 1
ATOM 2484 N N . ALA A 1 347 ? 37.356 15.751 -2.386 1.00 27.87 345 ALA A N 1
ATOM 2485 C CA . ALA A 1 347 ? 36.780 16.327 -1.147 1.00 26.85 345 ALA A CA 1
ATOM 2486 C C . ALA A 1 347 ? 37.810 17.237 -0.471 1.00 26.34 345 ALA A C 1
ATOM 2487 O O . ALA A 1 347 ? 38.252 16.978 0.653 1.00 26.66 345 ALA A O 1
ATOM 2489 N N . PRO A 1 348 ? 38.224 18.339 -1.150 1.00 25.24 346 PRO A N 1
ATOM 2490 C CA . PRO A 1 348 ? 39.147 19.317 -0.563 1.00 24.99 346 PRO A CA 1
ATOM 2491 C C . PRO A 1 348 ? 38.739 19.838 0.829 1.00 25.55 346 PRO A C 1
ATOM 2492 O O . PRO A 1 348 ? 39.635 20.078 1.608 1.00 25.28 346 PRO A O 1
ATOM 2496 N N . SER A 1 349 ? 37.437 19.896 1.152 1.00 25.90 347 SER A N 1
ATOM 2497 C CA . SER A 1 349 ? 36.917 20.491 2.410 1.00 27.49 347 SER A CA 1
ATOM 2498 C C . SER A 1 349 ? 37.393 19.669 3.604 1.00 25.20 347 SER A C 1
ATOM 2499 O O . SER A 1 349 ? 37.345 20.215 4.713 1.00 23.16 347 SER A O 1
ATOM 2502 N N . ILE A 1 350 ? 37.838 18.431 3.404 1.00 22.67 348 ILE A N 1
ATOM 2503 C CA . ILE A 1 350 ? 38.275 17.595 4.559 1.00 23.72 348 ILE A CA 1
ATOM 2504 C C . ILE A 1 350 ? 39.773 17.293 4.505 1.00 22.97 348 ILE A C 1
ATOM 2505 O O . ILE A 1 350 ? 40.249 16.632 5.450 1.00 23.73 348 ILE A O 1
ATOM 2510 N N . ALA A 1 351 ? 40.489 17.756 3.478 1.00 23.38 349 ALA A N 1
ATOM 2511 C CA . ALA A 1 351 ? 41.917 17.440 3.253 1.00 21.79 349 ALA A CA 1
ATOM 2512 C C . ALA A 1 351 ? 42.748 17.906 4.450 1.00 23.73 349 ALA A C 1
ATOM 2513 O O . ALA A 1 351 ? 43.753 17.225 4.802 1.00 22.20 349 ALA A O 1
ATOM 2515 N N . TRP A 1 352 ? 42.331 18.984 5.114 1.00 23.68 350 TRP A N 1
ATOM 2516 C CA . TRP A 1 352 ? 43.086 19.502 6.284 1.00 23.76 350 TRP A CA 1
ATOM 2517 C C . TRP A 1 352 ? 43.102 18.475 7.427 1.00 24.26 350 TRP A C 1
ATOM 2518 O O . TRP A 1 352 ? 43.971 18.599 8.314 1.00 22.85 350 TRP A O 1
ATOM 2529 N N . TRP A 1 353 ? 42.243 17.450 7.428 1.00 23.85 351 TRP A N 1
ATOM 2530 C CA . TRP A 1 353 ? 42.369 16.393 8.474 1.00 25.92 351 TRP A CA 1
ATOM 2531 C C . TRP A 1 353 ? 43.722 15.671 8.404 1.00 25.95 351 TRP A C 1
ATOM 2532 O O . TRP A 1 353 ? 44.093 15.059 9.401 1.00 27.40 351 TRP A O 1
ATOM 2543 N N . TRP A 1 354 ? 44.394 15.695 7.253 1.00 27.95 352 TRP A N 1
ATOM 2544 C CA . TRP A 1 354 ? 45.667 14.974 6.978 1.00 28.81 352 TRP A CA 1
ATOM 2545 C C . TRP A 1 354 ? 46.880 15.909 7.040 1.00 30.17 352 TRP A C 1
ATOM 2546 O O . TRP A 1 354 ? 47.960 15.410 6.720 1.00 28.60 352 TRP A O 1
ATOM 2557 N N . ASP A 1 355 ? 46.692 17.204 7.341 1.00 29.26 353 ASP A N 1
ATOM 2558 C CA . ASP A 1 355 ? 47.752 18.246 7.339 1.00 31.75 353 ASP A CA 1
ATOM 2559 C C . ASP A 1 355 ? 48.295 18.401 8.766 1.00 32.33 353 ASP A C 1
ATOM 2560 O O . ASP A 1 355 ? 47.747 19.204 9.507 1.00 36.49 353 ASP A O 1
ATOM 2565 N N . ASP A 1 356 ? 49.332 17.663 9.144 1.00 34.11 354 ASP A N 1
ATOM 2566 C CA . ASP A 1 356 ? 49.838 17.618 10.548 1.00 37.22 354 ASP A CA 1
ATOM 2567 C C . ASP A 1 356 ? 50.457 18.955 10.977 1.00 36.95 354 ASP A C 1
ATOM 2568 O O . ASP A 1 356 ? 50.398 19.286 12.190 1.00 35.96 354 ASP A O 1
ATOM 2573 N N . ALA A 1 357 ? 50.960 19.744 10.038 1.00 37.27 355 ALA A N 1
ATOM 2574 C CA . ALA A 1 357 ? 51.574 21.049 10.364 1.00 44.64 355 ALA A CA 1
ATOM 2575 C C . ALA A 1 357 ? 50.480 22.014 10.843 1.00 43.29 355 ALA A C 1
ATOM 2576 O O . ALA A 1 357 ? 50.759 22.891 11.683 1.00 49.80 355 ALA A O 1
ATOM 2578 N N . LEU A 1 358 ? 49.276 21.851 10.305 1.00 43.62 356 LEU A N 1
ATOM 2579 C CA . LEU A 1 358 ? 48.099 22.693 10.614 1.00 44.32 356 LEU A CA 1
ATOM 2580 C C . LEU A 1 358 ? 47.471 22.217 11.936 1.00 39.43 356 LEU A C 1
ATOM 2581 O O . LEU A 1 358 ? 46.854 23.027 12.590 1.00 39.97 356 LEU A O 1
ATOM 2586 N N . LEU A 1 359 ? 47.694 20.957 12.318 1.00 41.07 357 LEU A N 1
ATOM 2587 C CA . LEU A 1 359 ? 47.106 20.254 13.493 1.00 41.46 357 LEU A CA 1
ATOM 2588 C C . LEU A 1 359 ? 48.126 20.169 14.654 1.00 49.18 357 LEU A C 1
ATOM 2589 O O . LEU A 1 359 ? 49.153 20.837 14.830 1.00 50.02 357 LEU A O 1
ATOM 2594 N N . LEU B 1 10 ? 13.559 59.998 13.273 1.00 81.68 8 LEU B N 1
ATOM 2595 C CA . LEU B 1 10 ? 13.303 61.447 13.565 1.00 80.60 8 LEU B CA 1
ATOM 2596 C C . LEU B 1 10 ? 14.084 61.828 14.837 1.00 75.34 8 LEU B C 1
ATOM 2597 O O . LEU B 1 10 ? 15.078 62.549 14.745 1.00 69.57 8 LEU B O 1
ATOM 2602 N N . PRO B 1 11 ? 13.770 61.285 16.042 1.00 73.02 9 PRO B N 1
ATOM 2603 C CA . PRO B 1 11 ? 14.316 61.819 17.300 1.00 81.24 9 PRO B CA 1
ATOM 2604 C C . PRO B 1 11 ? 15.787 61.488 17.571 1.00 82.62 9 PRO B C 1
ATOM 2605 O O . PRO B 1 11 ? 16.283 60.465 17.096 1.00 75.07 9 PRO B O 1
ATOM 2609 N N . PRO B 1 12 ? 16.525 62.294 18.379 1.00 81.76 10 PRO B N 1
ATOM 2610 C CA . PRO B 1 12 ? 17.972 62.122 18.519 1.00 71.68 10 PRO B CA 1
ATOM 2611 C C . PRO B 1 12 ? 18.247 60.910 19.426 1.00 58.95 10 PRO B C 1
ATOM 2612 O O . PRO B 1 12 ? 17.440 60.625 20.299 1.00 59.31 10 PRO B O 1
ATOM 2616 N N . ILE B 1 13 ? 19.356 60.213 19.185 1.00 48.20 11 ILE B N 1
ATOM 2617 C CA . ILE B 1 13 ? 19.663 58.877 19.780 1.00 43.26 11 ILE B CA 1
ATOM 2618 C C . ILE B 1 13 ? 20.147 59.061 21.222 1.00 37.81 11 ILE B C 1
ATOM 2619 O O . ILE B 1 13 ? 21.027 59.900 21.408 1.00 36.72 11 ILE B O 1
ATOM 2624 N N . TYR B 1 14 ? 19.570 58.323 22.180 1.00 34.04 12 TYR B N 1
ATOM 2625 C CA . TYR B 1 14 ? 20.087 58.097 23.556 1.00 32.95 12 TYR B CA 1
ATOM 2626 C C . TYR B 1 14 ? 21.315 57.159 23.485 1.00 34.41 12 TYR B C 1
ATOM 2627 O O . TYR B 1 14 ? 21.151 55.979 23.124 1.00 31.36 12 TYR B O 1
ATOM 2636 N N . CYS B 1 15 ? 22.520 57.639 23.816 1.00 32.49 13 CYS B N 1
ATOM 2637 C CA . CYS B 1 15 ? 23.757 56.807 23.819 1.00 32.98 13 CYS B CA 1
ATOM 2638 C C . CYS B 1 15 ? 24.834 57.396 24.729 1.00 34.39 13 CYS B C 1
ATOM 2639 O O . CYS B 1 15 ? 25.814 57.971 24.253 1.00 33.51 13 CYS B O 1
ATOM 2642 N N . PRO B 1 16 ? 24.676 57.296 26.068 1.00 33.87 14 PRO B N 1
ATOM 2643 C CA . PRO B 1 16 ? 25.633 57.863 27.015 1.00 36.33 14 PRO B CA 1
ATOM 2644 C C . PRO B 1 16 ? 26.803 56.886 27.206 1.00 36.04 14 PRO B C 1
ATOM 2645 O O . PRO B 1 16 ? 26.977 56.344 28.282 1.00 38.91 14 PRO B O 1
A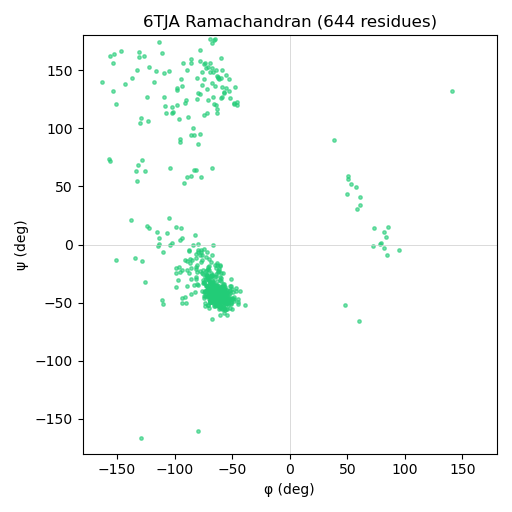TOM 2649 N N . LEU B 1 17 ? 27.549 56.653 26.129 1.00 35.70 15 LEU B N 1
ATOM 2650 C CA . LEU B 1 17 ? 28.635 55.652 26.078 1.00 32.46 15 LEU B CA 1
ATOM 2651 C C . LEU B 1 17 ? 29.860 56.347 25.495 1.00 32.88 15 LEU B C 1
ATOM 2652 O O . LEU B 1 17 ? 29.704 57.379 24.833 1.00 37.19 15 LEU B O 1
ATOM 2657 N N . GLU B 1 18 ? 31.029 55.763 25.707 1.00 34.83 16 GLU B N 1
ATOM 2658 C CA . GLU B 1 18 ? 32.334 56.350 25.336 1.00 35.58 16 GLU B CA 1
ATOM 2659 C C . GLU B 1 18 ? 32.513 56.315 23.811 1.00 35.92 16 GLU B C 1
ATOM 2660 O O . GLU B 1 18 ? 32.332 55.243 23.194 1.00 39.81 16 GLU B O 1
ATOM 2666 N N . SER B 1 19 ? 32.947 57.426 23.247 1.00 29.26 17 SER B N 1
ATOM 2667 C CA . SER B 1 19 ? 33.229 57.603 21.813 1.00 31.91 17 SER B CA 1
ATOM 2668 C C . SER B 1 19 ? 34.732 57.690 21.669 1.00 32.33 17 SER B C 1
ATOM 2669 O O . SER B 1 19 ? 35.304 58.616 22.272 1.00 34.16 17 SER B O 1
ATOM 2672 N N . ALA B 1 20 ? 35.355 56.775 20.933 1.00 29.62 18 ALA B N 1
ATOM 2673 C CA . ALA B 1 20 ? 36.786 56.928 20.596 1.00 32.41 18 ALA B CA 1
ATOM 2674 C C . ALA B 1 20 ? 37.087 56.143 19.330 1.00 29.40 18 ALA B C 1
ATOM 2675 O O . ALA B 1 20 ? 36.284 55.299 18.931 1.00 31.07 18 ALA B O 1
ATOM 2677 N N . ILE B 1 21 ? 38.196 56.459 18.694 1.00 31.17 19 ILE B N 1
ATOM 2678 C CA . ILE B 1 21 ? 38.578 55.819 17.407 1.00 31.58 19 ILE B CA 1
ATOM 2679 C C . ILE B 1 21 ? 40.092 55.645 17.411 1.00 32.66 19 ILE B C 1
ATOM 2680 O O . ILE B 1 21 ? 40.834 56.585 17.868 1.00 29.15 19 ILE B O 1
ATOM 2685 N N . HIS B 1 22 ? 40.523 54.477 16.940 1.00 28.63 20 HIS B N 1
ATOM 2686 C CA . HIS B 1 22 ? 41.949 54.123 16.843 1.00 28.11 20 HIS B CA 1
ATOM 2687 C C . HIS B 1 22 ? 42.686 55.287 16.194 1.00 29.19 20 HIS B C 1
ATOM 2688 O O . HIS B 1 22 ? 42.225 55.837 15.195 1.00 30.60 20 HIS B O 1
ATOM 2695 N N . PRO B 1 23 ? 43.854 55.664 16.743 1.00 26.94 21 PRO B N 1
ATOM 2696 C CA . PRO B 1 23 ? 44.651 56.751 16.193 1.00 29.28 21 PRO B CA 1
ATOM 2697 C C . PRO B 1 23 ? 45.321 56.433 14.856 1.00 30.65 21 PRO B C 1
ATOM 2698 O O . PRO B 1 23 ? 45.720 57.348 14.229 1.00 35.69 21 PRO B O 1
ATOM 2702 N N . ARG B 1 24 ? 45.487 55.154 14.530 1.00 31.77 22 ARG B N 1
ATOM 2703 C CA . ARG B 1 24 ? 46.100 54.650 13.275 1.00 33.37 22 ARG B CA 1
ATOM 2704 C C . ARG B 1 24 ? 45.032 54.234 12.247 1.00 31.26 22 ARG B C 1
ATOM 2705 O O . ARG B 1 24 ? 45.405 53.547 11.310 1.00 34.18 22 ARG B O 1
ATOM 2713 N N . VAL B 1 25 ? 43.775 54.640 12.440 1.00 29.55 23 VAL B N 1
ATOM 2714 C CA . VAL B 1 25 ? 42.603 54.361 11.559 1.00 34.71 23 VAL B CA 1
ATOM 2715 C C . VAL B 1 25 ? 42.929 54.656 10.089 1.00 35.32 23 VAL B C 1
ATOM 2716 O O . VAL B 1 25 ? 42.575 53.812 9.250 1.00 36.04 23 VAL B O 1
ATOM 2720 N N . HIS B 1 26 ? 43.567 55.782 9.768 1.00 35.04 24 HIS B N 1
ATOM 2721 C CA . HIS B 1 26 ? 43.799 56.197 8.351 1.00 39.78 24 HIS B CA 1
ATOM 2722 C C . HIS B 1 26 ? 44.806 55.248 7.677 1.00 34.04 24 HIS B C 1
ATOM 2723 O O . HIS B 1 26 ? 44.602 54.940 6.493 1.00 35.18 24 HIS B O 1
ATOM 2730 N N . GLU B 1 27 ? 45.778 54.745 8.430 1.00 32.40 25 GLU B N 1
ATOM 2731 C CA . GLU B 1 27 ? 46.833 53.800 7.983 1.00 36.43 25 GLU B CA 1
ATOM 2732 C C . GLU B 1 27 ? 46.214 52.420 7.733 1.00 37.78 25 GLU B C 1
ATOM 2733 O O . GLU B 1 27 ? 46.558 51.821 6.718 1.00 36.50 25 GLU B O 1
ATOM 2739 N N . VAL B 1 28 ? 45.347 51.949 8.638 1.00 37.21 26 VAL B N 1
ATOM 2740 C CA . VAL B 1 28 ? 44.565 50.691 8.481 1.00 32.40 26 VAL B CA 1
ATOM 2741 C C . VAL B 1 28 ? 43.679 50.817 7.250 1.00 31.59 26 VAL B C 1
ATOM 2742 O O . VAL B 1 28 ? 43.647 49.865 6.448 1.00 29.14 26 VAL B O 1
ATOM 2746 N N . GLU B 1 29 ? 42.974 51.916 7.112 1.00 34.64 27 GLU B N 1
ATOM 2747 C CA . GLU B 1 29 ? 42.096 52.113 5.990 1.00 38.41 27 GLU B CA 1
ATOM 2748 C C . GLU B 1 29 ? 42.808 51.997 4.648 1.00 38.87 27 GLU B C 1
ATOM 2749 O O . GLU B 1 29 ? 42.304 51.418 3.740 1.00 36.82 27 GLU B O 1
ATOM 2755 N N . LYS B 1 30 ? 44.002 52.541 4.571 1.00 42.40 28 LYS B N 1
ATOM 2756 C CA . LYS B 1 30 ? 44.797 52.499 3.377 1.00 46.79 28 LYS B CA 1
ATOM 2757 C C . LYS B 1 30 ? 45.102 51.078 3.004 1.00 41.20 28 LYS B C 1
ATOM 2758 O O . LYS B 1 30 ? 44.959 50.698 1.895 1.00 35.99 28 LYS B O 1
ATOM 2764 N N . ARG B 1 31 ? 45.524 50.294 3.962 1.00 37.28 29 ARG B N 1
ATOM 2765 C CA . ARG B 1 31 ? 45.821 48.936 3.684 1.00 35.98 29 ARG B CA 1
ATOM 2766 C C . ARG B 1 31 ? 44.578 48.161 3.309 1.00 33.86 29 ARG B C 1
ATOM 2767 O O . ARG B 1 31 ? 44.619 47.350 2.440 1.00 39.73 29 ARG B O 1
ATOM 2775 N N . ALA B 1 32 ? 43.467 48.486 3.915 1.00 32.54 30 ALA B N 1
ATOM 2776 C CA . ALA B 1 32 ? 42.186 47.784 3.671 1.00 36.96 30 ALA B CA 1
ATOM 2777 C C . ALA B 1 32 ? 41.658 48.095 2.263 1.00 39.76 30 ALA B C 1
ATOM 2778 O O . ALA B 1 32 ? 41.136 47.171 1.616 1.00 39.91 30 ALA B O 1
ATOM 2780 N N . VAL B 1 33 ? 41.768 49.346 1.810 1.00 41.28 31 VAL B N 1
ATOM 2781 C CA . VAL B 1 33 ? 41.393 49.738 0.423 1.00 42.25 31 VAL B CA 1
ATOM 2782 C C . VAL B 1 33 ? 42.241 48.894 -0.536 1.00 41.00 31 VAL B C 1
ATOM 2783 O O . VAL B 1 33 ? 41.673 48.348 -1.474 1.00 41.06 31 VAL B O 1
ATOM 2787 N N . GLU B 1 34 ? 43.531 48.741 -0.256 1.00 39.65 32 GLU B N 1
ATOM 2788 C CA . GLU B 1 34 ? 44.458 47.907 -1.058 1.00 47.57 32 GLU B CA 1
ATOM 2789 C C . GLU B 1 34 ? 43.924 46.468 -1.128 1.00 44.46 32 GLU B C 1
ATOM 2790 O O . GLU B 1 34 ? 43.752 45.950 -2.256 1.00 38.03 32 GLU B O 1
ATOM 2796 N N . TRP B 1 35 ? 43.658 45.849 0.025 1.00 39.39 33 TRP B N 1
ATOM 2797 C CA . TRP B 1 35 ? 43.172 44.446 0.099 1.00 37.71 33 TRP B CA 1
ATOM 2798 C C . TRP B 1 35 ? 41.849 44.309 -0.661 1.00 36.81 33 TRP B C 1
ATOM 2799 O O . TRP B 1 35 ? 41.693 43.313 -1.361 1.00 37.91 33 TRP B O 1
ATOM 2810 N N . ILE B 1 36 ? 40.920 45.248 -0.511 1.00 36.11 34 ILE B N 1
ATOM 2811 C CA . ILE B 1 36 ? 39.607 45.196 -1.220 1.00 40.28 34 ILE B CA 1
ATOM 2812 C C . ILE B 1 36 ? 39.855 45.108 -2.735 1.00 46.84 34 ILE B C 1
ATOM 2813 O O . ILE B 1 36 ? 39.187 44.301 -3.389 1.00 45.85 34 ILE B O 1
ATOM 2818 N N . ARG B 1 37 ? 40.786 45.912 -3.258 1.00 50.21 35 ARG B N 1
ATOM 2819 C CA . ARG B 1 37 ? 41.098 46.020 -4.710 1.00 55.31 35 ARG B CA 1
ATOM 2820 C C . ARG B 1 37 ? 41.659 44.696 -5.239 1.00 47.72 35 ARG B C 1
ATOM 2821 O O . ARG B 1 37 ? 41.262 44.339 -6.351 1.00 44.07 35 ARG B O 1
ATOM 2829 N N . ARG B 1 38 ? 42.495 44.008 -4.449 1.00 44.64 36 ARG B N 1
ATOM 2830 C CA . ARG B 1 38 ? 43.256 42.775 -4.816 1.00 49.58 36 ARG B CA 1
ATOM 2831 C C . ARG B 1 38 ? 42.545 41.472 -4.392 1.00 52.28 36 ARG B C 1
ATOM 2832 O O . ARG B 1 38 ? 43.131 40.379 -4.633 1.00 49.22 36 ARG B O 1
ATOM 2840 N N . SER B 1 39 ? 41.328 41.559 -3.831 1.00 55.02 37 SER B N 1
ATOM 2841 C CA . SER B 1 39 ? 40.632 40.469 -3.084 1.00 54.24 37 SER B CA 1
ATOM 2842 C C . SER B 1 39 ? 39.774 39.560 -3.987 1.00 53.65 37 SER B C 1
ATOM 2843 O O . SER B 1 39 ? 39.338 38.507 -3.471 1.00 46.20 37 SER B O 1
ATOM 2846 N N . GLY B 1 40 ? 39.379 40.053 -5.152 1.00 44.31 38 GLY B N 1
ATOM 2847 C CA . GLY B 1 40 ? 38.549 39.343 -6.091 1.00 44.25 38 GLY B CA 1
ATOM 2848 C C . GLY B 1 40 ? 37.084 39.316 -5.744 1.00 45.18 38 GLY B C 1
ATOM 2849 O O . GLY B 1 40 ? 36.279 38.783 -6.446 1.00 44.33 38 GLY B O 1
ATOM 2850 N N . MET B 1 41 ? 36.748 39.935 -4.645 1.00 47.18 39 MET B N 1
ATOM 2851 C CA . MET B 1 41 ? 35.403 39.915 -4.174 1.00 46.12 39 MET B CA 1
ATOM 2852 C C . MET B 1 41 ? 34.508 40.864 -4.924 1.00 48.50 39 MET B C 1
ATOM 2853 O O . MET B 1 41 ? 33.333 40.760 -4.872 1.00 47.59 39 MET B O 1
ATOM 2858 N N . CYS B 1 42 ? 35.108 41.694 -5.746 1.00 54.04 40 CYS B N 1
ATOM 2859 C CA . CYS B 1 42 ? 34.393 42.738 -6.512 1.00 63.78 40 CYS B CA 1
ATOM 2860 C C . CYS B 1 42 ? 34.648 42.592 -8.015 1.00 68.39 40 CYS B C 1
ATOM 2861 O O . CYS B 1 42 ? 35.827 42.586 -8.411 1.00 65.15 40 CYS B O 1
ATOM 2864 N N . ALA B 1 43 ? 33.567 42.523 -8.806 1.00 78.54 41 ALA B N 1
ATOM 2865 C CA . ALA B 1 43 ? 33.578 42.339 -10.277 1.00 81.14 41 ALA B CA 1
ATOM 2866 C C . ALA B 1 43 ? 34.173 43.583 -10.948 1.00 80.60 41 ALA B C 1
ATOM 2867 O O . ALA B 1 43 ? 35.248 43.461 -11.556 1.00 76.93 41 ALA B O 1
ATOM 2869 N N . SER B 1 44 ? 33.500 44.732 -10.808 1.00 80.58 42 SER B N 1
ATOM 2870 C CA . SER B 1 44 ? 33.812 46.013 -11.494 1.00 77.96 42 SER B CA 1
ATOM 2871 C C . SER B 1 44 ? 34.324 47.058 -10.495 1.00 76.55 42 SER B C 1
ATOM 2872 O O . SER B 1 44 ? 34.137 46.874 -9.277 1.00 63.83 42 SER B O 1
ATOM 2875 N N . GLU B 1 45 ? 34.930 48.125 -11.027 1.00 77.98 43 GLU B N 1
ATOM 2876 C CA . GLU B 1 45 ? 35.374 49.335 -10.290 1.00 73.33 43 GLU B CA 1
ATOM 2877 C C . GLU B 1 45 ? 34.222 49.857 -9.429 1.00 67.75 43 GLU B C 1
ATOM 2878 O O . GLU B 1 45 ? 34.456 50.129 -8.259 1.00 60.44 43 GLU B O 1
ATOM 2884 N N . GLU B 1 46 ? 33.023 49.956 -10.001 1.00 71.40 44 GLU B N 1
ATOM 2885 C CA . GLU B 1 46 ? 31.797 50.460 -9.327 1.00 75.01 44 GLU B CA 1
ATOM 2886 C C . GLU B 1 46 ? 31.583 49.714 -8.002 1.00 68.25 44 GLU B C 1
ATOM 2887 O O . GLU B 1 46 ? 31.301 50.386 -7.000 1.00 65.09 44 GLU B O 1
ATOM 2893 N N . GLU B 1 47 ? 31.685 48.382 -8.000 1.00 62.35 45 GLU B N 1
ATOM 2894 C CA . GLU B 1 47 ? 31.355 47.540 -6.815 1.00 62.86 45 GLU B CA 1
ATOM 2895 C C . GLU B 1 47 ? 32.453 47.727 -5.743 1.00 53.47 45 GLU B C 1
ATOM 2896 O O . GLU B 1 47 ? 32.096 47.803 -4.565 1.00 48.89 45 GLU B O 1
ATOM 2902 N N . ARG B 1 48 ? 33.720 47.896 -6.127 1.00 47.74 46 ARG B N 1
ATOM 2903 C CA . ARG B 1 48 ? 34.860 48.142 -5.201 1.00 48.57 46 ARG B CA 1
ATOM 2904 C C . ARG B 1 48 ? 34.720 49.495 -4.490 1.00 50.01 46 ARG B C 1
ATOM 2905 O O . ARG B 1 48 ? 35.089 49.570 -3.306 1.00 49.75 46 ARG B O 1
ATOM 2913 N N . ALA B 1 49 ? 34.257 50.526 -5.198 1.00 48.58 47 ALA B N 1
ATOM 2914 C CA . ALA B 1 49 ? 34.013 51.892 -4.674 1.00 47.11 47 ALA B CA 1
ATOM 2915 C C . ALA B 1 49 ? 32.880 51.842 -3.643 1.00 45.81 47 ALA B C 1
ATOM 2916 O O . ALA B 1 49 ? 32.982 52.533 -2.609 1.00 44.36 47 ALA B O 1
ATOM 2918 N N . TRP B 1 50 ? 31.842 51.046 -3.911 1.00 45.99 48 TRP B N 1
ATOM 2919 C CA . TRP B 1 50 ? 30.693 50.872 -2.987 1.00 46.43 48 TRP B CA 1
ATOM 2920 C C . TRP B 1 50 ? 31.179 50.248 -1.663 1.00 44.79 48 TRP B C 1
ATOM 2921 O O . TRP B 1 50 ? 30.717 50.708 -0.595 1.00 39.86 48 TRP B O 1
ATOM 2932 N N . VAL B 1 51 ? 32.087 49.264 -1.747 1.00 38.75 49 VAL B N 1
ATOM 2933 C CA . VAL B 1 51 ? 32.658 48.508 -0.598 1.00 39.63 49 VAL B CA 1
ATOM 2934 C C . VAL B 1 51 ? 33.564 49.470 0.181 1.00 37.27 49 VAL B C 1
ATOM 2935 O O . VAL B 1 51 ? 33.312 49.685 1.376 1.00 31.89 49 VAL B O 1
ATOM 2939 N N . ILE B 1 52 ? 34.524 50.079 -0.511 1.00 35.87 50 ILE B N 1
ATOM 2940 C CA . ILE B 1 52 ? 35.392 51.157 0.040 1.00 38.38 50 ILE B CA 1
ATOM 2941 C C . ILE B 1 52 ? 34.539 52.247 0.706 1.00 39.34 50 ILE B C 1
ATOM 2942 O O . ILE B 1 52 ? 34.952 52.718 1.771 1.00 43.15 50 ILE B O 1
ATOM 2947 N N . ALA B 1 53 ? 33.377 52.604 0.158 1.00 38.21 51 ALA B N 1
ATOM 2948 C CA . ALA B 1 53 ? 32.555 53.729 0.668 1.00 42.26 51 ALA B CA 1
ATOM 2949 C C . ALA B 1 53 ? 31.791 53.338 1.953 1.00 39.15 51 ALA B C 1
ATOM 2950 O O . ALA B 1 53 ? 31.113 54.226 2.536 1.00 34.23 51 ALA B O 1
ATOM 2952 N N . THR B 1 54 ? 31.860 52.077 2.394 1.00 39.66 52 THR B N 1
ATOM 2953 C CA . THR B 1 54 ? 31.231 51.635 3.669 1.00 38.13 52 THR B CA 1
ATOM 2954 C C . THR B 1 54 ? 31.988 52.274 4.835 1.00 38.67 52 THR B C 1
ATOM 2955 O O . THR B 1 54 ? 31.381 52.435 5.888 1.00 36.98 52 THR B O 1
ATOM 2959 N N . HIS B 1 55 ? 33.258 52.625 4.615 1.00 38.39 53 HIS B N 1
ATOM 2960 C CA . HIS B 1 55 ? 34.216 53.140 5.627 1.00 41.48 53 HIS B CA 1
ATOM 2961 C C . HIS B 1 55 ? 34.264 52.158 6.808 1.00 35.24 53 HIS B C 1
ATOM 2962 O O . HIS B 1 55 ? 34.094 52.569 7.965 1.00 33.62 53 HIS B O 1
ATOM 2969 N N . SER B 1 56 ? 34.483 50.878 6.527 1.00 31.54 54 SER B N 1
ATOM 2970 C CA . SER B 1 56 ? 34.419 49.815 7.558 1.00 31.80 54 SER B CA 1
ATOM 2971 C C . SER B 1 56 ? 35.641 49.898 8.483 1.00 27.36 54 SER B C 1
ATOM 2972 O O . SER B 1 56 ? 35.532 49.490 9.608 1.00 26.68 54 SER B O 1
ATOM 2975 N N . ALA B 1 57 ? 36.787 50.372 8.003 1.00 31.18 55 ALA B N 1
ATOM 2976 C CA . ALA B 1 57 ? 37.973 50.588 8.862 1.00 31.58 55 ALA B CA 1
ATOM 2977 C C . ALA B 1 57 ? 37.610 51.637 9.928 1.00 31.90 55 ALA B C 1
ATOM 2978 O O . ALA B 1 57 ? 37.900 51.398 11.090 1.00 29.74 55 ALA B O 1
ATOM 2980 N N . ASP B 1 58 ? 36.903 52.701 9.537 1.00 32.73 56 ASP B N 1
ATOM 2981 C CA . ASP B 1 58 ? 36.467 53.791 10.439 1.00 30.46 56 ASP B CA 1
ATOM 2982 C C . ASP B 1 58 ? 35.497 53.194 11.446 1.00 31.92 56 ASP B C 1
ATOM 2983 O O . ASP B 1 58 ? 35.650 53.449 12.624 1.00 30.13 56 ASP B O 1
ATOM 2988 N N . PHE B 1 59 ? 34.558 52.410 10.968 1.00 31.40 57 PHE B N 1
ATOM 2989 C CA . PHE B 1 59 ? 33.600 51.752 11.792 1.00 27.51 57 PHE B CA 1
ATOM 2990 C C . PHE B 1 59 ? 34.276 50.874 12.863 1.00 29.83 57 PHE B C 1
ATOM 2991 O O . PHE B 1 59 ? 34.071 51.086 14.014 1.00 25.22 57 PHE B O 1
ATOM 2999 N N . PHE B 1 60 ? 35.126 49.944 12.457 1.00 26.67 58 PHE B N 1
ATOM 3000 C CA . PHE B 1 60 ? 35.760 49.053 13.394 1.00 26.28 58 PHE B CA 1
ATOM 3001 C C . PHE B 1 60 ? 36.836 49.654 14.306 1.00 27.31 58 PHE B C 1
ATOM 3002 O O . PHE B 1 60 ? 37.056 49.173 15.365 1.00 25.93 58 PHE B O 1
ATOM 3010 N N . ALA B 1 61 ? 37.474 50.711 13.859 1.00 25.74 59 ALA B N 1
ATOM 3011 C CA . ALA B 1 61 ? 38.444 51.427 14.645 1.00 27.37 59 ALA B CA 1
ATOM 3012 C C . ALA B 1 61 ? 37.778 52.035 15.881 1.00 25.88 59 ALA B C 1
ATOM 3013 O O . ALA B 1 61 ? 38.424 52.365 16.822 1.00 27.36 59 ALA B O 1
ATOM 3015 N N . ARG B 1 62 ? 36.467 52.127 15.854 1.00 25.39 60 ARG B N 1
ATOM 3016 C CA . ARG B 1 62 ? 35.659 52.658 16.981 1.00 26.36 60 ARG B CA 1
ATOM 3017 C C . ARG B 1 62 ? 35.342 51.566 17.991 1.00 25.96 60 ARG B C 1
ATOM 3018 O O . ARG B 1 62 ? 35.020 51.910 19.138 1.00 25.84 60 ARG B O 1
ATOM 3026 N N . PHE B 1 63 ? 35.432 50.306 17.569 1.00 25.68 61 PHE B N 1
ATOM 3027 C CA . PHE B 1 63 ? 35.171 49.126 18.414 1.00 24.22 61 PHE B CA 1
ATOM 3028 C C . PHE B 1 63 ? 36.427 48.813 19.236 1.00 22.74 61 PHE B C 1
ATOM 3029 O O . PHE B 1 63 ? 36.296 48.389 20.381 1.00 22.06 61 PHE B O 1
ATOM 3037 N N . ALA B 1 64 ? 37.603 48.912 18.622 1.00 23.25 62 ALA B N 1
ATOM 3038 C CA . ALA B 1 64 ? 38.914 48.560 19.216 1.00 23.52 62 ALA B CA 1
ATOM 3039 C C . ALA B 1 64 ? 39.865 49.743 19.105 1.00 23.03 62 ALA B C 1
ATOM 3040 O O . ALA B 1 64 ? 40.890 49.622 18.459 1.00 20.27 62 ALA B O 1
ATOM 3042 N N . PRO B 1 65 ? 39.573 50.899 19.753 1.00 24.16 63 PRO B N 1
ATOM 3043 C CA . PRO B 1 65 ? 40.337 52.127 19.521 1.00 26.59 63 PRO B CA 1
ATOM 3044 C C . PRO B 1 65 ? 41.755 52.136 20.109 1.00 28.78 63 PRO B C 1
ATOM 3045 O O . PRO B 1 65 ? 42.468 53.071 19.809 1.00 29.76 63 PRO B O 1
ATOM 3049 N N . THR B 1 66 ? 42.148 51.120 20.891 1.00 26.34 64 THR B N 1
ATOM 3050 C CA . THR B 1 66 ? 43.524 51.032 21.428 1.00 27.33 64 THR B CA 1
ATOM 3051 C C . THR B 1 66 ? 44.210 49.724 21.015 1.00 28.85 64 THR B C 1
ATOM 3052 O O . THR B 1 66 ? 45.285 49.438 21.593 1.00 28.82 64 THR B O 1
ATOM 3056 N N . ALA B 1 67 ? 43.675 48.986 20.034 1.00 28.44 65 ALA B N 1
ATOM 3057 C CA . ALA B 1 67 ? 44.284 47.716 19.591 1.00 28.64 65 ALA B CA 1
ATOM 3058 C C . ALA B 1 67 ? 45.778 47.980 19.374 1.00 29.65 65 ALA B C 1
ATOM 3059 O O . ALA B 1 67 ? 46.100 48.885 18.584 1.00 26.44 65 ALA B O 1
ATOM 3061 N N . ALA B 1 68 ? 46.654 47.253 20.083 1.00 30.13 66 ALA B N 1
ATOM 3062 C CA . ALA B 1 68 ? 48.121 47.454 20.031 1.00 32.91 66 ALA B CA 1
ATOM 3063 C C . ALA B 1 68 ? 48.670 47.055 18.659 1.00 34.86 66 ALA B C 1
ATOM 3064 O O . ALA B 1 68 ? 49.645 47.685 18.222 1.00 33.84 66 ALA B O 1
ATOM 3066 N N . ASP B 1 69 ? 48.110 46.024 18.018 1.00 35.25 67 ASP B N 1
ATOM 3067 C CA . ASP B 1 69 ? 48.639 45.503 16.724 1.00 33.10 67 ASP B CA 1
ATOM 3068 C C . ASP B 1 69 ? 47.765 46.039 15.587 1.00 34.58 67 ASP B C 1
ATOM 3069 O O . ASP B 1 69 ? 46.610 45.632 15.447 1.00 35.45 67 ASP B O 1
ATOM 3074 N N . GLU B 1 70 ? 48.348 46.861 14.755 1.00 37.09 68 GLU B N 1
ATOM 3075 C CA . GLU B 1 70 ? 47.719 47.404 13.588 1.00 34.71 68 GLU B CA 1
ATOM 3076 C C . GLU B 1 70 ? 47.227 46.289 12.654 1.00 32.53 68 GLU B C 1
ATOM 3077 O O . GLU B 1 70 ? 46.196 46.408 12.077 1.00 29.84 68 GLU B O 1
ATOM 3083 N N . ASP B 1 71 ? 48.005 45.217 12.547 1.00 31.10 69 ASP B N 1
ATOM 3084 C CA . ASP B 1 71 ? 47.638 44.089 11.701 1.00 33.30 69 ASP B CA 1
ATOM 3085 C C . ASP B 1 71 ? 46.335 43.468 12.190 1.00 32.15 69 ASP B C 1
ATOM 3086 O O . ASP B 1 71 ? 45.487 43.070 11.392 1.00 34.00 69 ASP B O 1
ATOM 3091 N N . ARG B 1 72 ? 46.184 43.390 13.508 1.00 29.26 70 ARG B N 1
ATOM 3092 C CA . ARG B 1 72 ? 44.982 42.823 14.107 1.00 26.94 70 ARG B CA 1
ATOM 3093 C C . ARG B 1 72 ? 43.760 43.655 13.736 1.00 25.23 70 ARG B C 1
ATOM 3094 O O . ARG B 1 72 ? 42.717 43.114 13.368 1.00 27.22 70 ARG B O 1
ATOM 3102 N N . LEU B 1 73 ? 43.897 44.973 13.834 1.00 25.55 71 LEU B N 1
ATOM 3103 C CA . LEU B 1 73 ? 42.807 45.882 13.502 1.00 24.11 71 LEU B CA 1
ATOM 3104 C C . LEU B 1 73 ? 42.454 45.766 12.024 1.00 22.29 71 LEU B C 1
ATOM 3105 O O . LEU B 1 73 ? 41.280 45.764 11.654 1.00 23.10 71 LEU B O 1
ATOM 3110 N N . LEU B 1 74 ? 43.478 45.670 11.183 1.00 23.77 72 LEU B N 1
ATOM 3111 C CA . LEU B 1 74 ? 43.278 45.547 9.745 1.00 23.99 72 LEU B CA 1
ATOM 3112 C C . LEU B 1 74 ? 42.497 44.277 9.428 1.00 23.86 72 LEU B C 1
ATOM 3113 O O . LEU B 1 74 ? 41.560 44.294 8.630 1.00 25.12 72 LEU B O 1
ATOM 3118 N N . ALA B 1 75 ? 42.915 43.155 9.971 1.00 23.25 73 ALA B N 1
ATOM 3119 C CA . ALA B 1 75 ? 42.254 41.890 9.720 1.00 25.45 73 ALA B CA 1
ATOM 3120 C C . ALA B 1 75 ? 40.796 41.858 10.133 1.00 27.05 73 ALA B C 1
ATOM 3121 O O . ALA B 1 75 ? 39.972 41.367 9.429 1.00 28.64 73 ALA B O 1
ATOM 3123 N N . THR B 1 76 ? 40.524 42.382 11.307 1.00 26.90 74 THR B N 1
ATOM 3124 C CA . THR B 1 76 ? 39.196 42.441 11.782 1.00 25.90 74 THR B CA 1
ATOM 3125 C C . THR B 1 76 ? 38.362 43.389 10.922 1.00 27.13 74 THR B C 1
ATOM 3126 O O . THR B 1 76 ? 37.261 43.104 10.593 1.00 24.03 74 THR B O 1
ATOM 3130 N N . SER B 1 77 ? 38.948 44.501 10.539 1.00 25.13 75 SER B N 1
ATOM 3131 C CA . SER B 1 77 ? 38.299 45.459 9.694 1.00 25.58 75 SER B CA 1
ATOM 3132 C C . SER B 1 77 ? 37.942 44.862 8.347 1.00 24.41 75 SER B C 1
ATOM 3133 O O . SER B 1 77 ? 36.920 45.122 7.840 1.00 27.04 75 SER B O 1
ATOM 3136 N N . LEU B 1 78 ? 38.810 44.048 7.794 1.00 26.11 76 LEU B N 1
ATOM 3137 C CA . LEU B 1 78 ? 38.586 43.424 6.466 1.00 24.20 76 LEU B CA 1
ATOM 3138 C C . LEU B 1 78 ? 37.258 42.669 6.464 1.00 24.89 76 LEU B C 1
ATOM 3139 O O . LEU B 1 78 ? 36.505 42.778 5.485 1.00 22.93 76 LEU B O 1
ATOM 3144 N N . PHE B 1 79 ? 36.940 41.984 7.563 1.00 24.35 77 PHE B N 1
ATOM 3145 C CA . PHE B 1 79 ? 35.732 41.149 7.648 1.00 22.70 77 PHE B CA 1
ATOM 3146 C C . PHE B 1 79 ? 34.484 42.025 7.650 1.00 23.49 77 PHE B C 1
ATOM 3147 O O . PHE B 1 79 ? 33.408 41.518 7.265 1.00 24.83 77 PHE B O 1
ATOM 3155 N N . VAL B 1 80 ? 34.556 43.223 8.235 1.00 24.35 78 VAL B N 1
ATOM 3156 C CA . VAL B 1 80 ? 33.403 44.167 8.218 1.00 24.06 78 VAL B CA 1
ATOM 3157 C C . VAL B 1 80 ? 33.194 44.593 6.762 1.00 23.69 78 VAL B C 1
ATOM 3158 O O . VAL B 1 80 ? 32.068 44.583 6.326 1.00 26.61 78 VAL B O 1
ATOM 3162 N N . TYR B 1 81 ? 34.240 44.888 6.001 1.00 26.98 79 TYR B N 1
ATOM 3163 C CA . TYR B 1 81 ? 34.099 45.163 4.539 1.00 28.12 79 TYR B CA 1
ATOM 3164 C C . TYR B 1 81 ? 33.475 43.930 3.860 1.00 27.98 79 TYR B C 1
ATOM 3165 O O . TYR B 1 81 ? 32.546 44.082 3.056 1.00 27.87 79 TYR B O 1
ATOM 3174 N N . TRP B 1 82 ? 33.976 42.734 4.169 1.00 28.34 80 TRP B N 1
ATOM 3175 C CA . TRP B 1 82 ? 33.489 41.458 3.577 1.00 29.56 80 TRP B CA 1
ATOM 3176 C C . TRP B 1 82 ? 32.006 41.283 3.850 1.00 30.00 80 TRP B C 1
ATOM 3177 O O . TRP B 1 82 ? 31.308 40.906 2.929 1.00 32.22 80 TRP B O 1
ATOM 3188 N N . LEU B 1 83 ? 31.567 41.519 5.085 1.00 33.97 81 LEU B N 1
ATOM 3189 C CA . LEU B 1 83 ? 30.167 41.288 5.504 1.00 34.99 81 LEU B CA 1
ATOM 3190 C C . LEU B 1 83 ? 29.235 42.236 4.733 1.00 38.25 81 LEU B C 1
ATOM 3191 O O . LEU B 1 83 ? 28.181 41.768 4.234 1.00 38.24 81 LEU B O 1
ATOM 3196 N N . PHE B 1 84 ? 29.581 43.511 4.595 1.00 38.95 82 PHE B N 1
ATOM 3197 C CA . PHE B 1 84 ? 28.739 44.470 3.824 1.00 46.37 82 PHE B CA 1
ATOM 3198 C C . PHE B 1 84 ? 28.726 44.067 2.343 1.00 41.30 82 PHE B C 1
ATOM 3199 O O . PHE B 1 84 ? 27.673 44.211 1.716 1.00 39.54 82 PHE B O 1
ATOM 3207 N N . ALA B 1 85 ? 29.835 43.545 1.808 1.00 37.62 83 ALA B N 1
ATOM 3208 C CA . ALA B 1 85 ? 29.924 43.094 0.400 1.00 38.42 83 ALA B CA 1
ATOM 3209 C C . ALA B 1 85 ? 29.111 41.801 0.229 1.00 39.94 83 ALA B C 1
ATOM 3210 O O . ALA B 1 85 ? 28.507 41.619 -0.845 1.00 35.93 83 ALA B O 1
ATOM 3212 N N . PHE B 1 86 ? 29.086 40.925 1.241 1.00 40.45 84 PHE B N 1
ATOM 3213 C CA . PHE B 1 86 ? 28.375 39.621 1.168 1.00 38.43 84 PHE B CA 1
ATOM 3214 C C . PHE B 1 86 ? 26.880 39.869 1.152 1.00 40.65 84 PHE B C 1
ATOM 3215 O O . PHE B 1 86 ? 26.207 39.215 0.337 1.00 42.69 84 PHE B O 1
ATOM 3223 N N . ASP B 1 87 ? 26.408 40.724 2.064 1.00 48.09 85 ASP B N 1
ATOM 3224 C CA . ASP B 1 87 ? 24.988 41.129 2.217 1.00 55.63 85 ASP B CA 1
ATOM 3225 C C . ASP B 1 87 ? 24.457 41.691 0.886 1.00 63.18 85 ASP B C 1
ATOM 3226 O O . ASP B 1 87 ? 23.360 41.277 0.486 1.00 62.36 85 ASP B O 1
ATOM 3231 N N . ASP B 1 88 ? 25.210 42.580 0.225 1.00 65.51 86 ASP B N 1
ATOM 3232 C CA . ASP B 1 88 ? 24.780 43.326 -0.992 1.00 69.57 86 ASP B CA 1
ATOM 3233 C C . ASP B 1 88 ? 24.603 42.376 -2.193 1.00 67.47 86 ASP B C 1
ATOM 3234 O O . ASP B 1 88 ? 25.555 41.604 -2.482 1.00 62.63 86 ASP B O 1
ATOM 3239 N N . THR B 1 98 ? 19.096 36.159 -3.575 1.00 43.43 96 THR B N 1
ATOM 3240 C CA . THR B 1 98 ? 19.256 34.676 -3.534 1.00 50.53 96 THR B CA 1
ATOM 3241 C C . THR B 1 98 ? 18.011 34.016 -2.908 1.00 44.37 96 THR B C 1
ATOM 3242 O O . THR B 1 98 ? 17.569 34.483 -1.863 1.00 46.53 96 THR B O 1
ATOM 3246 N N . ARG B 1 99 ? 17.471 32.973 -3.552 1.00 40.50 97 ARG B N 1
ATOM 3247 C CA . ARG B 1 99 ? 16.376 32.118 -3.023 1.00 40.25 97 ARG B CA 1
ATOM 3248 C C . ARG B 1 99 ? 16.843 31.394 -1.757 1.00 35.25 97 ARG B C 1
ATOM 3249 O O . ARG B 1 99 ? 17.988 30.962 -1.665 1.00 30.16 97 ARG B O 1
ATOM 3257 N N . PRO B 1 100 ? 15.942 31.183 -0.776 1.00 31.16 98 PRO B N 1
ATOM 3258 C CA . PRO B 1 100 ? 16.234 30.377 0.407 1.00 29.81 98 PRO B CA 1
ATOM 3259 C C . PRO B 1 100 ? 16.958 29.053 0.147 1.00 29.61 98 PRO B C 1
ATOM 3260 O O . PRO B 1 100 ? 17.933 28.741 0.858 1.00 31.24 98 PRO B O 1
ATOM 3264 N N . ALA B 1 101 ? 16.480 28.292 -0.830 1.00 29.23 99 ALA B N 1
ATOM 3265 C CA . ALA B 1 101 ? 17.060 26.971 -1.168 1.00 29.16 99 ALA B CA 1
ATOM 3266 C C . ALA B 1 101 ? 18.529 27.132 -1.537 1.00 26.60 99 ALA B C 1
ATOM 3267 O O . ALA B 1 101 ? 19.344 26.369 -1.011 1.00 30.59 99 ALA B O 1
ATOM 3269 N N . GLN B 1 102 ? 18.875 28.070 -2.417 1.00 28.69 100 GLN B N 1
ATOM 3270 C CA . GLN B 1 102 ? 20.289 28.282 -2.833 1.00 28.36 100 GLN B CA 1
ATOM 3271 C C . GLN B 1 102 ? 21.057 28.908 -1.662 1.00 24.83 100 GLN B C 1
ATOM 3272 O O . GLN B 1 102 ? 22.226 28.560 -1.454 1.00 24.53 100 GLN B O 1
ATOM 3278 N N . PHE B 1 103 ? 20.439 29.827 -0.923 1.00 24.84 101 PHE B N 1
ATOM 3279 C CA . PHE B 1 103 ? 21.151 30.561 0.147 1.00 24.98 101 PHE B CA 1
ATOM 3280 C C . PHE B 1 103 ? 21.592 29.559 1.208 1.00 22.11 101 PHE B C 1
ATOM 3281 O O . PHE B 1 103 ? 22.707 29.679 1.677 1.00 22.52 101 PHE B O 1
ATOM 3289 N N . ASN B 1 104 ? 20.768 28.560 1.495 1.00 24.90 102 ASN B N 1
ATOM 3290 C CA . ASN B 1 104 ? 21.048 27.567 2.575 1.00 26.38 102 ASN B CA 1
ATOM 3291 C C . ASN B 1 104 ? 22.305 26.784 2.190 1.00 27.21 102 ASN B C 1
ATOM 3292 O O . ASN B 1 104 ? 23.110 26.528 3.045 1.00 27.16 102 ASN B O 1
ATOM 3297 N N . ALA B 1 105 ? 22.468 26.471 0.908 1.00 26.56 103 ALA B N 1
ATOM 3298 C CA . ALA B 1 105 ? 23.660 25.795 0.355 1.00 29.72 103 ALA B CA 1
ATOM 3299 C C . ALA B 1 105 ? 24.847 26.777 0.416 1.00 28.98 103 ALA B C 1
ATOM 3300 O O . ALA B 1 105 ? 25.947 26.362 0.893 1.00 29.74 103 ALA B O 1
ATOM 3302 N N . LEU B 1 106 ? 24.659 28.010 -0.051 1.00 24.92 104 LEU B N 1
ATOM 3303 C CA . LEU B 1 106 ? 25.746 29.024 -0.023 1.00 27.13 104 LEU B CA 1
ATOM 3304 C C . LEU B 1 106 ? 26.201 29.294 1.434 1.00 28.33 104 LEU B C 1
ATOM 3305 O O . LEU B 1 106 ? 27.402 29.363 1.677 1.00 27.24 104 LEU B O 1
ATOM 3310 N N . ALA B 1 107 ? 25.284 29.446 2.386 1.00 24.44 105 ALA B N 1
ATOM 3311 C CA . ALA B 1 107 ? 25.646 29.636 3.809 1.00 25.54 105 ALA B CA 1
ATOM 3312 C C . ALA B 1 107 ? 26.528 28.477 4.265 1.00 24.81 105 ALA B C 1
ATOM 3313 O O . ALA B 1 107 ? 27.572 28.735 4.868 1.00 25.95 105 ALA B O 1
ATOM 3315 N N . GLY B 1 108 ? 26.137 27.249 3.932 1.00 24.90 106 GLY B N 1
ATOM 3316 C CA . GLY B 1 108 ? 26.893 26.021 4.259 1.00 25.38 106 GLY B CA 1
ATOM 3317 C C . GLY B 1 108 ? 28.291 26.034 3.661 1.00 24.40 106 GLY B C 1
ATOM 3318 O O . GLY B 1 108 ? 29.228 25.807 4.394 1.00 24.91 106 GLY B O 1
ATOM 3319 N N . ARG B 1 109 ? 28.446 26.387 2.389 1.00 26.16 107 ARG B N 1
ATOM 3320 C CA . ARG B 1 109 ? 29.770 26.380 1.722 1.00 28.02 107 ARG B CA 1
ATOM 3321 C C . ARG B 1 109 ? 30.639 27.484 2.326 1.00 27.30 107 ARG B C 1
ATOM 3322 O O . ARG B 1 109 ? 31.819 27.261 2.616 1.00 24.81 107 ARG B O 1
ATOM 3330 N N . VAL B 1 110 ? 30.087 28.667 2.508 1.00 25.56 108 VAL B N 1
ATOM 3331 C CA . VAL B 1 110 ? 30.920 29.785 3.012 1.00 24.91 108 VAL B CA 1
ATOM 3332 C C . VAL B 1 110 ? 31.389 29.472 4.451 1.00 23.41 108 VAL B C 1
ATOM 3333 O O . VAL B 1 110 ? 32.606 29.660 4.749 1.00 23.18 108 VAL B O 1
ATOM 3337 N N . GLN B 1 111 ? 30.509 28.943 5.281 1.00 20.91 109 GLN B N 1
ATOM 3338 C CA . GLN B 1 111 ? 30.828 28.557 6.639 1.00 23.94 109 GLN B CA 1
ATOM 3339 C C . GLN B 1 111 ? 31.887 27.455 6.658 1.00 21.65 109 GLN B C 1
ATOM 3340 O O . GLN B 1 111 ? 32.761 27.474 7.461 1.00 19.57 109 GLN B O 1
ATOM 3346 N N . ARG B 1 112 ? 31.792 26.515 5.742 1.00 20.64 110 ARG B N 1
ATOM 3347 C CA . ARG B 1 112 ? 32.774 25.465 5.668 1.00 21.94 110 ARG B CA 1
ATOM 3348 C C . ARG B 1 112 ? 34.148 25.992 5.307 1.00 19.49 110 ARG B C 1
ATOM 3349 O O . ARG B 1 112 ? 35.093 25.553 5.832 1.00 19.32 110 ARG B O 1
ATOM 3357 N N . ALA B 1 113 ? 34.203 26.949 4.406 1.00 19.00 111 ALA B N 1
ATOM 3358 C CA . ALA B 1 113 ? 35.440 27.546 4.011 1.00 20.48 111 ALA B CA 1
ATOM 3359 C C . ALA B 1 113 ? 36.111 28.292 5.159 1.00 21.25 111 ALA B C 1
ATOM 3360 O O . ALA B 1 113 ? 37.282 28.297 5.244 1.00 22.66 111 ALA B O 1
ATOM 3362 N N . LEU B 1 114 ? 35.324 28.902 6.029 1.00 24.09 112 LEU B N 1
ATOM 3363 C CA . LEU B 1 114 ? 35.838 29.615 7.225 1.00 23.90 112 LEU B CA 1
ATOM 3364 C C . LEU B 1 114 ? 36.490 28.594 8.164 1.00 23.96 112 LEU B C 1
ATOM 3365 O O . LEU B 1 114 ? 37.489 28.932 8.784 1.00 24.88 112 LEU B O 1
ATOM 3370 N N . GLU B 1 115 ? 35.961 27.380 8.238 1.00 26.60 113 GLU B N 1
ATOM 3371 C CA . GLU B 1 115 ? 36.355 26.365 9.254 1.00 29.07 113 GLU B CA 1
ATOM 3372 C C . GLU B 1 115 ? 37.412 25.401 8.685 1.00 29.07 113 GLU B C 1
ATOM 3373 O O . GLU B 1 115 ? 38.064 24.693 9.490 1.00 27.91 113 GLU B O 1
ATOM 3379 N N . ALA B 1 116 ? 37.529 25.314 7.362 1.00 26.31 114 ALA B N 1
ATOM 3380 C CA . ALA B 1 116 ? 38.445 24.387 6.657 1.00 25.80 114 ALA B CA 1
ATOM 3381 C C . ALA B 1 116 ? 39.269 25.139 5.607 1.00 25.68 114 ALA B C 1
ATOM 3382 O O . ALA B 1 116 ? 38.763 25.436 4.526 1.00 23.98 114 ALA B O 1
ATOM 3384 N N . PRO B 1 117 ? 40.571 25.411 5.873 1.00 27.19 115 PRO B N 1
ATOM 3385 C CA . PRO B 1 117 ? 41.443 26.106 4.934 1.00 23.74 115 PRO B CA 1
ATOM 3386 C C . PRO B 1 117 ? 41.685 25.361 3.629 1.00 25.37 115 PRO B C 1
ATOM 3387 O O . PRO B 1 117 ? 42.092 26.031 2.641 1.00 23.46 115 PRO B O 1
ATOM 3391 N N . SER B 1 118 ? 41.455 24.044 3.642 1.00 23.63 116 SER B N 1
ATOM 3392 C CA . SER B 1 118 ? 41.641 23.183 2.445 1.00 23.27 116 SER B CA 1
ATOM 3393 C C . SER B 1 118 ? 40.419 23.264 1.520 1.00 22.57 116 SER B C 1
ATOM 3394 O O . SER B 1 118 ? 40.506 22.788 0.391 1.00 23.84 116 SER B O 1
ATOM 3397 N N . ALA B 1 119 ? 39.332 23.902 1.936 1.00 24.78 117 ALA B N 1
ATOM 3398 C CA . ALA B 1 119 ? 38.143 24.110 1.072 1.00 26.49 117 ALA B CA 1
ATOM 3399 C C . ALA B 1 119 ? 38.603 24.908 -0.148 1.00 25.87 117 ALA B C 1
ATOM 3400 O O . ALA B 1 119 ? 39.410 25.790 0.081 1.00 28.44 117 ALA B O 1
ATOM 3402 N N . GLU B 1 120 ? 38.063 24.642 -1.341 1.00 28.21 118 GLU B N 1
ATOM 3403 C CA . GLU B 1 120 ? 38.408 25.351 -2.607 1.00 32.44 118 GLU B CA 1
ATOM 3404 C C . GLU B 1 120 ? 37.220 26.243 -3.034 1.00 32.53 118 GLU B C 1
ATOM 3405 O O . GLU B 1 120 ? 36.084 25.897 -2.741 1.00 30.23 118 GLU B O 1
ATOM 3411 N N . ASP B 1 121 ? 37.507 27.383 -3.671 1.00 38.26 119 ASP B N 1
ATOM 3412 C CA . ASP B 1 121 ? 36.557 28.496 -3.967 1.00 42.40 119 ASP B CA 1
ATOM 3413 C C . ASP B 1 121 ? 35.489 28.062 -4.980 1.00 46.19 119 ASP B C 1
ATOM 3414 O O . ASP B 1 121 ? 34.302 28.408 -4.774 1.00 53.60 119 ASP B O 1
ATOM 3419 N N . ASN B 1 122 ? 35.874 27.335 -6.031 1.00 47.05 120 ASN B N 1
ATOM 3420 C CA . ASN B 1 122 ? 34.934 26.874 -7.092 1.00 54.22 120 ASN B CA 1
ATOM 3421 C C . ASN B 1 122 ? 34.297 28.096 -7.772 1.00 54.91 120 ASN B C 1
ATOM 3422 O O . ASN B 1 122 ? 33.077 28.063 -8.041 1.00 51.87 120 ASN B O 1
ATOM 3427 N N . GLY B 1 123 ? 35.099 29.142 -8.013 1.00 50.63 121 GLY B N 1
ATOM 3428 C CA . GLY B 1 123 ? 34.685 30.396 -8.672 1.00 50.52 121 GLY B CA 1
ATOM 3429 C C . GLY B 1 123 ? 33.796 31.308 -7.826 1.00 49.83 121 GLY B C 1
ATOM 3430 O O . GLY B 1 123 ? 33.450 32.379 -8.340 1.00 48.44 121 GLY B O 1
ATOM 3431 N N . ASP B 1 124 ? 33.418 30.946 -6.594 1.00 48.12 122 ASP B N 1
ATOM 3432 C CA . ASP B 1 124 ? 32.649 31.858 -5.696 1.00 48.85 122 ASP B CA 1
ATOM 3433 C C . ASP B 1 124 ? 33.593 32.989 -5.242 1.00 46.87 122 ASP B C 1
ATOM 3434 O O . ASP B 1 124 ? 34.667 32.709 -4.680 1.00 49.83 122 ASP B O 1
ATOM 3439 N N . ARG B 1 125 ? 33.202 34.237 -5.471 1.00 46.53 123 ARG B N 1
ATOM 3440 C CA . ARG B 1 125 ? 34.095 35.413 -5.310 1.00 51.90 123 ARG B CA 1
ATOM 3441 C C . ARG B 1 125 ? 34.289 35.724 -3.809 1.00 45.00 123 ARG B C 1
ATOM 3442 O O . ARG B 1 125 ? 35.310 36.339 -3.465 1.00 45.90 123 ARG B O 1
ATOM 3450 N N . PHE B 1 126 ? 33.384 35.288 -2.927 1.00 36.67 124 PHE B N 1
ATOM 3451 C CA . PHE B 1 126 ? 33.455 35.577 -1.465 1.00 35.08 124 PHE B CA 1
ATOM 3452 C C . PHE B 1 126 ? 34.411 34.630 -0.741 1.00 31.12 124 PHE B C 1
ATOM 3453 O O . PHE B 1 126 ? 34.987 35.071 0.228 1.00 32.44 124 PHE B O 1
ATOM 3461 N N . VAL B 1 127 ? 34.622 33.404 -1.216 1.00 30.06 125 VAL B N 1
ATOM 3462 C CA . VAL B 1 127 ? 35.286 32.339 -0.411 1.00 28.15 125 VAL B CA 1
ATOM 3463 C C . VAL B 1 127 ? 36.781 32.623 -0.236 1.00 29.83 125 VAL B C 1
ATOM 3464 O O . VAL B 1 127 ? 37.251 32.594 0.905 1.00 26.80 125 VAL B O 1
ATOM 3468 N N . PRO B 1 128 ? 37.579 32.886 -1.310 1.00 29.29 126 PRO B N 1
ATOM 3469 C CA . PRO B 1 128 ? 39.001 33.201 -1.153 1.00 27.33 126 PRO B CA 1
ATOM 3470 C C . PRO B 1 128 ? 39.237 34.379 -0.193 1.00 28.01 126 PRO B C 1
ATOM 3471 O O . PRO B 1 128 ? 40.089 34.297 0.666 1.00 29.42 126 PRO B O 1
ATOM 3475 N N . ALA B 1 129 ? 38.441 35.434 -0.325 1.00 25.92 127 ALA B N 1
ATOM 3476 C CA . ALA B 1 129 ? 38.524 36.631 0.535 1.00 27.78 127 ALA B CA 1
ATOM 3477 C C . ALA B 1 129 ? 38.284 36.267 2.023 1.00 25.93 127 ALA B C 1
ATOM 3478 O O . ALA B 1 129 ? 39.076 36.717 2.852 1.00 25.21 127 ALA B O 1
ATOM 3480 N N . LEU B 1 130 ? 37.248 35.493 2.361 1.00 24.39 128 LEU B N 1
ATOM 3481 C CA . LEU B 1 130 ? 36.965 35.065 3.762 1.00 25.22 128 LEU B CA 1
ATOM 3482 C C . LEU B 1 130 ? 38.079 34.138 4.254 1.00 26.86 128 LEU B C 1
ATOM 3483 O O . LEU B 1 130 ? 38.518 34.298 5.421 1.00 30.26 128 LEU B O 1
ATOM 3488 N N . GLN B 1 131 ? 38.591 33.266 3.386 1.00 26.59 129 GLN B N 1
ATOM 3489 C CA . GLN B 1 131 ? 39.685 32.327 3.765 1.00 28.01 129 GLN B CA 1
ATOM 3490 C C . GLN B 1 131 ? 40.980 33.109 4.030 1.00 26.74 129 GLN B C 1
ATOM 3491 O O . GLN B 1 131 ? 41.742 32.675 4.925 1.00 22.79 129 GLN B O 1
ATOM 3497 N N . ASP B 1 132 ? 41.221 34.214 3.304 1.00 27.16 130 ASP B N 1
ATOM 3498 C CA . ASP B 1 132 ? 42.340 35.157 3.601 1.00 26.98 130 ASP B CA 1
ATOM 3499 C C . ASP B 1 132 ? 42.103 35.799 4.976 1.00 26.07 130 ASP B C 1
ATOM 3500 O O . ASP B 1 132 ? 43.010 35.774 5.797 1.00 26.52 130 ASP B O 1
ATOM 3505 N N . ILE B 1 133 ? 40.908 36.299 5.259 1.00 25.82 131 ILE B N 1
ATOM 3506 C CA . ILE B 1 133 ? 40.608 36.861 6.616 1.00 27.64 131 ILE B CA 1
ATOM 3507 C C . ILE B 1 133 ? 40.851 35.782 7.680 1.00 27.16 131 ILE B C 1
ATOM 3508 O O . ILE B 1 133 ? 41.456 36.098 8.724 1.00 26.80 131 ILE B O 1
ATOM 3513 N N . ALA B 1 134 ? 40.430 34.548 7.421 1.00 27.05 132 ALA B N 1
ATOM 3514 C CA . ALA B 1 134 ? 40.519 33.426 8.388 1.00 26.98 132 ALA B CA 1
ATOM 3515 C C . ALA B 1 134 ? 41.988 33.077 8.658 1.00 28.99 132 ALA B C 1
ATOM 3516 O O . ALA B 1 134 ? 42.364 32.821 9.842 1.00 28.01 132 ALA B O 1
ATOM 3518 N N . ARG B 1 135 ? 42.810 33.084 7.602 1.00 29.73 133 ARG B N 1
ATOM 3519 C CA . ARG B 1 135 ? 44.269 32.802 7.681 1.00 28.57 133 ARG B CA 1
ATOM 3520 C C . ARG B 1 135 ? 44.938 33.840 8.598 1.00 25.39 133 ARG B C 1
ATOM 3521 O O . ARG B 1 135 ? 45.821 33.464 9.417 1.00 23.92 133 ARG B O 1
ATOM 3529 N N . ARG B 1 136 ? 44.532 35.090 8.465 1.00 24.36 134 ARG B N 1
ATOM 3530 C CA . ARG B 1 136 ? 45.027 36.173 9.277 1.00 25.69 134 ARG B CA 1
ATOM 3531 C C . ARG B 1 136 ? 44.604 35.986 10.717 1.00 23.83 134 ARG B C 1
ATOM 3532 O O . ARG B 1 136 ? 45.391 36.139 11.565 1.00 24.88 134 ARG B O 1
ATOM 3540 N N . PHE B 1 137 ? 43.355 35.610 10.946 1.00 22.71 135 PHE B N 1
ATOM 3541 C CA . PHE B 1 137 ? 42.832 35.334 12.271 1.00 23.81 135 PHE B CA 1
ATOM 3542 C C . PHE B 1 137 ? 43.562 34.141 12.895 1.00 26.49 135 PHE B C 1
ATOM 3543 O O . PHE B 1 137 ? 43.813 34.140 14.048 1.00 26.39 135 PHE B O 1
ATOM 3551 N N . ARG B 1 138 ? 43.916 33.141 12.105 1.00 26.60 136 ARG B N 1
ATOM 3552 C CA . ARG B 1 138 ? 44.604 31.986 12.629 1.00 28.82 136 ARG B CA 1
ATOM 3553 C C . ARG B 1 138 ? 46.074 32.250 13.009 1.00 27.89 136 ARG B C 1
ATOM 3554 O O . ARG B 1 138 ? 46.594 31.613 13.857 1.00 24.93 136 ARG B O 1
ATOM 3562 N N . SER B 1 139 ? 46.686 33.239 12.379 1.00 30.13 137 SER B N 1
ATOM 3563 C CA . SER B 1 139 ? 48.086 33.672 12.637 1.00 33.52 137 SER B CA 1
ATOM 3564 C C . SER B 1 139 ? 48.185 34.518 13.919 1.00 35.89 137 SER B C 1
ATOM 3565 O O . SER B 1 139 ? 49.278 34.564 14.468 1.00 37.39 137 SER B O 1
ATOM 3568 N N . PHE B 1 140 ? 47.102 35.148 14.385 1.00 36.80 138 PHE B N 1
ATOM 3569 C CA . PHE B 1 140 ? 47.089 36.058 15.569 1.00 36.72 138 PHE B CA 1
ATOM 3570 C C . PHE B 1 140 ? 46.341 35.472 16.765 1.00 31.70 138 PHE B C 1
ATOM 3571 O O . PHE B 1 140 ? 46.782 35.671 17.848 1.00 33.79 138 PHE B O 1
ATOM 3579 N N . GLY B 1 141 ? 45.142 34.946 16.553 1.00 30.87 139 GLY B N 1
ATOM 3580 C CA . GLY B 1 141 ? 44.217 34.540 17.617 1.00 29.54 139 GLY B CA 1
ATOM 3581 C C . GLY B 1 141 ? 44.510 33.137 18.065 1.00 27.98 139 GLY B C 1
ATOM 3582 O O . GLY B 1 141 ? 45.171 32.380 17.302 1.00 30.94 139 GLY B O 1
ATOM 3583 N N . THR B 1 142 ? 44.055 32.792 19.260 1.00 28.12 140 THR B N 1
ATOM 3584 C CA . THR B 1 142 ? 44.139 31.404 19.756 1.00 29.25 140 THR B CA 1
ATOM 3585 C C . THR B 1 142 ? 43.083 30.628 18.991 1.00 27.92 140 THR B C 1
ATOM 3586 O O . THR B 1 142 ? 42.121 31.225 18.496 1.00 24.19 140 THR B O 1
ATOM 3590 N N . PRO B 1 143 ? 43.245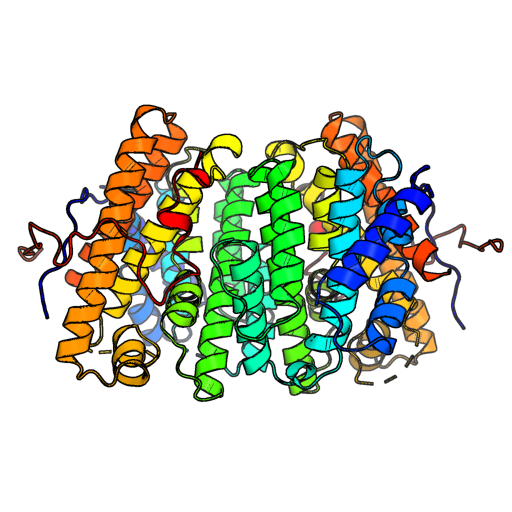 29.290 18.875 1.00 29.26 141 PRO B N 1
ATOM 3591 C CA . PRO B 1 143 ? 42.192 28.457 18.285 1.00 29.58 141 PRO B CA 1
ATOM 3592 C C . PRO B 1 143 ? 40.843 28.725 18.982 1.00 29.63 141 PRO B C 1
ATOM 3593 O O . PRO B 1 143 ? 39.847 28.750 18.300 1.00 28.29 141 PRO B O 1
ATOM 3597 N N . THR B 1 144 ? 40.862 28.972 20.296 1.00 26.79 142 THR B N 1
ATOM 3598 C CA . THR B 1 144 ? 39.668 29.313 21.094 1.00 27.41 142 THR B CA 1
ATOM 3599 C C . THR B 1 144 ? 38.978 30.552 20.511 1.00 26.44 142 THR B C 1
ATOM 3600 O O . THR B 1 144 ? 37.771 30.474 20.290 1.00 25.67 142 THR B O 1
ATOM 3604 N N . GLN B 1 145 ? 39.689 31.662 20.336 1.00 26.02 143 GLN B N 1
ATOM 3605 C CA . GLN B 1 145 ? 39.107 32.923 19.809 1.00 24.67 143 GLN B CA 1
ATOM 3606 C C . GLN B 1 145 ? 38.608 32.664 18.380 1.00 24.89 143 GLN B C 1
ATOM 3607 O O . GLN B 1 145 ? 37.557 33.216 17.985 1.00 20.50 143 GLN B O 1
ATOM 3613 N N . VAL B 1 146 ? 39.329 31.842 17.613 1.00 23.74 144 VAL B N 1
ATOM 3614 C CA . VAL B 1 146 ? 38.886 31.561 16.231 1.00 23.42 144 VAL B CA 1
ATOM 3615 C C . VAL B 1 146 ? 37.565 30.809 16.323 1.00 24.50 144 VAL B C 1
ATOM 3616 O O . VAL B 1 146 ? 36.604 31.191 15.562 1.00 22.65 144 VAL B O 1
ATOM 3620 N N . ARG B 1 147 ? 37.441 29.883 17.277 1.00 23.62 145 ARG B N 1
ATOM 3621 C CA . ARG B 1 147 ? 36.185 29.099 17.372 1.00 25.59 145 ARG B CA 1
ATOM 3622 C C . ARG B 1 147 ? 35.025 30.034 17.719 1.00 21.63 145 ARG B C 1
ATOM 3623 O O . ARG B 1 147 ? 33.976 29.907 17.090 1.00 20.10 145 ARG B O 1
ATOM 3631 N N . ARG B 1 148 ? 35.211 30.943 18.668 1.00 22.54 146 ARG B N 1
ATOM 3632 C CA . ARG B 1 148 ? 34.157 31.922 19.045 1.00 23.60 146 ARG B CA 1
ATOM 3633 C C . ARG B 1 148 ? 33.707 32.678 17.780 1.00 21.77 146 ARG B C 1
ATOM 3634 O O . ARG B 1 148 ? 32.532 32.782 17.567 1.00 24.42 146 ARG B O 1
ATOM 3642 N N . PHE B 1 149 ? 34.628 33.154 16.956 1.00 22.02 147 PHE B N 1
ATOM 3643 C CA . PHE B 1 149 ? 34.296 33.895 15.715 1.00 23.22 147 PHE B CA 1
ATOM 3644 C C . PHE B 1 149 ? 33.522 32.962 14.768 1.00 22.71 147 PHE B C 1
ATOM 3645 O O . PHE B 1 149 ? 32.504 33.384 14.291 1.00 23.40 147 PHE B O 1
ATOM 3653 N N . VAL B 1 150 ? 33.965 31.720 14.577 1.00 23.47 148 VAL B N 1
ATOM 3654 C CA . VAL B 1 150 ? 33.353 30.720 13.650 1.00 22.48 148 VAL B CA 1
ATOM 3655 C C . VAL B 1 150 ? 31.888 30.558 14.044 1.00 22.25 148 VAL B C 1
ATOM 3656 O O . VAL B 1 150 ? 31.035 30.611 13.163 1.00 21.75 148 VAL B O 1
ATOM 3660 N N . HIS B 1 151 ? 31.616 30.369 15.335 1.00 22.35 149 HIS B N 1
ATOM 3661 C CA . HIS B 1 151 ? 30.251 30.113 15.870 1.00 21.75 149 HIS B CA 1
ATOM 3662 C C . HIS B 1 151 ? 29.396 31.375 15.714 1.00 21.85 149 HIS B C 1
ATOM 3663 O O . HIS B 1 151 ? 28.243 31.257 15.325 1.00 22.20 149 HIS B O 1
ATOM 3670 N N . ALA B 1 152 ? 29.943 32.539 16.039 1.00 20.11 150 ALA B N 1
ATOM 3671 C CA . ALA B 1 152 ? 29.264 33.828 15.822 1.00 22.69 150 ALA B CA 1
ATOM 3672 C C . ALA B 1 152 ? 28.909 33.992 14.339 1.00 20.39 150 ALA B C 1
ATOM 3673 O O . ALA B 1 152 ? 27.840 34.548 14.067 1.00 19.79 150 ALA B O 1
ATOM 3675 N N . HIS B 1 153 ? 29.806 33.592 13.443 1.00 20.69 151 HIS B N 1
ATOM 3676 C CA . HIS B 1 153 ? 29.645 33.706 11.968 1.00 23.04 151 HIS B CA 1
ATOM 3677 C C . HIS B 1 153 ? 28.458 32.841 11.510 1.00 22.76 151 HIS B C 1
ATOM 3678 O O . HIS B 1 153 ? 27.583 33.349 10.789 1.00 22.12 151 HIS B O 1
ATOM 3685 N N . ARG B 1 154 ? 28.387 31.589 11.968 1.00 24.67 152 ARG B N 1
ATOM 3686 C CA . ARG B 1 154 ? 27.257 30.675 11.652 1.00 24.83 152 ARG B CA 1
ATOM 3687 C C . ARG B 1 154 ? 25.955 31.286 12.182 1.00 25.19 152 ARG B C 1
ATOM 3688 O O . ARG B 1 154 ? 24.931 31.195 11.477 1.00 24.22 152 ARG B O 1
ATOM 3696 N N . ALA B 1 155 ? 25.953 31.859 13.391 1.00 25.98 153 ALA B N 1
ATOM 3697 C CA . ALA B 1 155 ? 24.723 32.421 14.003 1.00 22.87 153 ALA B CA 1
ATOM 3698 C C . ALA B 1 155 ? 24.207 33.561 13.108 1.00 22.76 153 ALA B C 1
ATOM 3699 O O . ALA B 1 155 ? 23.016 33.647 12.869 1.00 24.59 153 ALA B O 1
ATOM 3701 N N . TRP B 1 156 ? 25.090 34.404 12.586 1.00 21.55 154 TRP B N 1
ATOM 3702 C CA . TRP B 1 156 ? 24.699 35.494 11.667 1.00 21.89 154 TRP B CA 1
ATOM 3703 C C . TRP B 1 156 ? 24.113 34.853 10.396 1.00 22.29 154 TRP B C 1
ATOM 3704 O O . TRP B 1 156 ? 23.001 35.226 9.979 1.00 23.51 154 TRP B O 1
ATOM 3715 N N . LEU B 1 157 ? 24.769 33.845 9.844 1.00 23.43 155 LEU B N 1
ATOM 3716 C CA . LEU B 1 157 ? 24.300 33.193 8.599 1.00 21.73 155 LEU B CA 1
ATOM 3717 C C . LEU B 1 157 ? 22.912 32.616 8.841 1.00 22.95 155 LEU B C 1
ATOM 3718 O O . LEU B 1 157 ? 22.069 32.841 7.979 1.00 24.99 155 LEU B O 1
ATOM 3723 N N . SER B 1 158 ? 22.638 31.998 10.002 1.00 25.19 156 SER B N 1
ATOM 3724 C CA . SER B 1 158 ? 21.292 31.481 10.391 1.00 23.63 156 SER B CA 1
ATOM 3725 C C . SER B 1 158 ? 20.242 32.612 10.352 1.00 25.55 156 SER B C 1
ATOM 3726 O O . SER B 1 158 ? 19.031 32.364 10.016 1.00 26.29 156 SER B O 1
ATOM 3729 N N . GLY B 1 159 ? 20.615 33.785 10.825 1.00 23.36 157 GLY B N 1
ATOM 3730 C CA . GLY B 1 159 ? 19.671 34.899 10.935 1.00 24.45 157 GLY B CA 1
ATOM 3731 C C . GLY B 1 159 ? 19.352 35.403 9.544 1.00 24.50 157 GLY B C 1
ATOM 3732 O O . GLY B 1 159 ? 18.192 35.677 9.284 1.00 23.75 157 GLY B O 1
ATOM 3733 N N . VAL B 1 160 ? 20.353 35.441 8.665 1.00 26.08 158 VAL B N 1
ATOM 3734 C CA . VAL B 1 160 ? 20.174 35.897 7.259 1.00 26.99 158 VAL B CA 1
ATOM 3735 C C . VAL B 1 160 ? 19.290 34.871 6.548 1.00 27.53 158 VAL B C 1
ATOM 3736 O O . VAL B 1 160 ? 18.407 35.311 5.800 1.00 27.61 158 VAL B O 1
ATOM 3740 N N . ALA B 1 161 ? 19.450 33.571 6.840 1.00 25.91 159 ALA B N 1
ATOM 3741 C CA . ALA B 1 161 ? 18.669 32.495 6.186 1.00 25.98 159 ALA B CA 1
ATOM 3742 C C . ALA B 1 161 ? 17.210 32.666 6.600 1.00 26.76 159 ALA B C 1
ATOM 3743 O O . ALA B 1 161 ? 16.308 32.515 5.742 1.00 24.81 159 ALA B O 1
ATOM 3745 N N . TRP B 1 162 ? 16.998 32.955 7.884 1.00 24.30 160 TRP B N 1
ATOM 3746 C CA . TRP B 1 162 ? 15.661 33.228 8.452 1.00 25.86 160 TRP B CA 1
ATOM 3747 C C . TRP B 1 162 ? 15.055 34.449 7.747 1.00 26.82 160 TRP B C 1
ATOM 3748 O O . TRP B 1 162 ? 13.916 34.385 7.279 1.00 26.33 160 TRP B O 1
ATOM 3759 N N . GLN B 1 163 ? 15.811 35.522 7.620 1.00 27.31 161 GLN B N 1
ATOM 3760 C CA . GLN B 1 163 ? 15.301 36.780 7.015 1.00 28.51 161 GLN B CA 1
ATOM 3761 C C . GLN B 1 163 ? 14.945 36.539 5.536 1.00 26.79 161 GLN B C 1
ATOM 3762 O O . GLN B 1 163 ? 13.839 36.913 5.136 1.00 26.04 161 GLN B O 1
ATOM 3768 N N . ILE B 1 164 ? 15.820 35.904 4.762 1.00 26.50 162 ILE B N 1
ATOM 3769 C CA . ILE B 1 164 ? 15.564 35.568 3.321 1.00 29.21 162 ILE B CA 1
ATOM 3770 C C . ILE B 1 164 ? 14.333 34.660 3.202 1.00 28.04 162 ILE B C 1
ATOM 3771 O O . ILE B 1 164 ? 13.501 34.894 2.314 1.00 30.67 162 ILE B O 1
ATOM 3776 N N . GLY B 1 165 ? 14.175 33.697 4.106 1.00 30.04 163 GLY B N 1
ATOM 3777 C CA . GLY B 1 165 ? 12.981 32.831 4.170 1.00 26.92 163 GLY B CA 1
ATOM 3778 C C . GLY B 1 165 ? 11.696 33.634 4.345 1.00 29.69 163 GLY B C 1
ATOM 3779 O O . GLY B 1 165 ? 10.740 33.449 3.549 1.00 27.31 163 GLY B O 1
ATOM 3780 N N . ASN B 1 166 ? 11.617 34.466 5.379 1.00 27.57 164 ASN B N 1
ATOM 3781 C CA . ASN B 1 166 ? 10.405 35.284 5.653 1.00 28.46 164 ASN B CA 1
ATOM 3782 C C . ASN B 1 166 ? 10.040 36.112 4.406 1.00 27.49 164 ASN B C 1
ATOM 3783 O O . ASN B 1 166 ? 8.897 36.119 4.024 1.00 30.72 164 ASN B O 1
ATOM 3788 N N . GLN B 1 167 ? 11.005 36.764 3.787 1.00 27.72 165 GLN B N 1
ATOM 3789 C CA . GLN B 1 167 ? 10.800 37.614 2.597 1.00 34.77 165 GLN B CA 1
ATOM 3790 C C . GLN B 1 167 ? 10.235 36.777 1.434 1.00 34.49 165 GLN B C 1
ATOM 3791 O O . GLN B 1 167 ? 9.270 37.243 0.797 1.00 33.11 165 GLN B O 1
ATOM 3797 N N . ALA B 1 168 ? 10.793 35.592 1.156 1.00 30.19 166 ALA B N 1
ATOM 3798 C CA . ALA B 1 168 ? 10.373 34.783 0.000 1.00 30.15 166 ALA B CA 1
ATOM 3799 C C . ALA B 1 168 ? 8.909 34.379 0.177 1.00 28.05 166 ALA B C 1
ATOM 3800 O O . ALA B 1 168 ? 8.246 34.300 -0.826 1.00 31.16 166 ALA B O 1
A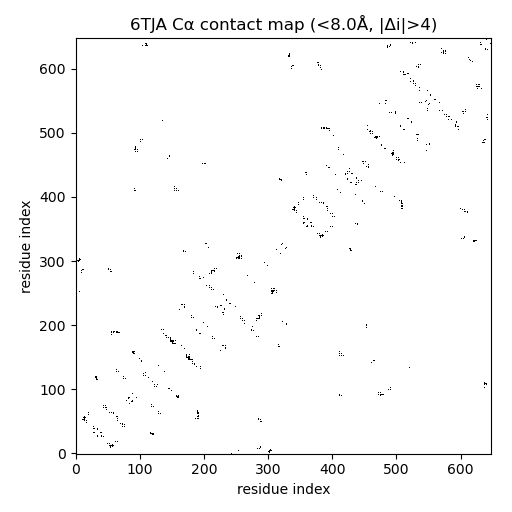TOM 3802 N N . ARG B 1 169 ? 8.445 34.187 1.410 1.00 26.03 167 ARG B N 1
ATOM 3803 C CA . ARG B 1 169 ? 7.101 33.672 1.754 1.00 29.76 167 ARG B CA 1
ATOM 3804 C C . ARG B 1 169 ? 6.097 34.817 1.928 1.00 30.48 167 ARG B C 1
ATOM 3805 O O . ARG B 1 169 ? 4.919 34.524 2.045 1.00 31.29 167 ARG B O 1
ATOM 3813 N N . GLY B 1 170 ? 6.542 36.064 2.029 1.00 32.34 168 GLY B N 1
ATOM 3814 C CA . GLY B 1 170 ? 5.692 37.162 2.533 1.00 36.43 168 GLY B CA 1
ATOM 3815 C C . GLY B 1 170 ? 5.172 36.844 3.926 1.00 40.82 168 GLY B C 1
ATOM 3816 O O . GLY B 1 170 ? 3.934 36.921 4.125 1.00 43.30 168 GLY B O 1
ATOM 3817 N N . HIS B 1 171 ? 6.065 36.431 4.835 1.00 33.47 169 HIS B N 1
ATOM 3818 C CA . HIS B 1 171 ? 5.793 36.365 6.294 1.00 35.36 169 HIS B CA 1
ATOM 3819 C C . HIS B 1 171 ? 6.456 37.581 6.957 1.00 34.00 169 HIS B C 1
ATOM 3820 O O . HIS B 1 171 ? 7.698 37.708 6.896 1.00 32.10 169 HIS B O 1
ATOM 3827 N N . MET B 1 172 ? 5.650 38.491 7.489 1.00 37.35 170 MET B N 1
ATOM 3828 C CA . MET B 1 172 ? 6.099 39.634 8.327 1.00 39.62 170 MET B CA 1
ATOM 3829 C C . MET B 1 172 ? 6.139 39.136 9.766 1.00 35.77 170 MET B C 1
ATOM 3830 O O . MET B 1 172 ? 5.110 38.826 10.345 1.00 33.08 170 MET B O 1
ATOM 3835 N N . PRO B 1 173 ? 7.333 38.960 10.367 1.00 35.83 171 PRO B N 1
ATOM 3836 C CA . PRO B 1 173 ? 7.427 38.355 11.699 1.00 35.48 171 PRO B CA 1
ATOM 3837 C C . PRO B 1 173 ? 6.845 39.306 12.757 1.00 33.09 171 PRO B C 1
ATOM 3838 O O . PRO B 1 173 ? 6.949 40.531 12.589 1.00 34.98 171 PRO B O 1
ATOM 3842 N N . GLY B 1 174 ? 6.261 38.750 13.811 1.00 32.30 172 GLY B N 1
ATOM 3843 C CA . GLY B 1 174 ? 5.878 39.523 15.011 1.00 32.32 172 GLY B CA 1
ATOM 3844 C C . GLY B 1 174 ? 7.121 40.007 15.732 1.00 32.13 172 GLY B C 1
ATOM 3845 O O . GLY B 1 174 ? 8.228 39.612 15.328 1.00 31.83 172 GLY B O 1
ATOM 3846 N N . LEU B 1 175 ? 6.957 40.839 16.758 1.00 33.47 173 LEU B N 1
ATOM 3847 C CA . LEU B 1 175 ? 8.069 41.510 17.482 1.00 31.29 173 LEU B CA 1
ATOM 3848 C C . LEU B 1 175 ? 9.069 40.456 17.968 1.00 27.53 173 LEU B C 1
ATOM 3849 O O . LEU B 1 175 ? 10.273 40.615 17.699 1.00 27.52 173 LEU B O 1
ATOM 3854 N N . ASP B 1 176 ? 8.599 39.409 18.631 1.00 27.83 174 ASP B N 1
ATOM 3855 C CA . ASP B 1 176 ? 9.484 38.406 19.279 1.00 32.15 174 ASP B CA 1
ATOM 3856 C C . ASP B 1 176 ? 10.397 37.768 18.205 1.00 34.82 174 ASP B C 1
ATOM 3857 O O . ASP B 1 176 ? 11.617 37.822 18.352 1.00 34.92 174 ASP B O 1
ATOM 3862 N N . ASP B 1 177 ? 9.817 37.207 17.143 1.00 32.05 175 ASP B N 1
ATOM 3863 C CA . ASP B 1 177 ? 10.558 36.549 16.040 1.00 30.16 175 ASP B CA 1
ATOM 3864 C C . ASP B 1 177 ? 11.493 37.575 15.390 1.00 28.66 175 ASP B C 1
ATOM 3865 O O . ASP B 1 177 ? 12.672 37.239 15.199 1.00 27.33 175 ASP B O 1
ATOM 3870 N N . TYR B 1 178 ? 11.017 38.789 15.100 1.00 28.47 176 TYR B N 1
ATOM 3871 C CA . TYR B 1 178 ? 11.846 39.857 14.485 1.00 27.29 176 TYR B CA 1
ATOM 3872 C C . TYR B 1 178 ? 13.083 40.148 15.347 1.00 26.74 176 TYR B C 1
ATOM 3873 O O . TYR B 1 178 ? 14.189 40.315 14.803 1.00 32.38 176 TYR B O 1
ATOM 3882 N N . LEU B 1 179 ? 12.948 40.246 16.658 1.00 26.78 177 LEU B N 1
ATOM 3883 C CA . LEU B 1 179 ? 14.104 40.640 17.503 1.00 25.67 177 LEU B CA 1
ATOM 3884 C C . LEU B 1 179 ? 15.071 39.462 17.570 1.00 25.75 177 LEU B C 1
ATOM 3885 O O . LEU B 1 179 ? 16.292 39.662 17.470 1.00 26.33 177 LEU B O 1
ATOM 3890 N N . ALA B 1 180 ? 14.547 38.261 17.699 1.00 24.26 178 ALA B N 1
ATOM 3891 C CA . ALA B 1 180 ? 15.371 37.042 17.728 1.00 25.32 178 ALA B CA 1
ATOM 3892 C C . ALA B 1 180 ? 16.173 36.963 16.425 1.00 26.85 178 ALA B C 1
ATOM 3893 O O . ALA B 1 180 ? 17.390 36.679 16.452 1.00 30.67 178 ALA B O 1
ATOM 3895 N N . MET B 1 181 ? 15.521 37.231 15.311 1.00 26.61 179 MET B N 1
ATOM 3896 C CA . MET B 1 181 ? 16.117 37.060 13.968 1.00 27.14 179 MET B CA 1
ATOM 3897 C C . MET B 1 181 ? 17.132 38.178 13.772 1.00 26.63 179 MET B C 1
ATOM 3898 O O . MET B 1 181 ? 18.247 37.918 13.272 1.00 27.82 179 MET B O 1
ATOM 3903 N N . ARG B 1 182 ? 16.772 39.396 14.147 1.00 27.64 180 ARG B N 1
ATOM 3904 C CA . ARG B 1 182 ? 17.621 40.575 13.841 1.00 29.70 180 ARG B CA 1
ATOM 3905 C C . ARG B 1 182 ? 18.866 40.583 14.739 1.00 28.34 180 ARG B C 1
ATOM 3906 O O . ARG B 1 182 ? 19.918 41.088 14.330 1.00 33.15 180 ARG B O 1
ATOM 3914 N N . LEU B 1 183 ? 18.762 40.008 15.914 1.00 29.16 181 LEU B N 1
ATOM 3915 C CA . LEU B 1 183 ? 19.915 39.750 16.803 1.00 31.91 181 LEU B CA 1
ATOM 3916 C C . LEU B 1 183 ? 20.990 39.010 15.998 1.00 29.89 181 LEU B C 1
ATOM 3917 O O . LEU B 1 183 ? 22.176 39.300 16.174 1.00 29.01 181 LEU B O 1
ATOM 3922 N N . LEU B 1 184 ? 20.588 38.078 15.137 1.00 26.85 182 LEU B N 1
ATOM 3923 C CA . LEU B 1 184 ? 21.546 37.295 14.323 1.00 25.63 182 LEU B CA 1
ATOM 3924 C C . LEU B 1 184 ? 21.806 38.016 12.994 1.00 22.71 182 LEU B C 1
ATOM 3925 O O . LEU B 1 184 ? 22.936 38.221 12.687 1.00 22.23 182 LEU B O 1
ATOM 3930 N N . SER B 1 185 ? 20.777 38.418 12.261 1.00 24.80 183 SER B N 1
ATOM 3931 C CA . SER B 1 185 ? 20.874 38.835 10.837 1.00 27.49 183 SER B CA 1
ATOM 3932 C C . SER B 1 185 ? 21.612 40.179 10.662 1.00 27.84 183 SER B C 1
ATOM 3933 O O . SER B 1 185 ? 22.094 40.460 9.534 1.00 27.86 183 SER B O 1
ATOM 3936 N N . ALA B 1 186 ? 21.748 40.995 11.711 1.00 27.66 184 ALA B N 1
ATOM 3937 C CA . ALA B 1 186 ? 22.378 42.327 11.570 1.00 27.45 184 ALA B CA 1
ATOM 3938 C C . ALA B 1 186 ? 23.915 42.227 11.544 1.00 27.32 184 ALA B C 1
ATOM 3939 O O . ALA B 1 186 ? 24.553 43.239 11.289 1.00 29.30 184 ALA B O 1
ATOM 3941 N N . GLY B 1 187 ? 24.494 41.049 11.779 1.00 27.91 185 GLY B N 1
ATOM 3942 C CA . GLY B 1 187 ? 25.953 40.843 11.762 1.00 29.38 185 GLY B CA 1
ATOM 3943 C C . GLY B 1 187 ? 26.693 41.198 13.060 1.00 28.24 185 GLY B C 1
ATOM 3944 O O . GLY B 1 187 ? 27.931 41.193 13.031 1.00 23.49 185 GLY B O 1
ATOM 3945 N N . GLY B 1 188 ? 25.989 41.525 14.139 1.00 27.26 186 GLY B N 1
ATOM 3946 C CA . GLY B 1 188 ? 26.589 41.959 15.410 1.00 27.55 186 GLY B CA 1
ATOM 3947 C C . GLY B 1 188 ? 27.307 40.826 16.116 1.00 27.11 186 GLY B C 1
ATOM 3948 O O . GLY B 1 188 ? 28.314 41.096 16.761 1.00 24.68 186 GLY B O 1
ATOM 3949 N N . GLU B 1 189 ? 26.811 39.592 16.033 1.00 25.55 187 GLU B N 1
ATOM 3950 C CA . GLU B 1 189 ? 27.486 38.446 16.693 1.00 27.07 187 GLU B CA 1
ATOM 3951 C C . GLU B 1 189 ? 28.919 38.344 16.193 1.00 25.74 187 GLU B C 1
ATOM 3952 O O . GLU B 1 189 ? 29.833 38.397 17.001 1.00 23.18 187 GLU B O 1
ATOM 3958 N N . PRO B 1 190 ? 29.183 38.175 14.871 1.00 24.68 188 PRO B N 1
ATOM 3959 C CA . PRO B 1 190 ? 30.558 38.091 14.391 1.00 24.03 188 PRO B CA 1
ATOM 3960 C C . PRO B 1 190 ? 31.359 39.374 14.631 1.00 23.23 188 PRO B C 1
ATOM 3961 O O . PRO B 1 190 ? 32.537 39.279 14.845 1.00 23.24 188 PRO B O 1
ATOM 3965 N N . THR B 1 191 ? 30.735 40.540 14.532 1.00 22.96 189 THR B N 1
ATOM 3966 C CA . THR B 1 191 ? 31.433 41.835 14.719 1.00 24.92 189 THR B CA 1
ATOM 3967 C C . THR B 1 191 ? 31.981 41.905 16.156 1.00 24.13 189 THR B C 1
ATOM 3968 O O . THR B 1 191 ? 33.179 42.120 16.324 1.00 27.98 189 THR B O 1
ATOM 3972 N N . PHE B 1 192 ? 31.149 41.683 17.163 1.00 24.07 190 PHE B N 1
ATOM 3973 C CA . PHE B 1 192 ? 31.554 41.760 18.590 1.00 27.37 190 PHE B CA 1
ATOM 3974 C C . PHE B 1 192 ? 32.542 40.632 18.937 1.00 26.33 190 PHE B C 1
ATOM 3975 O O . PHE B 1 192 ? 33.421 40.833 19.821 1.00 25.47 190 PHE B O 1
ATOM 3983 N N . ALA B 1 193 ? 32.492 39.515 18.222 1.00 24.50 191 ALA B N 1
ATOM 3984 C CA . ALA B 1 193 ? 33.376 38.359 18.506 1.00 26.68 191 ALA B CA 1
ATOM 3985 C C . ALA B 1 193 ? 34.782 38.642 17.973 1.00 28.55 191 ALA B C 1
ATOM 3986 O O . ALA B 1 193 ? 35.694 37.867 18.319 1.00 30.70 191 ALA B O 1
ATOM 3988 N N . MET B 1 194 ? 34.949 39.739 17.267 1.00 27.32 192 MET B N 1
ATOM 3989 C CA . MET B 1 194 ? 36.237 40.175 16.783 1.00 27.54 192 MET B CA 1
ATOM 3990 C C . MET B 1 194 ? 36.967 41.081 17.780 1.00 23.72 192 MET B C 1
ATOM 3991 O O . MET B 1 194 ? 38.113 41.319 17.597 1.00 25.21 192 MET B O 1
ATOM 3996 N N . LEU B 1 195 ? 36.291 41.595 18.785 1.00 20.48 193 LEU B N 1
ATOM 3997 C CA . LEU B 1 195 ? 36.941 42.448 19.770 1.00 26.28 193 LEU B CA 1
ATOM 3998 C C . LEU B 1 195 ? 38.217 41.856 20.371 1.00 23.21 193 LEU B C 1
ATOM 3999 O O . LEU B 1 195 ? 39.219 42.462 20.349 1.00 25.72 193 LEU B O 1
ATOM 4004 N N . GLU B 1 196 ? 38.147 40.633 20.827 1.00 26.11 194 GLU B N 1
ATOM 4005 C CA . GLU B 1 196 ? 39.318 39.922 21.420 1.00 27.23 194 GLU B CA 1
ATOM 4006 C C . GLU B 1 196 ? 40.447 39.722 20.397 1.00 29.13 194 GLU B C 1
ATOM 4007 O O . GLU B 1 196 ? 41.643 39.683 20.799 1.00 26.71 194 GLU B O 1
ATOM 4013 N N . ILE B 1 197 ? 40.073 39.358 19.164 1.00 25.64 195 ILE B N 1
ATOM 4014 C CA . ILE B 1 197 ? 41.047 39.123 18.067 1.00 26.65 195 ILE B CA 1
ATOM 4015 C C . ILE B 1 197 ? 41.770 40.450 17.819 1.00 26.91 195 ILE B C 1
ATOM 4016 O O . ILE B 1 197 ? 42.960 40.425 17.509 1.00 32.71 195 ILE B O 1
ATOM 4021 N N . ALA B 1 198 ? 41.068 41.579 17.895 1.00 26.11 196 ALA B N 1
ATOM 4022 C CA . ALA B 1 198 ? 41.673 42.900 17.595 1.00 26.96 196 ALA B CA 1
ATOM 4023 C C . ALA B 1 198 ? 42.592 43.328 18.748 1.00 26.95 196 ALA B C 1
ATOM 4024 O O . ALA B 1 198 ? 43.704 43.753 18.436 1.00 28.88 196 ALA B O 1
ATOM 4026 N N . THR B 1 199 ? 42.151 43.173 20.008 1.00 27.30 197 THR B N 1
ATOM 4027 C CA . THR B 1 199 ? 42.851 43.635 21.229 1.00 26.93 197 THR B CA 1
ATOM 4028 C C . THR B 1 199 ? 43.946 42.652 21.665 1.00 29.42 197 THR B C 1
ATOM 4029 O O . THR B 1 199 ? 44.929 43.109 22.313 1.00 27.16 197 THR B O 1
ATOM 4033 N N . GLY B 1 200 ? 43.788 41.352 21.387 1.00 31.10 198 GLY B N 1
ATOM 4034 C CA . GLY B 1 200 ? 44.724 40.302 21.851 1.00 32.84 198 GLY B CA 1
ATOM 4035 C C . GLY B 1 200 ? 44.422 39.887 23.283 1.00 37.03 198 GLY B C 1
ATOM 4036 O O . GLY B 1 200 ? 45.087 39.035 23.822 1.00 42.73 198 GLY B O 1
ATOM 4037 N N . ALA B 1 201 ? 43.452 40.517 23.925 1.00 46.56 199 ALA B N 1
ATOM 4038 C CA . ALA B 1 201 ? 43.125 40.240 25.335 1.00 48.77 199 ALA B CA 1
ATOM 4039 C C . ALA B 1 201 ? 42.211 39.007 25.358 1.00 43.55 199 ALA B C 1
ATOM 4040 O O . ALA B 1 201 ? 41.012 39.205 25.160 1.00 49.35 199 ALA B O 1
ATOM 4042 N N . GLU B 1 202 ? 42.761 37.795 25.528 1.00 42.81 200 GLU B N 1
ATOM 4043 C CA . GLU B 1 202 ? 41.985 36.512 25.552 1.00 42.41 200 GLU B CA 1
ATOM 4044 C C . GLU B 1 202 ? 41.050 36.475 26.777 1.00 35.64 200 GLU B C 1
ATOM 4045 O O . GLU B 1 202 ? 41.537 36.561 27.926 1.00 33.56 200 GLU B O 1
ATOM 4051 N N . VAL B 1 203 ? 39.745 36.342 26.564 1.00 29.07 201 VAL B N 1
ATOM 4052 C CA . VAL B 1 203 ? 38.778 36.254 27.695 1.00 29.05 201 VAL B CA 1
ATOM 4053 C C . VAL B 1 203 ? 38.607 34.788 28.054 1.00 30.23 201 VAL B C 1
ATOM 4054 O O . VAL B 1 203 ? 38.182 33.998 27.223 1.00 27.88 201 VAL B O 1
ATOM 4058 N N . PRO B 1 204 ? 38.896 34.384 29.304 1.00 31.99 202 PRO B N 1
ATOM 4059 C CA . PRO B 1 204 ? 38.779 32.982 29.684 1.00 33.74 202 PRO B CA 1
ATOM 4060 C C . PRO B 1 204 ? 37.305 32.564 29.520 1.00 31.70 202 PRO B C 1
ATOM 4061 O O . PRO B 1 204 ? 36.432 33.419 29.776 1.00 34.83 202 PRO B O 1
ATOM 4065 N N . ASP B 1 205 ? 37.065 31.320 29.078 1.00 28.30 203 ASP B N 1
ATOM 4066 C CA . ASP B 1 205 ? 35.733 30.650 28.973 1.00 33.16 203 ASP B CA 1
ATOM 4067 C C . ASP B 1 205 ? 34.828 31.001 30.179 1.00 33.90 203 ASP B C 1
ATOM 4068 O O . ASP B 1 205 ? 33.663 31.419 29.975 1.00 29.86 203 ASP B O 1
ATOM 4073 N N . ARG B 1 206 ? 35.339 30.823 31.395 1.00 31.95 204 ARG B N 1
ATOM 4074 C CA . ARG B 1 206 ? 34.594 30.927 32.668 1.00 40.10 204 ARG B CA 1
ATOM 4075 C C . ARG B 1 206 ? 33.960 32.318 32.742 1.00 33.27 204 ARG B C 1
ATOM 4076 O O . ARG B 1 206 ? 32.838 32.421 33.245 1.00 33.40 204 ARG B O 1
ATOM 4084 N N . GLU B 1 207 ? 34.620 33.336 32.198 1.00 33.66 205 GLU B N 1
ATOM 4085 C CA . GLU B 1 207 ? 34.086 34.718 32.187 1.00 33.64 205 GLU B CA 1
ATOM 4086 C C . GLU B 1 207 ? 33.283 34.955 30.907 1.00 32.15 205 GLU B C 1
ATOM 4087 O O . GLU B 1 207 ? 32.175 35.533 31.003 1.00 32.75 205 GLU B O 1
ATOM 4093 N N . MET B 1 208 ? 33.789 34.540 29.746 1.00 32.38 206 MET B N 1
ATOM 4094 C CA . MET B 1 208 ? 33.091 34.835 28.461 1.00 28.41 206 MET B CA 1
ATOM 4095 C C . MET B 1 208 ? 31.668 34.254 28.466 1.00 25.96 206 MET B C 1
ATOM 4096 O O . MET B 1 208 ? 30.778 34.954 28.091 1.00 27.15 206 MET B O 1
ATOM 4101 N N . HIS B 1 209 ? 31.460 33.025 28.910 1.00 27.50 207 HIS B N 1
ATOM 4102 C CA . HIS B 1 209 ? 30.168 32.305 28.801 1.00 25.95 207 HIS B CA 1
ATOM 4103 C C . HIS B 1 209 ? 29.285 32.467 30.048 1.00 27.34 207 HIS B C 1
ATOM 4104 O O . HIS B 1 209 ? 28.188 31.882 30.058 1.00 26.66 207 HIS B O 1
ATOM 4111 N N . ARG B 1 210 ? 29.679 33.291 31.021 1.00 26.84 208 ARG B N 1
ATOM 4112 C CA . ARG B 1 210 ? 28.761 33.734 32.097 1.00 30.28 208 ARG B CA 1
ATOM 4113 C C . ARG B 1 210 ? 27.504 34.280 31.434 1.00 30.13 208 ARG B C 1
ATOM 4114 O O . ARG B 1 210 ? 27.612 35.179 30.600 1.00 25.69 208 ARG B O 1
ATOM 4122 N N . PRO B 1 211 ? 26.289 33.787 31.793 1.00 29.90 209 PRO B N 1
ATOM 4123 C CA . PRO B 1 211 ? 25.056 34.295 31.198 1.00 30.49 209 PRO B CA 1
ATOM 4124 C C . PRO B 1 211 ? 24.948 35.832 31.209 1.00 31.47 209 PRO B C 1
ATOM 4125 O O . PRO B 1 211 ? 24.499 36.393 30.213 1.00 32.18 209 PRO B O 1
ATOM 4129 N N . ALA B 1 212 ? 25.352 36.461 32.314 1.00 27.72 210 ALA B N 1
ATOM 4130 C CA . ALA B 1 212 ? 25.425 37.929 32.480 1.00 30.20 210 ALA B CA 1
ATOM 4131 C C . ALA B 1 212 ? 26.175 38.532 31.294 1.00 26.32 210 ALA B C 1
ATOM 4132 O O . ALA B 1 212 ? 25.685 39.498 30.717 1.00 27.92 210 ALA B O 1
ATOM 4134 N N . VAL B 1 213 ? 27.300 37.939 30.927 1.00 26.44 211 VAL B N 1
ATOM 4135 C CA . VAL B 1 213 ? 28.183 38.437 29.838 1.00 27.84 211 VAL B CA 1
ATOM 4136 C C . VAL B 1 213 ? 27.544 38.134 28.471 1.00 25.73 211 VAL B C 1
ATOM 4137 O O . VAL B 1 213 ? 27.649 38.979 27.556 1.00 26.80 211 VAL B O 1
ATOM 4141 N N . ARG B 1 214 ? 26.830 37.026 28.360 1.00 26.45 212 ARG B N 1
ATOM 4142 C CA . ARG B 1 214 ? 26.060 36.660 27.145 1.00 27.76 212 ARG B CA 1
ATOM 4143 C C . ARG B 1 214 ? 24.920 37.666 26.967 1.00 28.64 212 ARG B C 1
ATOM 4144 O O . ARG B 1 214 ? 24.772 38.186 25.871 1.00 26.39 212 ARG B O 1
ATOM 4152 N N . ALA B 1 215 ? 24.184 37.975 28.040 1.00 29.60 213 ALA B N 1
ATOM 4153 C CA . ALA B 1 215 ? 23.093 38.976 28.029 1.00 29.04 213 ALA B CA 1
ATOM 4154 C C . ALA B 1 215 ? 23.637 40.357 27.645 1.00 29.18 213 ALA B C 1
ATOM 4155 O O . ALA B 1 215 ? 22.978 41.068 26.862 1.00 28.95 213 ALA B O 1
ATOM 4157 N N . LEU B 1 216 ? 24.806 40.736 28.159 1.00 28.88 214 LEU B N 1
ATOM 4158 C CA . LEU B 1 216 ? 25.451 42.024 27.793 1.00 26.31 214 LEU B CA 1
ATOM 4159 C C . LEU B 1 216 ? 25.815 42.006 26.311 1.00 25.97 214 LEU B C 1
ATOM 4160 O O . LEU B 1 216 ? 25.535 43.008 25.647 1.00 26.80 214 LEU B O 1
ATOM 4165 N N . THR B 1 217 ? 26.449 40.928 25.824 1.00 24.96 215 THR B N 1
ATOM 4166 C CA . THR B 1 217 ? 26.793 40.777 24.396 1.00 25.51 215 THR B CA 1
ATOM 4167 C C . THR B 1 217 ? 25.506 40.933 23.553 1.00 25.62 215 THR B C 1
ATOM 4168 O O . THR B 1 217 ? 25.486 41.801 22.649 1.00 25.16 215 THR B O 1
ATOM 4172 N N . GLU B 1 218 ? 24.430 40.209 23.865 1.00 25.25 216 GLU B N 1
ATOM 4173 C CA . GLU B 1 218 ? 23.195 40.215 23.037 1.00 24.62 216 GLU B CA 1
ATOM 4174 C C . GLU B 1 218 ? 22.548 41.595 23.099 1.00 28.49 216 GLU B C 1
ATOM 4175 O O . GLU B 1 218 ? 21.974 42.045 22.064 1.00 24.45 216 GLU B O 1
ATOM 4181 N N . MET B 1 219 ? 22.620 42.263 24.261 1.00 27.44 217 MET B N 1
ATOM 4182 C CA . MET B 1 219 ? 21.987 43.598 24.393 1.00 28.66 217 MET B CA 1
ATOM 4183 C C . MET B 1 219 ? 22.776 44.616 23.582 1.00 28.39 217 MET B C 1
ATOM 4184 O O . MET B 1 219 ? 22.129 45.407 22.873 1.00 29.96 217 MET B O 1
ATOM 4189 N N . ALA B 1 220 ? 24.102 44.577 23.634 1.00 26.83 218 ALA B N 1
ATOM 4190 C CA . ALA B 1 220 ? 24.926 45.405 22.730 1.00 28.25 218 ALA B CA 1
ATOM 4191 C C . ALA B 1 220 ? 24.505 45.114 21.282 1.00 26.36 218 ALA B C 1
ATOM 4192 O O . ALA B 1 220 ? 24.324 46.077 20.463 1.00 23.66 218 ALA B O 1
ATOM 4194 N N . ILE B 1 221 ? 24.357 43.837 20.951 1.00 28.02 219 ILE B N 1
ATOM 4195 C CA . ILE B 1 221 ? 24.057 43.450 19.542 1.00 29.17 219 ILE B CA 1
ATOM 4196 C C . ILE B 1 221 ? 22.685 44.005 19.178 1.00 28.20 219 ILE B C 1
ATOM 4197 O O . ILE B 1 221 ? 22.576 44.621 18.097 1.00 31.48 219 ILE B O 1
ATOM 4202 N N . MET B 1 222 ? 21.693 43.794 20.044 1.00 28.94 220 MET B N 1
ATOM 4203 C CA . MET B 1 222 ? 20.290 44.195 19.778 1.00 31.80 220 MET B CA 1
ATOM 4204 C C . MET B 1 222 ? 20.212 45.721 19.563 1.00 33.56 220 MET B C 1
ATOM 4205 O O . MET B 1 222 ? 19.579 46.155 18.596 1.00 32.12 220 MET B O 1
ATOM 4210 N N . VAL B 1 223 ? 20.849 46.513 20.428 1.00 32.43 221 VAL B N 1
ATOM 4211 C CA . VAL B 1 223 ? 20.871 47.995 20.286 1.00 31.44 221 VAL B CA 1
ATOM 4212 C C . VAL B 1 223 ? 21.549 48.388 18.967 1.00 27.84 221 VAL B C 1
ATOM 4213 O O . VAL B 1 223 ? 21.067 49.294 18.344 1.00 28.45 221 VAL B O 1
ATOM 4217 N N . ALA B 1 224 ? 22.685 47.815 18.593 1.00 30.53 222 ALA B N 1
ATOM 4218 C CA . ALA B 1 224 ? 23.371 48.155 17.311 1.00 29.04 222 ALA B CA 1
ATOM 4219 C C . ALA B 1 224 ? 22.449 47.846 16.124 1.00 29.09 222 ALA B C 1
ATOM 4220 O O . ALA B 1 224 ? 22.414 48.666 15.162 1.00 27.42 222 ALA B O 1
ATOM 4222 N N . ALA B 1 225 ? 21.721 46.728 16.204 1.00 29.37 223 ALA B N 1
ATOM 4223 C CA . ALA B 1 225 ? 20.759 46.255 15.180 1.00 29.53 223 ALA B CA 1
ATOM 4224 C C . ALA B 1 225 ? 19.595 47.243 15.028 1.00 31.96 223 ALA B C 1
ATOM 4225 O O . ALA B 1 225 ? 19.240 47.629 13.868 1.00 29.70 223 ALA B O 1
ATOM 4227 N N . LEU B 1 226 ? 19.002 47.650 16.151 1.00 33.19 224 LEU B N 1
ATOM 4228 C CA . LEU B 1 226 ? 17.881 48.630 16.164 1.00 33.31 224 LEU B CA 1
ATOM 4229 C C . LEU B 1 226 ? 18.371 50.011 15.699 1.00 32.33 224 LEU B C 1
ATOM 4230 O O . LEU B 1 226 ? 17.613 50.715 15.009 1.00 29.98 224 LEU B O 1
ATOM 4235 N N . ASP B 1 227 ? 19.603 50.393 16.016 1.00 32.02 225 ASP B N 1
ATOM 4236 C CA . ASP B 1 227 ? 20.150 51.664 15.490 1.00 33.11 225 ASP B CA 1
ATOM 4237 C C . ASP B 1 227 ? 20.407 51.517 13.977 1.00 33.44 225 ASP B C 1
ATOM 4238 O O . ASP B 1 227 ? 20.260 52.531 13.278 1.00 32.57 225 ASP B O 1
ATOM 4243 N N . ASN B 1 228 ? 20.706 50.337 13.471 1.00 34.73 226 ASN B N 1
ATOM 4244 C CA . ASN B 1 228 ? 20.892 50.156 12.047 1.00 37.36 226 ASN B CA 1
ATOM 4245 C C . ASN B 1 228 ? 19.549 50.215 11.316 1.00 33.60 226 ASN B C 1
ATOM 4246 O O . ASN B 1 228 ? 19.463 50.704 10.239 1.00 32.87 226 ASN B O 1
ATOM 4251 N N . ASP B 1 229 ? 18.507 49.718 11.937 1.00 35.97 227 ASP B N 1
ATOM 4252 C CA . ASP B 1 229 ? 17.196 49.705 11.333 1.00 40.55 227 ASP B CA 1
ATOM 4253 C C . ASP B 1 229 ? 16.747 51.108 11.089 1.00 44.95 227 ASP B C 1
ATOM 4254 O O . ASP B 1 229 ? 15.985 51.442 10.214 1.00 41.62 227 ASP B O 1
ATOM 4259 N N . ARG B 1 230 ? 17.331 51.955 11.855 1.00 46.39 228 ARG B N 1
ATOM 4260 C CA . ARG B 1 230 ? 16.860 53.335 11.894 1.00 48.45 228 ARG B CA 1
ATOM 4261 C C . ARG B 1 230 ? 17.113 54.018 10.544 1.00 50.61 228 ARG B C 1
ATOM 4262 O O . ARG B 1 230 ? 16.848 55.209 10.379 1.00 56.04 228 ARG B O 1
ATOM 4270 N N . HIS B 1 231 ? 17.689 53.308 9.602 1.00 68.91 229 HIS B N 1
ATOM 4271 C CA . HIS B 1 231 ? 17.909 53.909 8.322 1.00 62.66 229 HIS B CA 1
ATOM 4272 C C . HIS B 1 231 ? 16.763 53.649 7.381 1.00 60.69 229 HIS B C 1
ATOM 4273 O O . HIS B 1 231 ? 16.904 53.204 6.276 1.00 54.09 229 HIS B O 1
ATOM 4280 N N . SER B 1 232 ? 15.599 53.984 7.893 1.00 65.48 230 SER B N 1
ATOM 4281 C CA . SER B 1 232 ? 14.365 53.949 7.172 1.00 79.22 230 SER B CA 1
ATOM 4282 C C . SER B 1 232 ? 14.442 55.321 6.541 1.00 87.45 230 SER B C 1
ATOM 4283 O O . SER B 1 232 ? 14.091 56.306 7.142 1.00 86.71 230 SER B O 1
ATOM 4286 N N . LEU B 1 233 ? 14.960 55.371 5.331 1.00 97.56 231 LEU B N 1
ATOM 4287 C CA . LEU B 1 233 ? 15.239 56.588 4.635 1.00 93.66 231 LEU B CA 1
ATOM 4288 C C . LEU B 1 233 ? 15.108 56.270 3.176 1.00 92.35 231 LEU B C 1
ATOM 4289 O O . LEU B 1 233 ? 16.037 55.709 2.590 1.00 85.61 231 LEU B O 1
ATOM 4294 N N . THR B 1 242 ? 14.866 45.879 2.241 1.00 109.78 240 THR B N 1
ATOM 4295 C CA . THR B 1 242 ? 14.519 45.092 3.459 1.00 110.70 240 THR B CA 1
ATOM 4296 C C . THR B 1 242 ? 13.419 45.827 4.242 1.00 104.19 240 THR B C 1
ATOM 4297 O O . THR B 1 242 ? 13.764 46.645 5.123 1.00 106.73 240 THR B O 1
ATOM 4301 N N . ASP B 1 243 ? 12.148 45.536 3.943 1.00 93.15 241 ASP B N 1
ATOM 4302 C CA . ASP B 1 243 ? 10.976 46.093 4.674 1.00 82.42 241 ASP B CA 1
ATOM 4303 C C . ASP B 1 243 ? 10.721 45.237 5.922 1.00 66.55 241 ASP B C 1
ATOM 4304 O O . ASP B 1 243 ? 9.767 45.549 6.653 1.00 67.27 241 ASP B O 1
ATOM 4309 N N . GLN B 1 244 ? 11.519 44.189 6.151 1.00 51.09 242 GLN B N 1
ATOM 4310 C CA . GLN B 1 244 ? 11.619 43.524 7.475 1.00 45.39 242 GLN B CA 1
ATOM 4311 C C . GLN B 1 244 ? 12.503 44.404 8.375 1.00 40.16 242 GLN B C 1
ATOM 4312 O O . GLN B 1 244 ? 13.743 44.317 8.295 1.00 36.77 242 GLN B O 1
ATOM 4318 N N . ASN B 1 245 ? 11.865 45.261 9.162 1.00 35.22 243 ASN B N 1
ATOM 4319 C CA . ASN B 1 245 ? 12.519 46.170 10.135 1.00 39.71 243 ASN B CA 1
ATOM 4320 C C . ASN B 1 245 ? 11.509 46.438 11.240 1.00 33.51 243 ASN B C 1
ATOM 4321 O O . ASN B 1 245 ? 10.324 46.164 11.033 1.00 34.34 243 ASN B O 1
ATOM 4326 N N . ILE B 1 246 ? 11.983 46.943 12.366 1.00 33.48 244 ILE B N 1
ATOM 4327 C CA . ILE B 1 246 ? 11.166 47.070 13.604 1.00 35.79 244 ILE B CA 1
ATOM 4328 C C . ILE B 1 246 ? 9.921 47.926 13.295 1.00 34.36 244 ILE B C 1
ATOM 4329 O O . ILE B 1 246 ? 8.863 47.623 13.851 1.00 33.96 244 ILE B O 1
ATOM 4334 N N . TYR B 1 247 ? 10.037 48.917 12.408 1.00 33.83 245 TYR B N 1
ATOM 4335 C CA . TYR B 1 247 ? 8.954 49.880 12.062 1.00 37.25 245 TYR B CA 1
ATOM 4336 C C . TYR B 1 247 ? 7.837 49.149 11.299 1.00 38.61 245 TYR B C 1
ATOM 4337 O O . TYR B 1 247 ? 6.617 49.290 11.658 1.00 37.03 245 TYR B O 1
ATOM 4346 N N . SER B 1 248 ? 8.234 48.396 10.269 1.00 34.68 246 SER B N 1
ATOM 4347 C CA . SER B 1 248 ? 7.334 47.553 9.443 1.00 37.53 246 SER B CA 1
ATOM 4348 C C . SER B 1 248 ? 6.634 46.572 10.354 1.00 36.28 246 SER B C 1
ATOM 4349 O O . SER B 1 248 ? 5.441 46.333 10.158 1.00 38.41 246 SER B O 1
ATOM 4352 N N . VAL B 1 249 ? 7.397 45.976 11.266 1.00 34.36 247 VAL B N 1
ATOM 4353 C CA . VAL B 1 249 ? 6.867 44.895 12.128 1.00 35.13 247 VAL B CA 1
ATOM 4354 C C . VAL B 1 249 ? 5.803 45.534 13.015 1.00 35.16 247 VAL B C 1
ATOM 4355 O O . VAL B 1 249 ? 4.700 44.958 13.102 1.00 39.45 247 VAL B O 1
ATOM 4359 N N . LEU B 1 250 ? 6.086 46.705 13.584 1.00 34.95 248 LEU B N 1
ATOM 4360 C CA . LEU B 1 250 ? 5.156 47.345 14.549 1.00 37.59 248 LEU B CA 1
ATOM 4361 C C . LEU B 1 250 ? 3.947 47.902 13.785 1.00 36.64 248 LEU B C 1
ATOM 4362 O O . LEU B 1 250 ? 2.853 47.780 14.313 1.00 37.86 248 LEU B O 1
ATOM 4367 N N . MET B 1 251 ? 4.132 48.488 12.603 1.00 36.78 249 MET B N 1
ATOM 4368 C CA . MET B 1 251 ? 2.999 49.013 11.783 1.00 41.33 249 MET B CA 1
ATOM 4369 C C . MET B 1 251 ? 2.060 47.855 11.423 1.00 48.05 249 MET B C 1
ATOM 4370 O O . MET B 1 251 ? 0.834 48.024 11.618 1.00 53.58 249 MET B O 1
ATOM 4375 N N . HIS B 1 252 ? 2.610 46.720 10.964 1.00 46.17 250 HIS B N 1
ATOM 4376 C CA . HIS B 1 252 ? 1.835 45.536 10.495 1.00 45.76 250 HIS B CA 1
ATOM 4377 C C . HIS B 1 252 ? 1.106 44.844 11.652 1.00 46.82 250 HIS B C 1
ATOM 4378 O O . HIS B 1 252 ? -0.055 44.442 11.415 1.00 46.92 250 HIS B O 1
ATOM 4385 N N . HIS B 1 253 ? 1.738 44.675 12.827 1.00 47.14 251 HIS B N 1
ATOM 4386 C CA . HIS B 1 253 ? 1.197 43.832 13.939 1.00 48.35 251 HIS B CA 1
ATOM 4387 C C . HIS B 1 253 ? 0.422 44.679 14.959 1.00 51.34 251 HIS B C 1
ATOM 4388 O O . HIS B 1 253 ? -0.428 44.101 15.667 1.00 50.04 251 HIS B O 1
ATOM 4395 N N . ARG B 1 254 ? 0.702 45.982 15.060 1.00 53.81 252 ARG B N 1
ATOM 4396 C CA . ARG B 1 254 ? 0.050 46.875 16.059 1.00 58.64 252 ARG B CA 1
ATOM 4397 C C . ARG B 1 254 ? -0.893 47.851 15.346 1.00 59.89 252 ARG B C 1
ATOM 4398 O O . ARG B 1 254 ? -1.592 48.590 16.051 1.00 61.50 252 ARG B O 1
ATOM 4406 N N . GLY B 1 255 ? -0.892 47.867 14.010 1.00 59.73 253 GLY B N 1
ATOM 4407 C CA . GLY B 1 255 ? -1.694 48.801 13.200 1.00 59.63 253 GLY B CA 1
ATOM 4408 C C . GLY B 1 255 ? -1.355 50.247 13.515 1.00 60.94 253 GLY B C 1
ATOM 4409 O O . GLY B 1 255 ? -2.253 51.103 13.394 1.00 62.21 253 GLY B O 1
ATOM 4410 N N . MET B 1 256 ? -0.105 50.514 13.898 1.00 54.50 254 MET B N 1
ATOM 4411 C CA . MET B 1 256 ? 0.439 51.880 14.110 1.00 52.75 254 MET B CA 1
ATOM 4412 C C . MET B 1 256 ? 0.766 52.518 12.753 1.00 53.39 254 MET B C 1
ATOM 4413 O O . MET B 1 256 ? 0.976 51.765 11.773 1.00 55.69 254 MET B O 1
ATOM 4418 N N . SER B 1 257 ? 0.824 53.852 12.715 1.00 50.39 255 SER B N 1
ATOM 4419 C CA . SER B 1 257 ? 1.404 54.669 11.614 1.00 52.57 255 SER B CA 1
ATOM 4420 C C . SER B 1 257 ? 2.931 54.660 11.717 1.00 51.35 255 SER B C 1
ATOM 4421 O O . SER B 1 257 ? 3.431 54.324 12.800 1.00 47.62 255 SER B O 1
ATOM 4424 N N . LEU B 1 258 ? 3.643 55.115 10.683 1.00 48.92 256 LEU B N 1
ATOM 4425 C CA . LEU B 1 258 ? 5.124 55.188 10.741 1.00 52.47 256 LEU B CA 1
ATOM 4426 C C . LEU B 1 258 ? 5.557 55.941 12.008 1.00 58.45 256 LEU B C 1
ATOM 4427 O O . LEU B 1 258 ? 6.476 55.418 12.724 1.00 52.27 256 LEU B O 1
ATOM 4432 N N . GLN B 1 259 ? 4.924 57.088 12.300 1.00 56.78 257 GLN B N 1
ATOM 4433 C CA . GLN B 1 259 ? 5.347 57.990 13.407 1.00 59.27 257 GLN B CA 1
ATOM 4434 C C . GLN B 1 259 ? 5.046 57.311 14.753 1.00 55.50 257 GLN B C 1
ATOM 4435 O O . GLN B 1 259 ? 5.896 57.420 15.636 1.00 63.49 257 GLN B O 1
ATOM 4441 N N . GLU B 1 260 ? 3.915 56.618 14.910 1.00 51.96 258 GLU B N 1
ATOM 4442 C CA . GLU B 1 260 ? 3.590 55.887 16.168 1.00 54.76 258 GLU B CA 1
ATOM 4443 C C . GLU B 1 260 ? 4.625 54.759 16.376 1.00 54.72 258 GLU B C 1
ATOM 4444 O O . GLU B 1 260 ? 4.868 54.369 17.553 1.00 49.20 258 GLU B O 1
ATOM 4450 N N . ALA B 1 261 ? 5.212 54.251 15.286 1.00 45.46 259 ALA B N 1
ATOM 4451 C CA . ALA B 1 261 ? 6.146 53.100 15.279 1.00 48.08 259 ALA B CA 1
ATOM 4452 C C . ALA B 1 261 ? 7.576 53.567 15.558 1.00 45.46 259 ALA B C 1
ATOM 4453 O O . ALA B 1 261 ? 8.264 52.843 16.275 1.00 40.35 259 ALA B O 1
ATOM 4455 N N . VAL B 1 262 ? 8.011 54.680 14.948 1.00 45.04 260 VAL B N 1
ATOM 4456 C CA . VAL B 1 262 ? 9.315 55.334 15.253 1.00 44.99 260 VAL B CA 1
ATOM 4457 C C . VAL B 1 262 ? 9.335 55.674 16.749 1.00 50.41 260 VAL B C 1
ATOM 4458 O O . VAL B 1 262 ? 10.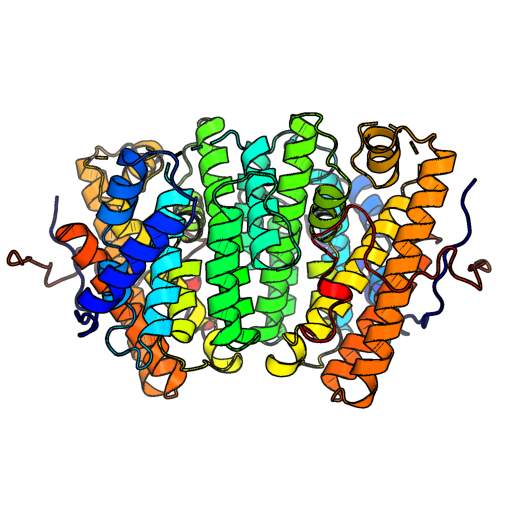371 55.420 17.415 1.00 46.95 260 VAL B O 1
ATOM 4462 N N . GLU B 1 263 ? 8.213 56.172 17.260 1.00 50.87 261 GLU B N 1
ATOM 4463 C CA . GLU B 1 263 ? 7.999 56.447 18.697 1.00 55.92 261 GLU B CA 1
ATOM 4464 C C . GLU B 1 263 ? 8.155 55.139 19.482 1.00 47.70 261 GLU B C 1
ATOM 4465 O O . GLU B 1 263 ? 8.931 55.119 20.446 1.00 48.44 261 GLU B O 1
ATOM 4471 N N . GLU B 1 264 ? 7.467 54.076 19.089 1.00 43.48 262 GLU B N 1
ATOM 4472 C CA . GLU B 1 264 ? 7.463 52.800 19.863 1.00 44.16 262 GLU B CA 1
ATOM 4473 C C . GLU B 1 264 ? 8.831 52.075 19.738 1.00 41.51 262 GLU B C 1
ATOM 4474 O O . GLU B 1 264 ? 9.327 51.525 20.755 1.00 38.30 262 GLU B O 1
ATOM 4480 N N . ALA B 1 265 ? 9.456 52.080 18.569 1.00 35.00 263 ALA B N 1
ATOM 4481 C CA . ALA B 1 265 ? 10.772 51.439 18.360 1.00 37.77 263 ALA B CA 1
ATOM 4482 C C . ALA B 1 265 ? 11.811 52.094 19.281 1.00 37.27 263 ALA B C 1
ATOM 4483 O O . ALA B 1 265 ? 12.644 51.360 19.836 1.00 36.42 263 ALA B O 1
ATOM 4485 N N . THR B 1 266 ? 11.770 53.420 19.431 1.00 36.67 264 THR B N 1
ATOM 4486 C CA . THR B 1 266 ? 12.780 54.201 20.192 1.00 39.73 264 THR B CA 1
ATOM 4487 C C . THR B 1 266 ? 12.657 53.814 21.666 1.00 36.77 264 THR B C 1
ATOM 4488 O O . THR B 1 266 ? 13.708 53.583 22.284 1.00 37.31 264 THR B O 1
ATOM 4492 N N . LYS B 1 267 ? 11.428 53.659 22.158 1.00 34.52 265 LYS B N 1
ATOM 4493 C CA . LYS B 1 267 ? 11.137 53.225 23.545 1.00 43.10 265 LYS B CA 1
ATOM 4494 C C . LYS B 1 267 ? 11.648 51.794 23.799 1.00 41.75 265 LYS B C 1
ATOM 4495 O O . LYS B 1 267 ? 12.286 51.595 24.845 1.00 37.32 265 LYS B O 1
ATOM 4501 N N . LEU B 1 268 ? 11.359 50.832 22.916 1.00 40.23 266 LEU B N 1
ATOM 4502 C CA . LEU B 1 268 ? 11.898 49.445 23.012 1.00 40.63 266 LEU B CA 1
ATOM 4503 C C . LEU B 1 268 ? 13.423 49.524 23.165 1.00 33.93 266 LEU B C 1
ATOM 4504 O O . LEU B 1 268 ? 13.982 48.949 24.099 1.00 32.39 266 LEU B O 1
ATOM 4509 N N . ARG B 1 269 ? 14.060 50.216 22.229 1.00 30.52 267 ARG B N 1
ATOM 4510 C CA . ARG B 1 269 ? 15.522 50.228 22.045 1.00 32.63 267 ARG B CA 1
ATOM 4511 C C . ARG B 1 269 ? 16.155 50.850 23.292 1.00 33.03 267 ARG B C 1
ATOM 4512 O O . ARG B 1 269 ? 17.061 50.212 23.892 1.00 35.84 267 ARG B O 1
ATOM 4520 N N . ASP B 1 270 ? 15.665 52.033 23.668 1.00 33.17 268 ASP B N 1
ATOM 4521 C CA . ASP B 1 270 ? 16.168 52.825 24.820 1.00 31.96 268 ASP B CA 1
ATOM 4522 C C . ASP B 1 270 ? 16.048 51.937 26.050 1.00 31.04 268 ASP B C 1
ATOM 4523 O O . ASP B 1 270 ? 16.983 51.874 26.832 1.00 35.10 268 ASP B O 1
ATOM 4528 N N . ARG B 1 271 ? 14.950 51.202 26.163 1.00 32.40 269 ARG B N 1
ATOM 4529 C CA . ARG B 1 271 ? 14.709 50.342 27.339 1.00 36.30 269 ARG B CA 1
ATOM 4530 C C . ARG B 1 271 ? 15.746 49.209 27.376 1.00 35.58 269 ARG B C 1
ATOM 4531 O O . ARG B 1 271 ? 16.187 48.858 28.487 1.00 33.26 269 ARG B O 1
ATOM 4539 N N . ILE B 1 272 ? 16.148 48.675 26.214 1.00 31.49 270 ILE B N 1
ATOM 4540 C CA . ILE B 1 272 ? 17.199 47.621 26.137 1.00 30.85 270 ILE B CA 1
ATOM 4541 C C . ILE B 1 272 ? 18.536 48.231 26.572 1.00 27.76 270 ILE B C 1
ATOM 4542 O O . ILE B 1 272 ? 19.221 47.646 27.415 1.00 27.13 270 ILE B O 1
ATOM 4547 N N . LEU B 1 273 ? 18.888 49.390 26.057 1.00 27.85 271 LEU B N 1
ATOM 4548 C CA . LEU B 1 273 ? 20.197 49.987 26.409 1.00 29.14 271 LEU B CA 1
ATOM 4549 C C . LEU B 1 273 ? 20.195 50.384 27.889 1.00 31.89 271 LEU B C 1
ATOM 4550 O O . LEU B 1 273 ? 21.251 50.272 28.546 1.00 31.43 271 LEU B O 1
ATOM 4555 N N . LEU B 1 274 ? 19.054 50.811 28.417 1.00 31.07 272 LEU B N 1
ATOM 4556 C CA . LEU B 1 274 ? 18.959 51.046 29.874 1.00 31.75 272 LEU B CA 1
ATOM 4557 C C . LEU B 1 274 ? 19.251 49.731 30.604 1.00 30.52 272 LEU B C 1
ATOM 4558 O O . LEU B 1 274 ? 19.938 49.759 31.588 1.00 30.24 272 LEU B O 1
ATOM 4563 N N . ARG B 1 275 ? 18.752 48.591 30.146 1.00 31.66 273 ARG B N 1
ATOM 4564 C CA . ARG B 1 275 ? 19.057 47.310 30.839 1.00 33.66 273 ARG B CA 1
ATOM 4565 C C . ARG B 1 275 ? 20.558 47.027 30.721 1.00 34.35 273 ARG B C 1
ATOM 4566 O O . ARG B 1 275 ? 21.174 46.548 31.703 1.00 35.52 273 ARG B O 1
ATOM 4574 N N . PHE B 1 276 ? 21.149 47.331 29.567 1.00 33.30 274 PHE B N 1
ATOM 4575 C CA . PHE B 1 276 ? 22.579 47.042 29.319 1.00 31.63 274 PHE B CA 1
ATOM 4576 C C . PHE B 1 276 ? 23.441 47.824 30.324 1.00 34.60 274 PHE B C 1
ATOM 4577 O O . PHE B 1 276 ? 24.384 47.242 30.910 1.00 35.53 274 PHE B O 1
ATOM 4585 N N . LEU B 1 277 ? 23.179 49.124 30.472 1.00 33.32 275 LEU B N 1
ATOM 4586 C CA . LEU B 1 277 ? 23.969 49.999 31.386 1.00 36.52 275 LEU B CA 1
ATOM 4587 C C . LEU B 1 277 ? 23.868 49.471 32.823 1.00 34.79 275 LEU B C 1
ATOM 4588 O O . LEU B 1 277 ? 24.934 49.364 33.479 1.00 35.25 275 LEU B O 1
ATOM 4593 N N . GLU B 1 278 ? 22.657 49.102 33.257 1.00 32.13 276 GLU B N 1
ATOM 4594 C CA . GLU B 1 278 ? 22.354 48.563 34.609 1.00 35.93 276 GLU B CA 1
ATOM 4595 C C . GLU B 1 278 ? 23.117 47.241 34.841 1.00 37.08 276 GLU B C 1
ATOM 4596 O O . GLU B 1 278 ? 23.865 47.158 35.826 1.00 40.70 276 GLU B O 1
ATOM 4602 N N . LEU B 1 279 ? 22.964 46.243 33.970 1.00 35.58 277 LEU B N 1
ATOM 4603 C CA . LEU B 1 279 ? 23.669 44.936 34.100 1.00 34.12 277 LEU B CA 1
ATOM 4604 C C . LEU B 1 279 ? 25.180 45.169 34.019 1.00 34.16 277 LEU B C 1
ATOM 4605 O O . LEU B 1 279 ? 25.933 44.520 34.804 1.00 36.79 277 LEU B O 1
ATOM 4610 N N . HIS B 1 280 ? 25.627 46.068 33.133 1.00 31.61 278 HIS B N 1
ATOM 4611 C CA . HIS B 1 280 ? 27.071 46.372 32.984 1.00 32.30 278 HIS B CA 1
ATOM 4612 C C . HIS B 1 280 ? 27.653 46.863 34.321 1.00 36.68 278 HIS B C 1
ATOM 4613 O O . HIS B 1 280 ? 28.761 46.433 34.678 1.00 36.58 278 HIS B O 1
ATOM 4620 N N . ASP B 1 281 ? 26.970 47.787 35.000 1.00 41.04 279 ASP B N 1
ATOM 4621 C CA . ASP B 1 281 ? 27.447 48.406 36.269 1.00 44.14 279 ASP B CA 1
ATOM 4622 C C . ASP B 1 281 ? 27.478 47.359 37.386 1.00 41.94 279 ASP B C 1
ATOM 4623 O O . ASP B 1 281 ? 28.361 47.454 38.225 1.00 44.70 279 ASP B O 1
ATOM 4628 N N . ARG B 1 282 ? 26.582 46.374 37.368 1.00 42.46 280 ARG B N 1
ATOM 4629 C CA . ARG B 1 282 ? 26.621 45.226 38.313 1.00 41.56 280 ARG B CA 1
ATOM 4630 C C . ARG B 1 282 ? 27.788 44.277 37.975 1.00 39.27 280 ARG B C 1
ATOM 4631 O O . ARG B 1 282 ? 28.299 43.660 38.886 1.00 43.44 280 ARG B O 1
ATOM 4639 N N . VAL B 1 283 ? 28.250 44.186 36.727 1.00 35.37 281 VAL B N 1
ATOM 4640 C CA . VAL B 1 283 ? 29.251 43.153 36.305 1.00 31.69 281 VAL B CA 1
ATOM 4641 C C . VAL B 1 283 ? 30.669 43.719 36.259 1.00 32.56 281 VAL B C 1
ATOM 4642 O O . VAL B 1 283 ? 31.586 42.943 36.575 1.00 29.72 281 VAL B O 1
ATOM 4646 N N . ARG B 1 284 ? 30.851 44.986 35.844 1.00 33.70 282 ARG B N 1
ATOM 4647 C CA . ARG B 1 284 ? 32.184 45.589 35.555 1.00 35.80 282 ARG B CA 1
ATOM 4648 C C . ARG B 1 284 ? 33.075 45.512 36.795 1.00 37.86 282 ARG B C 1
ATOM 4649 O O . ARG B 1 284 ? 34.256 45.199 36.659 1.00 36.16 282 ARG B O 1
ATOM 4657 N N . PRO B 1 285 ? 32.617 45.894 38.012 1.00 37.34 283 PRO B N 1
ATOM 4658 C CA . PRO B 1 285 ? 33.533 46.002 39.162 1.00 42.19 283 PRO B CA 1
ATOM 4659 C C . PRO B 1 285 ? 34.387 44.741 39.434 1.00 43.61 283 PRO B C 1
ATOM 4660 O O . PRO B 1 285 ? 35.605 44.899 39.518 1.00 41.34 283 PRO B O 1
ATOM 4664 N N . GLY B 1 286 ? 33.782 43.539 39.462 1.00 42.81 284 GLY B N 1
ATOM 4665 C CA . GLY B 1 286 ? 34.460 42.258 39.773 1.00 42.68 284 GLY B CA 1
ATOM 4666 C C . GLY B 1 286 ? 35.314 41.718 38.628 1.00 43.81 284 GLY B C 1
ATOM 4667 O O . GLY B 1 286 ? 36.067 40.751 38.850 1.00 43.38 284 GLY B O 1
ATOM 4668 N N . ALA B 1 287 ? 35.218 42.317 37.439 1.00 39.18 285 ALA B N 1
ATOM 4669 C CA . ALA B 1 287 ? 35.707 41.735 36.176 1.00 34.13 285 ALA B CA 1
ATOM 4670 C C . ALA B 1 287 ? 37.235 41.848 36.097 1.00 35.12 285 ALA B C 1
ATOM 4671 O O . ALA B 1 287 ? 37.793 42.913 36.395 1.00 34.82 285 ALA B O 1
ATOM 4673 N N . GLY B 1 288 ? 37.890 40.778 35.641 1.00 33.58 286 GLY B N 1
ATOM 4674 C CA . GLY B 1 288 ? 39.329 40.792 35.332 1.00 32.83 286 GLY B CA 1
ATOM 4675 C C . GLY B 1 288 ? 39.629 41.713 34.161 1.00 31.38 286 GLY B C 1
ATOM 4676 O O . GLY B 1 288 ? 38.700 42.272 33.575 1.00 31.44 286 GLY B O 1
ATOM 4677 N N . ALA B 1 289 ? 40.905 41.863 33.866 1.00 29.35 287 ALA B N 1
ATOM 4678 C CA . ALA B 1 289 ? 41.472 42.802 32.885 1.00 32.79 287 ALA B CA 1
ATOM 4679 C C . ALA B 1 289 ? 40.897 42.460 31.508 1.00 33.21 287 ALA B C 1
ATOM 4680 O O . ALA B 1 289 ? 40.459 43.379 30.807 1.00 33.90 287 ALA B O 1
ATOM 4682 N N . GLU B 1 290 ? 40.896 41.180 31.135 1.00 32.92 288 GLU B N 1
ATOM 4683 C CA . GLU B 1 290 ? 40.499 40.770 29.763 1.00 34.07 288 GLU B CA 1
ATOM 4684 C C . GLU B 1 290 ? 38.984 40.970 29.624 1.00 31.93 288 GLU B C 1
ATOM 4685 O O . GLU B 1 290 ? 38.541 41.559 28.595 1.00 28.39 288 GLU B O 1
ATOM 4691 N N . LEU B 1 291 ? 38.193 40.563 30.620 1.00 28.23 289 LEU B N 1
ATOM 4692 C CA . LEU B 1 291 ? 36.727 40.765 30.527 1.00 28.82 289 LEU B CA 1
ATOM 4693 C C . LEU B 1 291 ? 36.406 42.278 30.562 1.00 32.88 289 LEU B C 1
ATOM 4694 O O . LEU B 1 291 ? 35.462 42.690 29.825 1.00 33.25 289 LEU B O 1
ATOM 4699 N N . SER B 1 292 ? 37.160 43.092 31.329 1.00 29.40 290 SER B N 1
ATOM 4700 C CA . SER B 1 292 ? 36.944 44.560 31.411 1.00 29.56 290 SER B CA 1
ATOM 4701 C C . SER B 1 292 ? 37.154 45.196 30.035 1.00 27.72 290 SER B C 1
ATOM 4702 O O . SER B 1 292 ? 36.294 45.983 29.641 1.00 25.25 290 SER B O 1
ATOM 4705 N N . THR B 1 293 ? 38.238 44.843 29.342 1.00 27.84 291 THR B N 1
ATOM 4706 C CA . THR B 1 293 ? 38.548 45.316 27.973 1.00 29.67 291 THR B CA 1
ATOM 4707 C C . THR B 1 293 ? 37.363 44.947 27.065 1.00 30.66 291 THR B C 1
ATOM 4708 O O . THR B 1 293 ? 36.885 45.804 26.306 1.00 29.11 291 THR B O 1
ATOM 4712 N N . TYR B 1 294 ? 36.877 43.716 27.159 1.00 29.89 292 TYR B N 1
ATOM 4713 C CA . TYR B 1 294 ? 35.795 43.199 26.282 1.00 27.86 292 TYR B CA 1
ATOM 4714 C C . TYR B 1 294 ? 34.530 44.046 26.493 1.00 28.01 292 TYR B C 1
ATOM 4715 O O . TYR B 1 294 ? 33.890 44.493 25.516 1.00 25.22 292 TYR B O 1
ATOM 4724 N N . LEU B 1 295 ? 34.171 44.283 27.750 1.00 28.51 293 LEU B N 1
ATOM 4725 C CA . LEU B 1 295 ? 32.976 45.112 28.091 1.00 31.67 293 LEU B CA 1
ATOM 4726 C C . LEU B 1 295 ? 33.181 46.549 27.586 1.00 30.00 293 LEU B C 1
ATOM 4727 O O . LEU B 1 295 ? 32.224 47.111 27.002 1.00 32.93 293 LEU B O 1
ATOM 4732 N N . GLN B 1 296 ? 34.374 47.127 27.736 1.00 31.56 294 GLN B N 1
ATOM 4733 C CA . GLN B 1 296 ? 34.646 48.482 27.187 1.00 32.55 294 GLN B CA 1
ATOM 4734 C C . GLN B 1 296 ? 34.393 48.415 25.668 1.00 30.83 294 GLN B C 1
ATOM 4735 O O . GLN B 1 296 ? 33.859 49.401 25.094 1.00 28.71 294 GLN B O 1
ATOM 4741 N N . GLY B 1 297 ? 34.738 47.276 25.046 1.00 27.36 295 GLY B N 1
ATOM 4742 C CA . GLY B 1 297 ? 34.496 47.005 23.616 1.00 27.45 295 GLY B CA 1
ATOM 4743 C C . GLY B 1 297 ? 33.026 47.017 23.295 1.00 25.83 295 GLY B C 1
ATOM 4744 O O . GLY B 1 297 ? 32.646 47.708 22.355 1.00 27.77 295 GLY B O 1
ATOM 4745 N N . LEU B 1 298 ? 32.207 46.299 24.063 1.00 28.28 296 LEU B N 1
ATOM 4746 C CA . LEU B 1 298 ? 30.732 46.336 23.867 1.00 28.05 296 LEU B CA 1
ATOM 4747 C C . LEU B 1 298 ? 30.292 47.795 23.777 1.00 28.78 296 LEU B C 1
ATOM 4748 O O . LEU B 1 298 ? 29.551 48.110 22.846 1.00 28.17 296 LEU B O 1
ATOM 4753 N N . ARG B 1 299 ? 30.768 48.645 24.692 1.00 29.72 297 ARG B N 1
ATOM 4754 C CA . ARG B 1 299 ? 30.277 50.037 24.876 1.00 28.07 297 ARG B CA 1
ATOM 4755 C C . ARG B 1 299 ? 30.783 50.896 23.722 1.00 26.39 297 ARG B C 1
ATOM 4756 O O . ARG B 1 299 ? 30.035 51.689 23.181 1.00 24.65 297 ARG B O 1
ATOM 4764 N N . HIS B 1 300 ? 32.047 50.743 23.378 1.00 26.37 298 HIS B N 1
ATOM 4765 C CA . HIS B 1 300 ? 32.669 51.472 22.252 1.00 28.30 298 HIS B CA 1
ATOM 4766 C C . HIS B 1 300 ? 31.932 51.106 20.964 1.00 28.04 298 HIS B C 1
ATOM 4767 O O . HIS B 1 300 ? 31.717 52.002 20.115 1.00 29.04 298 HIS B O 1
ATOM 4774 N N . GLY B 1 301 ? 31.579 49.831 20.813 1.00 25.53 299 GLY B N 1
ATOM 4775 C CA . GLY B 1 301 ? 30.866 49.317 19.624 1.00 28.33 299 GLY B CA 1
ATOM 4776 C C . GLY B 1 301 ? 29.446 49.847 19.528 1.00 29.39 299 GLY B C 1
ATOM 4777 O O . GLY B 1 301 ? 29.049 50.253 18.433 1.00 30.57 299 GLY B O 1
ATOM 4778 N N . ILE B 1 302 ? 28.706 49.897 20.638 1.00 28.14 300 ILE B N 1
ATOM 4779 C CA . ILE B 1 302 ? 27.335 50.469 20.622 1.00 28.59 300 ILE B CA 1
ATOM 4780 C C . ILE B 1 302 ? 27.435 51.938 20.171 1.00 28.94 300 ILE B C 1
ATOM 4781 O O . ILE B 1 302 ? 26.757 52.331 19.207 1.00 30.70 300 ILE B O 1
ATOM 4786 N N . ARG B 1 303 ? 28.272 52.737 20.828 1.00 28.53 301 ARG B N 1
ATOM 4787 C CA . ARG B 1 303 ? 28.467 54.165 20.466 1.00 24.57 301 ARG B CA 1
ATOM 4788 C C . ARG B 1 303 ? 29.014 54.292 19.050 1.00 25.39 301 ARG B C 1
ATOM 4789 O O . ARG B 1 303 ? 28.518 55.162 18.297 1.00 26.31 301 ARG B O 1
ATOM 4797 N N . GLY B 1 304 ? 30.052 53.512 18.741 1.00 25.24 302 GLY B N 1
ATOM 4798 C CA . GLY B 1 304 ? 30.703 53.531 17.431 1.00 28.70 302 GLY B CA 1
ATOM 4799 C C . GLY B 1 304 ? 29.678 53.288 16.344 1.00 31.72 302 GLY B C 1
ATOM 4800 O O . GLY B 1 304 ? 29.714 54.016 15.309 1.00 31.05 302 GLY B O 1
ATOM 4801 N N . ASN B 1 305 ? 28.772 52.337 16.592 1.00 30.07 303 ASN B N 1
ATOM 4802 C CA . ASN B 1 305 ? 27.764 51.918 15.599 1.00 31.77 303 ASN B CA 1
ATOM 4803 C C . ASN B 1 305 ? 26.802 53.082 15.372 1.00 32.47 303 ASN B C 1
ATOM 4804 O O . ASN B 1 305 ? 26.515 53.398 14.200 1.00 35.16 303 ASN B O 1
ATOM 4809 N N . ALA B 1 306 ? 26.286 53.674 16.441 1.00 35.15 304 ALA B N 1
ATOM 4810 C CA . ALA B 1 306 ? 25.383 54.835 16.329 1.00 36.62 304 ALA B CA 1
ATOM 4811 C C . ALA B 1 306 ? 26.139 55.985 15.641 1.00 38.31 304 ALA B C 1
ATOM 4812 O O . ALA B 1 306 ? 25.681 56.485 14.624 1.00 41.47 304 ALA B O 1
ATOM 4814 N N . GLU B 1 307 ? 27.328 56.317 16.123 1.00 41.20 305 GLU B N 1
ATOM 4815 C CA . GLU B 1 307 ? 28.109 57.479 15.636 1.00 43.25 305 GLU B CA 1
ATOM 4816 C C . GLU B 1 307 ? 28.449 57.298 14.149 1.00 44.91 305 GLU B C 1
ATOM 4817 O O . GLU B 1 307 ? 28.111 58.187 13.366 1.00 44.08 305 GLU B O 1
ATOM 4823 N N . TRP B 1 308 ? 29.041 56.166 13.754 1.00 45.99 306 TRP B N 1
ATOM 4824 C CA . TRP B 1 308 ? 29.364 55.853 12.331 1.00 46.35 306 TRP B CA 1
ATOM 4825 C C . TRP B 1 308 ? 28.128 55.960 11.419 1.00 48.73 306 TRP B C 1
ATOM 4826 O O . TRP B 1 308 ? 28.288 56.454 10.282 1.00 50.88 306 TRP B O 1
ATOM 4837 N N . GLY B 1 309 ? 26.964 55.476 11.855 1.00 46.21 307 GLY B N 1
ATOM 4838 C CA . GLY B 1 309 ? 25.708 55.585 11.089 1.00 50.49 307 GLY B CA 1
ATOM 4839 C C . GLY B 1 309 ? 25.316 57.037 10.816 1.00 57.21 307 GLY B C 1
ATOM 4840 O O . GLY B 1 309 ? 24.836 57.304 9.680 1.00 57.33 307 GLY B O 1
ATOM 4841 N N . LEU B 1 310 ? 25.509 57.938 11.800 1.00 57.65 308 LEU B N 1
ATOM 4842 C CA . LEU B 1 310 ? 25.143 59.388 11.744 1.00 57.31 308 LEU B CA 1
ATOM 4843 C C . LEU B 1 310 ? 26.119 60.181 10.871 1.00 61.10 308 LEU B C 1
ATOM 4844 O O . LEU B 1 310 ? 25.700 61.255 10.399 1.00 62.81 308 LEU B O 1
ATOM 4849 N N . ARG B 1 311 ? 27.367 59.705 10.726 1.00 68.80 309 ARG B N 1
ATOM 4850 C CA . ARG B 1 311 ? 28.517 60.438 10.116 1.00 68.31 309 ARG B CA 1
ATOM 4851 C C . ARG B 1 311 ? 28.742 60.034 8.650 1.00 67.63 309 ARG B C 1
ATOM 4852 O O . ARG B 1 311 ? 29.330 60.854 7.931 1.00 73.88 309 ARG B O 1
ATOM 4860 N N . VAL B 1 312 ? 28.315 58.837 8.219 1.00 73.92 310 VAL B N 1
ATOM 4861 C CA . VAL B 1 312 ? 28.744 58.206 6.925 1.00 81.59 310 VAL B CA 1
ATOM 4862 C C . VAL B 1 312 ? 28.000 58.850 5.737 1.00 77.00 310 VAL B C 1
ATOM 4863 O O . VAL B 1 312 ? 26.811 59.208 5.903 1.00 79.16 310 VAL B O 1
ATOM 4867 N N . ASP B 1 327 ? 32.779 65.595 10.474 1.00 116.85 325 ASP B N 1
ATOM 4868 C CA . ASP B 1 327 ? 32.884 66.091 11.876 1.00 121.63 325 ASP B CA 1
ATOM 4869 C C . ASP B 1 327 ? 31.836 67.189 12.123 1.00 124.41 325 ASP B C 1
ATOM 4870 O O . ASP B 1 327 ? 32.238 68.306 12.503 1.00 128.41 325 ASP B O 1
ATOM 4875 N N . ALA B 1 328 ? 30.548 66.878 11.921 1.00 129.39 326 ALA B N 1
ATOM 4876 C CA . ALA B 1 328 ? 29.395 67.745 12.267 1.00 131.69 326 ALA B CA 1
ATOM 4877 C C . ALA B 1 328 ? 29.113 67.598 13.760 1.00 128.12 326 ALA B C 1
ATOM 4878 O O . ALA B 1 328 ? 29.262 66.502 14.296 1.00 126.54 326 ALA B O 1
ATOM 4880 N N . PRO B 1 329 ? 28.716 68.671 14.489 1.00 122.40 327 PRO B N 1
ATOM 4881 C CA . PRO B 1 329 ? 28.313 68.519 15.887 1.00 111.43 327 PRO B CA 1
ATOM 4882 C C . PRO B 1 329 ? 27.054 67.635 15.921 1.00 100.79 327 PRO B C 1
ATOM 4883 O O . PRO B 1 329 ? 26.077 67.984 15.272 1.00 107.11 327 PRO B O 1
ATOM 4887 N N . LEU B 1 330 ? 27.127 66.487 16.603 1.00 83.86 328 LEU B N 1
ATOM 4888 C CA . LEU B 1 330 ? 25.991 65.539 16.767 1.00 73.47 328 LEU B CA 1
ATOM 4889 C C . LEU B 1 330 ? 25.268 65.868 18.071 1.00 70.68 328 LEU B C 1
ATOM 4890 O O . LEU B 1 330 ? 25.952 66.096 19.085 1.00 65.49 328 LEU B O 1
ATOM 4895 N N . THR B 1 331 ? 23.937 65.874 18.056 1.00 75.93 329 THR B N 1
ATOM 4896 C CA . THR B 1 331 ? 23.118 66.005 19.289 1.00 75.84 329 THR B CA 1
ATOM 4897 C C . THR B 1 331 ? 22.696 64.591 19.706 1.00 62.86 329 THR B C 1
ATOM 4898 O O . THR B 1 331 ? 22.333 63.793 18.837 1.00 59.31 329 THR B O 1
ATOM 4902 N N . TRP B 1 332 ? 22.819 64.302 20.998 1.00 57.87 330 TRP B N 1
ATOM 4903 C CA . TRP B 1 332 ? 22.445 63.020 21.645 1.00 56.23 330 TRP B CA 1
ATOM 4904 C C . TRP B 1 332 ? 21.356 63.323 22.665 1.00 57.15 330 TRP B C 1
ATOM 4905 O O . TRP B 1 332 ? 21.459 64.368 23.343 1.00 62.48 330 TRP B O 1
ATOM 4916 N N . ALA B 1 333 ? 20.354 62.451 22.756 1.00 56.25 331 ALA B N 1
ATOM 4917 C CA . ALA B 1 333 ? 19.350 62.480 23.836 1.00 52.92 331 ALA B CA 1
ATOM 4918 C C . ALA B 1 333 ? 20.099 62.312 25.159 1.00 54.00 331 ALA B C 1
ATOM 4919 O O . ALA B 1 333 ? 20.890 61.345 25.310 1.00 52.59 331 ALA B O 1
ATOM 4921 N N . GLU B 1 334 ? 19.873 63.247 26.068 1.00 52.59 332 GLU B N 1
ATOM 4922 C CA . GLU B 1 334 ? 20.469 63.228 27.413 1.00 57.06 332 GLU B CA 1
ATOM 4923 C C . GLU B 1 334 ? 19.802 62.129 28.239 1.00 52.98 332 GLU B C 1
ATOM 4924 O O . GLU B 1 334 ? 20.481 61.613 29.147 1.00 59.41 332 GLU B O 1
ATOM 4930 N N . SER B 1 335 ? 18.541 61.779 27.939 1.00 48.85 333 SER B N 1
ATOM 4931 C CA . SER B 1 335 ? 17.690 60.869 28.764 1.00 49.77 333 SER B CA 1
ATOM 4932 C C . SER B 1 335 ? 17.007 59.813 27.900 1.00 44.85 333 SER B C 1
ATOM 4933 O O . SER B 1 335 ? 16.683 60.082 26.751 1.00 44.99 333 SER B O 1
ATOM 4936 N N . PRO B 1 336 ? 16.719 58.606 28.435 1.00 40.41 334 PRO B N 1
ATOM 4937 C CA . PRO B 1 336 ? 15.974 57.601 27.683 1.00 44.40 334 PRO B CA 1
ATOM 4938 C C . PRO B 1 336 ? 14.534 58.076 27.434 1.00 47.37 334 PRO B C 1
ATOM 4939 O O . PRO B 1 336 ? 14.011 58.757 28.290 1.00 48.80 334 PRO B O 1
ATOM 4943 N N . SER B 1 337 ? 13.926 57.685 26.310 1.00 46.58 335 SER B N 1
ATOM 4944 C CA . SER B 1 337 ? 12.506 57.993 25.988 1.00 50.95 335 SER B CA 1
ATOM 4945 C C . SER B 1 337 ? 11.556 57.084 26.795 1.00 52.16 335 SER B C 1
ATOM 4946 O O . SER B 1 337 ? 10.360 57.370 26.842 1.00 54.83 335 SER B O 1
ATOM 4949 N N . ASP B 1 338 ? 12.059 56.024 27.421 1.00 55.18 336 ASP B N 1
ATOM 4950 C CA . ASP B 1 338 ? 11.257 55.083 28.253 1.00 57.92 336 ASP B CA 1
ATOM 4951 C C . ASP B 1 338 ? 12.214 54.533 29.314 1.00 58.49 336 ASP B C 1
ATOM 4952 O O . ASP B 1 338 ? 13.250 53.950 28.913 1.00 54.20 336 ASP B O 1
ATOM 4957 N N . SER B 1 339 ? 11.907 54.726 30.600 1.00 51.46 337 SER B N 1
ATOM 4958 C CA . SER B 1 339 ? 12.837 54.409 31.709 1.00 53.63 337 SER B CA 1
ATOM 4959 C C . SER B 1 339 ? 12.384 53.156 32.464 1.00 54.26 337 SER B C 1
ATOM 4960 O O . SER B 1 339 ? 12.980 52.879 33.520 1.00 58.11 337 SER B O 1
ATOM 4963 N N . SER B 1 340 ? 11.391 52.418 31.948 1.00 59.22 338 SER B N 1
ATOM 4964 C CA . SER B 1 340 ? 10.832 51.200 32.599 1.00 60.30 338 SER B CA 1
ATOM 4965 C C . SER B 1 340 ? 11.935 50.165 32.804 1.00 64.08 338 SER B C 1
ATOM 4966 O O . SER B 1 340 ? 12.626 49.806 31.853 1.00 68.75 338 SER B O 1
ATOM 4969 N N . PRO B 1 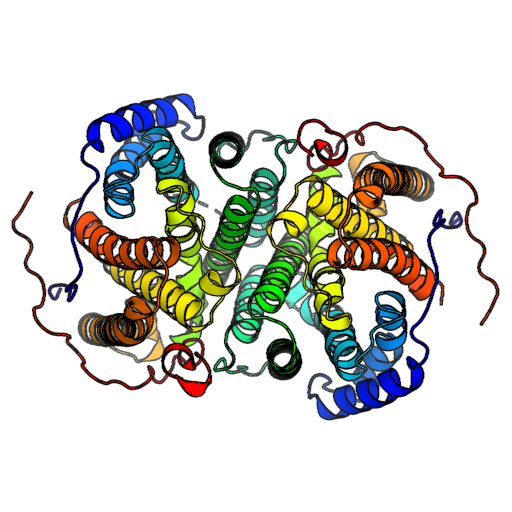341 ? 12.122 49.640 34.040 1.00 64.04 339 PRO B N 1
ATOM 4970 C CA . PRO B 1 341 ? 13.101 48.579 34.290 1.00 60.64 339 PRO B CA 1
ATOM 4971 C C . PRO B 1 341 ? 12.609 47.156 33.951 1.00 53.19 339 PRO B C 1
ATOM 4972 O O . PRO B 1 341 ? 13.302 46.209 34.292 1.00 53.36 339 PRO B O 1
ATOM 4976 N N . SER B 1 342 ? 11.441 47.028 33.313 1.00 47.16 340 SER B N 1
ATOM 4977 C CA . SER B 1 342 ? 10.709 45.748 33.102 1.00 51.98 340 SER B CA 1
ATOM 4978 C C . SER B 1 342 ? 11.100 45.133 31.760 1.00 47.84 340 SER B C 1
ATOM 4979 O O . SER B 1 342 ? 11.502 45.835 30.836 1.00 41.20 340 SER B O 1
ATOM 4982 N N . PRO B 1 343 ? 10.943 43.804 31.593 1.00 45.63 341 PRO B N 1
ATOM 4983 C CA . PRO B 1 343 ? 11.098 43.186 30.278 1.00 45.34 341 PRO B CA 1
ATOM 4984 C C . PRO B 1 343 ? 10.069 43.727 29.261 1.00 46.72 341 PRO B C 1
ATOM 4985 O O . PRO B 1 343 ? 8.956 43.983 29.649 1.00 48.26 341 PRO B O 1
ATOM 4989 N N . LEU B 1 344 ? 10.473 43.916 27.999 1.00 42.39 342 LEU B N 1
ATOM 4990 C CA . LEU B 1 344 ? 9.561 44.188 26.861 1.00 48.86 342 LEU B CA 1
ATOM 4991 C C . LEU B 1 344 ? 8.416 43.180 26.884 1.00 49.59 342 LEU B C 1
ATOM 4992 O O . LEU B 1 344 ? 8.659 41.976 26.814 1.00 52.69 342 LEU B O 1
ATOM 4997 N N . PRO B 1 345 ? 7.138 43.620 26.968 1.00 55.80 343 PRO B N 1
ATOM 4998 C CA . PRO B 1 345 ? 6.020 42.713 26.732 1.00 55.49 343 PRO B CA 1
ATOM 4999 C C . PRO B 1 345 ? 5.971 42.482 25.213 1.00 50.82 343 PRO B C 1
ATOM 5000 O O . PRO B 1 345 ? 6.290 43.410 24.468 1.00 50.99 343 PRO B O 1
ATOM 5004 N N . GLY B 1 346 ? 5.655 41.249 24.809 1.00 46.58 344 GLY B N 1
ATOM 5005 C CA . GLY B 1 346 ? 5.583 40.812 23.399 1.00 48.87 344 GLY B CA 1
ATOM 5006 C C . GLY B 1 346 ? 6.882 40.171 22.907 1.00 46.48 344 GLY B C 1
ATOM 5007 O O . GLY B 1 346 ? 6.880 39.687 21.760 1.00 43.90 344 GLY B O 1
ATOM 5008 N N . ALA B 1 347 ? 7.940 40.156 23.739 1.00 42.50 345 ALA B N 1
ATOM 5009 C CA . ALA B 1 347 ? 9.325 39.758 23.379 1.00 36.41 345 ALA B CA 1
ATOM 5010 C C . ALA B 1 347 ? 9.873 38.789 24.424 1.00 31.60 345 ALA B C 1
ATOM 5011 O O . ALA B 1 347 ? 10.959 38.944 24.959 1.00 29.87 345 ALA B O 1
ATOM 5013 N N . PRO B 1 348 ? 9.158 37.683 24.684 1.00 32.70 346 PRO B N 1
ATOM 5014 C CA . PRO B 1 348 ? 9.625 36.702 25.658 1.00 32.82 346 PRO B CA 1
ATOM 5015 C C . PRO B 1 348 ? 10.987 36.053 25.336 1.00 36.44 346 PRO B C 1
ATOM 5016 O O . PRO B 1 348 ? 11.566 35.582 26.279 1.00 36.60 346 PRO B O 1
ATOM 5020 N N . SER B 1 349 ? 11.510 36.097 24.089 1.00 36.15 347 SER B N 1
ATOM 5021 C CA . SER B 1 349 ? 12.831 35.494 23.728 1.00 36.52 347 SER B CA 1
ATOM 5022 C C . SER B 1 349 ? 13.986 36.299 24.345 1.00 34.29 347 SER B C 1
ATOM 5023 O O . SER B 1 349 ? 15.085 35.749 24.459 1.00 32.82 347 SER B O 1
ATOM 5026 N N . ILE B 1 350 ? 13.763 37.554 24.741 1.00 33.51 348 ILE B N 1
ATOM 5027 C CA . ILE B 1 350 ? 14.831 38.419 25.323 1.00 31.32 348 ILE B CA 1
ATOM 5028 C C . ILE B 1 350 ? 14.545 38.745 26.807 1.00 30.71 348 ILE B C 1
ATOM 5029 O O . ILE B 1 350 ? 15.380 39.431 27.391 1.00 27.12 348 ILE B O 1
ATOM 5034 N N . ALA B 1 351 ? 13.452 38.263 27.413 1.00 30.29 349 ALA B N 1
ATOM 5035 C CA . ALA B 1 351 ? 13.048 38.628 28.804 1.00 31.16 349 ALA B CA 1
ATOM 5036 C C . ALA B 1 351 ? 14.087 38.132 29.822 1.00 34.52 349 ALA B C 1
ATOM 5037 O O . ALA B 1 351 ? 14.227 38.766 30.878 1.00 40.71 349 ALA B O 1
ATOM 5039 N N . TRP B 1 352 ? 14.817 37.053 29.519 1.00 34.70 350 TRP B N 1
ATOM 5040 C CA . TRP B 1 352 ? 15.865 36.532 30.429 1.00 33.35 350 TRP B CA 1
ATOM 5041 C C . TRP B 1 352 ? 16.947 37.593 30.637 1.00 32.25 350 TRP B C 1
ATOM 5042 O O . TRP B 1 352 ? 17.646 37.529 31.639 1.00 32.65 350 TRP B O 1
ATOM 5053 N N . TRP B 1 353 ? 17.078 38.566 29.742 1.00 32.86 351 TRP B N 1
ATOM 5054 C CA . TRP B 1 353 ? 18.066 39.658 29.945 1.00 33.18 351 TRP B CA 1
ATOM 5055 C C . TRP B 1 353 ? 17.785 40.398 31.266 1.00 33.88 351 TRP B C 1
ATOM 5056 O O . TRP B 1 353 ? 18.715 41.016 31.759 1.00 33.88 351 TRP B O 1
ATOM 5067 N N . TRP B 1 354 ? 16.549 40.365 31.771 1.00 30.48 352 TRP B N 1
ATOM 5068 C CA . TRP B 1 354 ? 16.091 41.100 32.981 1.00 36.13 352 TRP B CA 1
ATOM 5069 C C . TRP B 1 354 ? 15.952 40.177 34.202 1.00 35.60 352 TRP B C 1
ATOM 5070 O O . TRP B 1 354 ? 15.592 40.698 35.265 1.00 37.29 352 TRP B O 1
ATOM 5081 N N . ASP B 1 355 ? 16.231 38.882 34.072 1.00 35.51 353 ASP B N 1
ATOM 5082 C CA . ASP B 1 355 ? 16.064 37.883 35.163 1.00 37.74 353 ASP B CA 1
ATOM 5083 C C . ASP B 1 355 ? 17.412 37.685 35.896 1.00 40.29 353 ASP B C 1
ATOM 5084 O O . ASP B 1 355 ? 18.224 36.817 35.472 1.00 37.82 353 ASP B O 1
ATOM 5089 N N . ASP B 1 356 ? 17.694 38.504 36.923 1.00 40.04 354 ASP B N 1
ATOM 5090 C CA . ASP B 1 356 ? 18.958 38.464 37.708 1.00 45.19 354 ASP B CA 1
ATOM 5091 C C . ASP B 1 356 ? 19.161 37.063 38.306 1.00 43.56 354 ASP B C 1
ATOM 5092 O O . ASP B 1 356 ? 20.304 36.597 38.287 1.00 43.80 354 ASP B O 1
ATOM 5097 N N . ALA B 1 357 ? 18.100 36.369 38.725 1.00 44.34 355 ALA B N 1
ATOM 5098 C CA . ALA B 1 357 ? 18.203 35.007 39.302 1.00 51.79 355 ALA B CA 1
ATOM 5099 C C . ALA B 1 357 ? 18.921 34.108 38.293 1.00 51.06 355 ALA B C 1
ATOM 5100 O O . ALA B 1 357 ? 19.875 33.420 38.656 1.00 50.24 355 ALA B O 1
ATOM 5102 N N . LEU B 1 358 ? 18.473 34.147 37.050 1.00 51.56 356 LEU B N 1
ATOM 5103 C CA . LEU B 1 358 ? 19.021 33.336 35.938 1.00 54.19 356 LEU B CA 1
ATOM 5104 C C . LEU B 1 358 ? 20.437 33.813 35.535 1.00 54.65 356 LEU B C 1
ATOM 5105 O O . LEU B 1 358 ? 21.181 32.976 34.982 1.00 56.92 356 LEU B O 1
ATOM 5110 N N . LEU B 1 359 ? 20.833 35.065 35.836 1.00 53.22 357 LEU B N 1
ATOM 5111 C CA . LEU B 1 359 ? 22.176 35.647 35.515 1.00 51.69 357 LEU B CA 1
ATOM 5112 C C . LEU B 1 359 ? 23.100 35.731 36.757 1.00 60.36 357 LEU B C 1
ATOM 5113 O O . LEU B 1 359 ? 23.505 36.863 37.123 1.00 61.11 357 LEU B O 1
ATOM 5118 N N . GLY B 1 360 ? 23.533 34.619 37.353 1.00 68.05 358 GLY B N 1
ATOM 5119 C CA . GLY B 1 360 ? 24.514 34.672 38.462 1.00 71.11 358 GLY B CA 1
ATOM 5120 C C . GLY B 1 360 ? 25.441 33.465 38.475 1.00 81.76 358 GLY B C 1
ATOM 5121 O O . GLY B 1 360 ? 26.667 33.601 38.548 1.00 78.28 358 GLY B O 1
#